Protein AF-A0A9X0CML5-F1 (afdb_monomer_lite)

Foldseek 3Di:
DDDDDDDDDDDPPPPQQAFEEAEPAPVAPQVVVLVCDVQCDDVVDHDRYDYDYNPDDPGDYYNDDPPPPPCFPVVLCVLCVVVQQPQVQFAFDKFKAAAPVVVVVVVVVPPDDPPDDGCLVVLVVVQVVDPQQWKWKDFSDDPLLPLIAIDSDPVVVNVSNNPDDGMIMITHDQLFFDADPLQKFWKKKWKWKQAQVRDIDTDPKIKIQIQQDHADSVCRVPCSRRDSRLVCRVPPNPRQCVPHRSSIDMQVRVQVRCCVVPVDGCVPQAVVLVVVVSCSSSVSCCVVPHCVPPPDTDMFMKMWMWTAGPVRRIHTDGIGRRDHDDPVCSVVVSVVCCVPHPCVSVPSDPPDPDPPPDDDDDDDDDDDPPPCPVVCVVVVCVPVVVPVCVPPVCVGGVPPDPDDPPVCVVVVVCVVVVVVVVVVVVVCCVVVLVVLQDVQLFDFQPDPAAQAPAEEEFEPCLFFLNLLLQLVNVLSVYQYEYEYQDQVSQVSSQVVSCVSRVRNNYYYDYADLLDLVSLLVRLVCCVPPPPAHAEYHLADAAFAAFDAGPLRWTRRLRSQALSLLSNCVSCVVRNLVRALHEYERAAALLLQVDPDDDLVCLGRPDNVNDDRSNNNSNSRLNSLLQQQQVQVVCPPSRYAYEYEYLGQAPTCNCVRPPVCVDPVCVVVVVSVCSSNHHYSNSSNRLVNNRGGPPVCSNPHSFYDDSSDTDDDHPSSPPNVNSVVSSVVSCVSSVPDDD

Sequence (738 aa):
MAGNTNCGLFAIYNCVVMYTLVNRDEGSSVYNYIKDLLLKGSLEEKGKWTQAQQDYQRFNLMFGERKGIGLYKNRLVRSLAESEAEMYHWMPVSFIILPKQVRSKSESRRKFNVKYADERDDLMAFSKSLDKKVWIAKSSSGAKGKNIFISDDIEAILVFVDEQTQGFVVQKYIEDPMLLDKNRKFDIRCWVLVDHKYNIYIFSEGVLRTSSEPYDANDLKNITSHLTNHCIQEEHSGNFGQYEEGNEMFFNEFSRYLEEAHQISLSTDILPQINFIVKKCLLGLKEELTTDGLGYHSFQLFGFDFMVDAEFRVWLLEVNGAPACAKVLLPSLAQDLVRKAIDPIFPTDGSKEPCESCQSERAVPCEDHHPRCGHWASKDECKKNVKWMSKHCRLSCGYCAQANVHDLYKQAKVETHGGLYLLIGIVIVVVAGTFIRIYFEGPSCPSHAKMTGKTVVITGGNTGIGKETARILAWRKARVIIGCRNITKGLQAAADIIENTGNRKVEVKKLDLSSFNSVRKFAEEINEEEERVDVLINNAGYLGPFLSTVDGLENTIQVNHLSHFLLSHLLLDKLKACSPSRIINVSSRQHSEVSHFDINKVLSQTKEDYGMFKVYNNSKLCQILSTLEMSKRIKGSGVTVNALHPGVVQTEITRNFRLLQMWIIRPLLWFVMYFFFKTANSGAQTSVYCAVAEELKDVSGEYFKDCASTKCSTLGKDETLADELWKQSEQLTGINKD

InterPro domains:
  IPR002347 Short-chain dehydrogenase/reductase SDR [PF00106] (454-657)
  IPR002347 Short-chain dehydrogenase/reductase SDR [PR00081] (455-472)
  IPR002347 Short-chain dehydrogenase/reductase SDR [PR00081] (531-542)
  IPR002347 Short-chain dehydrogenase/reductase SDR [PR00081] (575-591)
  IPR002347 Short-chain dehydrogenase/reductase SDR [PR00081] (637-654)
  IPR003582 ShKT domain [PF01549] (365-400)
  IPR003582 ShKT domain [PS51670] (366-400)
  IPR003582 ShKT domain [SM00254] (365-401)
  IPR004344 Tubulin-tyrosine ligase/Tubulin polyglutamylase [PF03133] (116-349)
  IPR004344 Tubulin-tyrosine ligase/Tubulin polyglutamylase [PS51221] (1-357)
  IPR036291 NAD(P)-binding domain superfamily [SSF51735] (449-701)
  IPR052492 Tubulin--tyrosine ligase [PTHR46570] (73-352)

Radius of gyration: 35.64 Å; chains: 1; bounding box: 113×70×88 Å

pLDDT: mean 81.26, std 19.0, range [24.86, 98.88]

Secondary structure (DSSP, 8-state):
------------------EEEEE--TT-HHHHHHHHHHHH--TT-TTSEEEPPTT-S--SEEE----S----HHHHHHHHHTTTTTGGGTS--EEEE--HHHHHHHHTTTTS-------HHHHHHHHHT-S---EEEEESS--TTTT-EEES-HHHHHHHHHTSSS-EEEEE--SSB-EEGGGEEEEEEEEEEE-TT--EEEEEEEEEEEEEEE--TT-TT-HHHH---HHHHHHH-TTTTSSSGGGEEEHHHHHHHHHHHHS--IIIIIHHHHHHHHHHHHHHTHHHH--TTSSS---EEEEEEEEEBTT--EEEEEEESS----TTTHHHHHHHHIIIIITTTS-SSS--PPPTT---PPPPPPP---TTHHHHHHTTHHHH-HHHHHHHGGGT---S--S-HHHHHHHHHHHHHHHHHHHHHHHHHHHHHHHHHHHHH-PPP------TT-EEEEETTTSHHHHHHHHHHHHTT-EEEEEES-HHHHHHHHHHHHHHH----EEEEE--TT-HHHHHHHHHHHHHH-S---EEEE-----SS--B-TTSSBHHHIIIIIHHHHHHHHTHHHHHHT-SEEEEEE--GGGGG-S---HHHHHS--STT--HHHHHHHHHHHHHHHHHHHHHHTTTSSEEEEEEE--SB--GGGTT-GGGG-TTTHHHHHHHHHHHSB-HHHHHHHHHHHHH-GGGTT--S-EEETTEE-PPPSGGG-HHHHHHHHHHHHHHHT----

Organism: NCBI:txid174260

Structure (mmCIF, N/CA/C/O backbone):
data_AF-A0A9X0CML5-F1
#
_entry.id   AF-A0A9X0CML5-F1
#
loop_
_atom_site.group_PDB
_atom_site.id
_atom_site.type_symbol
_atom_site.label_atom_id
_atom_site.label_alt_id
_atom_site.label_comp_id
_atom_site.label_asym_id
_atom_site.label_entity_id
_atom_site.label_seq_id
_atom_site.pdbx_PDB_ins_code
_atom_site.Cartn_x
_atom_site.Cartn_y
_atom_site.Cartn_z
_atom_site.occupancy
_atom_site.B_iso_or_equiv
_atom_site.auth_seq_id
_atom_site.auth_comp_id
_atom_site.auth_asym_id
_atom_site.auth_atom_id
_atom_site.pdbx_PDB_model_num
ATOM 1 N N . MET A 1 1 ? 81.732 1.348 -36.169 1.00 29.45 1 MET A N 1
ATOM 2 C CA . MET A 1 1 ? 81.713 1.983 -37.499 1.00 29.45 1 MET A CA 1
ATOM 3 C C . MET A 1 1 ? 80.651 1.301 -38.330 1.00 29.45 1 MET A C 1
ATOM 5 O O . MET A 1 1 ? 80.734 0.093 -38.454 1.00 29.45 1 MET A O 1
ATOM 9 N N . ALA A 1 2 ? 79.690 2.105 -38.796 1.00 26.98 2 ALA A N 1
ATOM 10 C CA . ALA A 1 2 ? 79.020 2.041 -40.100 1.00 26.98 2 ALA A CA 1
ATOM 11 C C . ALA A 1 2 ? 78.481 0.677 -40.585 1.00 26.98 2 ALA A C 1
ATOM 13 O O . ALA A 1 2 ? 79.214 -0.286 -40.705 1.00 26.98 2 ALA A O 1
ATOM 14 N N . GLY A 1 3 ? 77.225 0.524 -40.976 1.00 24.86 3 GLY A N 1
ATOM 15 C CA . GLY A 1 3 ? 76.204 1.499 -41.324 1.00 24.86 3 GLY A CA 1
ATOM 16 C C . GLY A 1 3 ? 75.288 0.850 -42.364 1.00 24.86 3 GLY A C 1
ATOM 17 O O . GLY A 1 3 ? 75.755 0.017 -43.130 1.00 24.86 3 GLY A O 1
ATOM 18 N N . ASN A 1 4 ? 74.005 1.224 -42.315 1.00 26.66 4 ASN A N 1
ATOM 19 C CA . ASN A 1 4 ? 73.096 1.459 -43.445 1.00 26.66 4 ASN A CA 1
ATOM 20 C C . ASN A 1 4 ? 73.223 0.529 -44.664 1.00 26.66 4 ASN A C 1
ATOM 22 O O . ASN A 1 4 ? 74.235 0.504 -45.349 1.00 26.66 4 ASN A O 1
ATOM 26 N N . THR A 1 5 ? 72.200 -0.207 -45.092 1.00 28.67 5 THR A N 1
ATOM 27 C CA . THR A 1 5 ? 70.881 0.212 -45.639 1.00 28.67 5 THR A CA 1
ATOM 28 C C . THR A 1 5 ? 70.625 -0.843 -46.737 1.00 28.67 5 THR A C 1
ATOM 30 O O . THR A 1 5 ? 71.584 -1.295 -47.346 1.00 28.67 5 THR A O 1
ATOM 33 N N . ASN A 1 6 ? 69.457 -1.366 -47.085 1.00 26.20 6 ASN A N 1
ATOM 34 C CA . ASN A 1 6 ? 68.128 -0.815 -47.276 1.00 26.20 6 ASN A CA 1
ATOM 35 C C . ASN A 1 6 ? 67.209 -2.038 -47.459 1.00 26.20 6 ASN A C 1
ATOM 37 O O . ASN A 1 6 ? 67.475 -2.860 -48.334 1.00 26.20 6 ASN A O 1
ATOM 41 N N . CYS A 1 7 ? 66.111 -2.135 -46.711 1.00 28.31 7 CYS A N 1
ATOM 42 C CA . CYS A 1 7 ? 64.905 -2.763 -47.246 1.00 28.31 7 CYS A CA 1
ATOM 43 C C . CYS A 1 7 ? 63.950 -1.634 -47.607 1.00 28.31 7 CYS A C 1
ATOM 45 O O . CYS A 1 7 ? 63.642 -0.776 -46.780 1.00 28.31 7 CYS A O 1
ATOM 47 N N . GLY A 1 8 ? 63.567 -1.612 -48.877 1.00 26.47 8 GLY A N 1
ATOM 48 C CA . GLY A 1 8 ? 62.607 -0.674 -49.412 1.00 26.47 8 GLY A CA 1
ATOM 49 C C . GLY A 1 8 ? 61.170 -1.026 -49.034 1.00 26.47 8 GLY A C 1
ATOM 50 O O . GLY A 1 8 ? 60.819 -2.186 -48.855 1.00 26.47 8 GLY A O 1
ATOM 51 N N . LEU A 1 9 ? 60.377 0.044 -49.044 1.00 28.28 9 LEU A N 1
ATOM 52 C CA . LEU A 1 9 ? 58.957 0.135 -49.373 1.00 28.28 9 LEU A CA 1
ATOM 53 C C . LEU A 1 9 ? 57.895 -0.358 -48.364 1.00 28.28 9 LEU A C 1
ATOM 55 O O . LEU A 1 9 ? 57.611 -1.538 -48.220 1.00 28.28 9 LEU A O 1
ATOM 59 N N . PHE A 1 10 ? 57.223 0.672 -47.827 1.00 35.34 10 PHE A N 1
ATOM 60 C CA . PHE A 1 10 ? 55.833 0.798 -47.369 1.00 35.34 10 PHE A CA 1
ATOM 61 C C . PHE A 1 10 ? 55.326 -0.083 -46.220 1.00 35.34 10 PHE A C 1
ATOM 63 O O . PHE A 1 10 ? 54.953 -1.234 -46.405 1.00 35.34 10 PHE A O 1
ATOM 70 N N . ALA A 1 11 ? 55.086 0.565 -45.075 1.00 26.12 11 ALA A N 1
ATOM 71 C CA . ALA A 1 11 ? 53.891 0.304 -44.277 1.00 26.12 11 ALA A CA 1
ATOM 72 C C . ALA A 1 11 ? 53.495 1.566 -43.490 1.00 26.12 11 ALA A C 1
ATOM 74 O O . ALA A 1 11 ? 54.126 1.924 -42.497 1.00 26.12 11 ALA A O 1
ATOM 75 N N . ILE A 1 12 ? 52.434 2.244 -43.935 1.00 31.67 12 ILE A N 1
ATOM 76 C CA . ILE A 1 12 ? 51.662 3.136 -43.065 1.00 31.67 12 ILE A CA 1
ATOM 77 C C . ILE A 1 12 ? 50.869 2.206 -42.142 1.00 31.67 12 ILE A C 1
ATOM 79 O O . ILE A 1 12 ? 49.843 1.665 -42.545 1.00 31.67 12 ILE A O 1
ATOM 83 N N . TYR A 1 13 ? 51.351 1.972 -40.922 1.00 28.80 13 TYR A N 1
ATOM 84 C CA . TYR A 1 13 ? 50.549 1.306 -39.897 1.00 28.80 13 TYR A CA 1
ATOM 85 C C . TYR A 1 13 ? 49.630 2.342 -39.244 1.00 28.80 13 TYR A C 1
ATOM 87 O O . TYR A 1 13 ? 49.956 2.920 -38.210 1.00 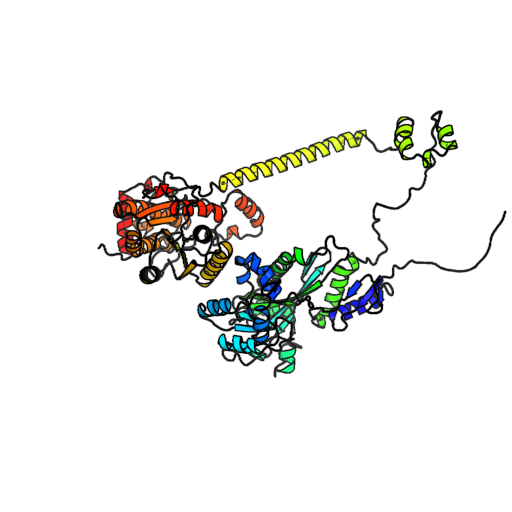28.80 13 TYR A O 1
ATOM 95 N N . ASN A 1 14 ? 48.453 2.559 -39.835 1.00 35.28 14 ASN A N 1
ATOM 96 C CA . ASN A 1 14 ? 47.301 2.974 -39.040 1.00 35.28 14 ASN A CA 1
ATOM 97 C C . ASN A 1 14 ? 46.947 1.778 -38.147 1.00 35.28 14 ASN A C 1
ATOM 99 O O . ASN A 1 14 ? 46.368 0.801 -38.617 1.00 35.28 14 ASN A O 1
ATOM 103 N N . CYS A 1 15 ? 47.358 1.814 -36.879 1.00 36.47 15 CYS A N 1
ATOM 104 C CA . CYS A 1 15 ? 46.973 0.817 -35.882 1.00 36.47 15 CYS A CA 1
ATOM 105 C C . CYS A 1 15 ? 45.465 0.935 -35.610 1.00 36.47 15 CYS A C 1
ATOM 107 O O . CYS A 1 15 ? 45.043 1.640 -34.696 1.00 36.47 15 CYS A O 1
ATOM 109 N N . VAL A 1 16 ? 44.643 0.267 -36.420 1.00 52.38 16 VAL A N 1
ATOM 110 C CA . VAL A 1 16 ? 43.224 0.063 -36.118 1.00 52.38 16 VAL A CA 1
ATOM 111 C C . VAL A 1 16 ? 43.160 -0.925 -34.954 1.00 52.38 16 VAL A C 1
ATOM 113 O O . VAL A 1 16 ? 43.595 -2.070 -35.084 1.00 52.38 16 VAL A O 1
ATOM 116 N N . VAL A 1 17 ? 42.674 -0.482 -33.792 1.00 58.94 17 VAL A N 1
ATOM 117 C CA . VAL A 1 17 ? 42.392 -1.386 -32.670 1.00 58.94 17 VAL A CA 1
ATOM 118 C C . VAL A 1 17 ? 41.259 -2.309 -33.113 1.00 58.94 17 VAL A C 1
ATOM 120 O O . VAL A 1 17 ? 40.135 -1.861 -33.312 1.00 58.94 17 VAL A O 1
ATOM 123 N N . MET A 1 18 ? 41.577 -3.587 -33.317 1.00 74.12 18 MET A N 1
ATOM 124 C CA . MET A 1 18 ? 40.603 -4.614 -33.677 1.00 74.12 18 MET A CA 1
ATOM 125 C C . MET A 1 18 ? 40.047 -5.260 -32.411 1.00 74.12 18 MET A C 1
ATOM 127 O O . MET A 1 18 ? 40.786 -5.877 -31.642 1.00 74.12 18 MET A O 1
ATOM 131 N N . TYR A 1 19 ? 38.741 -5.132 -32.209 1.00 86.50 19 TYR A N 1
ATOM 132 C CA . TYR A 1 19 ? 38.012 -5.795 -31.139 1.00 86.50 19 TYR A CA 1
ATOM 133 C C . TYR A 1 19 ? 37.528 -7.173 -31.593 1.00 86.50 19 TYR A C 1
ATOM 135 O O . TYR A 1 19 ? 37.179 -7.399 -32.754 1.00 86.50 19 TYR A O 1
ATOM 143 N N . THR A 1 20 ? 37.507 -8.121 -30.663 1.00 87.69 20 THR A N 1
ATOM 144 C CA . THR A 1 20 ? 37.060 -9.493 -30.917 1.00 87.69 20 THR A CA 1
ATOM 145 C C . THR A 1 20 ? 35.721 -9.746 -30.235 1.00 87.69 20 THR A C 1
ATOM 147 O O . THR A 1 20 ? 35.572 -9.510 -29.034 1.00 87.69 20 THR A O 1
ATOM 150 N N . LEU A 1 21 ? 34.757 -10.262 -30.990 1.00 90.94 21 LEU A N 1
ATOM 151 C CA . LEU A 1 21 ? 33.432 -10.650 -30.524 1.00 90.94 21 LEU A CA 1
ATOM 152 C C . LEU A 1 21 ? 33.261 -12.170 -30.597 1.00 90.94 21 LEU A C 1
ATOM 154 O O . LEU A 1 21 ? 33.599 -12.805 -31.595 1.00 90.94 21 LEU A O 1
ATOM 158 N N . VAL A 1 22 ? 32.655 -12.737 -29.556 1.00 90.00 22 VAL A N 1
ATOM 159 C CA . VAL A 1 22 ? 32.157 -14.113 -29.543 1.00 90.00 22 VAL A CA 1
ATOM 160 C C . VAL A 1 22 ? 30.634 -14.101 -29.407 1.00 90.00 22 VAL A C 1
ATOM 162 O O . VAL A 1 22 ? 30.091 -13.493 -28.487 1.00 90.00 22 VAL A O 1
ATOM 165 N N . ASN A 1 23 ? 29.932 -14.790 -30.308 1.00 89.69 23 ASN A N 1
ATOM 166 C CA . ASN A 1 23 ? 28.488 -14.999 -30.202 1.00 89.69 23 ASN A CA 1
ATOM 167 C C . ASN A 1 23 ? 28.201 -16.454 -29.837 1.00 89.69 23 ASN A C 1
ATOM 169 O O . ASN A 1 23 ? 28.512 -17.346 -30.620 1.00 89.69 23 ASN A O 1
ATOM 173 N N . ARG A 1 24 ? 27.609 -16.679 -28.666 1.00 88.19 24 ARG A N 1
ATOM 174 C CA . ARG A 1 24 ? 27.201 -18.002 -28.184 1.00 88.19 24 ARG A CA 1
ATOM 175 C C . ARG A 1 24 ? 25.677 -18.191 -28.141 1.00 88.19 24 ARG A C 1
ATOM 177 O O . ARG A 1 24 ? 25.222 -19.265 -27.771 1.00 88.19 24 ARG A O 1
ATOM 184 N N . ASP A 1 25 ? 24.876 -17.189 -28.517 1.00 84.44 25 ASP A N 1
ATOM 185 C CA . ASP A 1 25 ? 23.415 -17.314 -28.657 1.00 84.44 25 ASP A CA 1
ATOM 186 C C . ASP A 1 25 ? 22.977 -17.035 -30.097 1.00 84.44 25 ASP A C 1
ATOM 188 O O . ASP A 1 25 ? 22.487 -15.958 -30.445 1.00 84.44 25 ASP A O 1
ATOM 192 N N . GLU A 1 26 ? 23.115 -18.050 -30.948 1.00 83.69 26 GLU A N 1
ATOM 193 C CA . GLU A 1 26 ? 22.658 -17.984 -32.339 1.00 83.69 26 GLU A CA 1
ATOM 194 C C . GLU A 1 26 ? 21.130 -17.850 -32.461 1.00 83.69 26 GLU A C 1
ATOM 196 O O . GLU A 1 26 ? 20.635 -17.451 -33.513 1.00 83.69 26 GLU A O 1
ATOM 201 N N . GLY A 1 27 ? 20.368 -18.106 -31.391 1.00 84.31 27 GLY A N 1
ATOM 202 C CA . GLY A 1 27 ? 18.912 -17.967 -31.362 1.00 84.31 27 GLY A CA 1
ATOM 203 C C . GLY A 1 27 ? 18.405 -16.546 -31.082 1.00 84.31 27 GLY A C 1
ATOM 204 O O . GLY A 1 27 ? 17.189 -16.333 -31.029 1.00 84.31 27 GLY A O 1
ATOM 205 N N . SER A 1 28 ? 19.282 -15.561 -30.846 1.00 87.62 28 SER A N 1
ATOM 206 C CA . SER A 1 28 ? 18.879 -14.165 -30.611 1.00 87.62 28 SER A CA 1
ATOM 207 C C . SER A 1 28 ? 18.756 -13.367 -31.898 1.00 87.62 28 SER A C 1
ATOM 209 O O . SER A 1 28 ? 19.758 -13.009 -32.507 1.00 87.62 28 SER A O 1
ATOM 211 N N . SER A 1 29 ? 17.530 -12.998 -32.277 1.00 89.56 29 SER A N 1
ATOM 212 C CA . SER A 1 29 ? 17.303 -12.082 -33.402 1.00 89.56 29 SER A CA 1
ATOM 213 C C . SER A 1 29 ? 17.960 -10.716 -33.173 1.00 89.56 29 SER A C 1
ATOM 215 O O . SER A 1 29 ? 18.588 -10.181 -34.083 1.00 89.56 29 SER A O 1
ATOM 217 N N . VAL A 1 30 ? 17.889 -10.188 -31.946 1.00 91.19 30 VAL A N 1
ATOM 218 C CA . VAL A 1 30 ? 18.450 -8.877 -31.589 1.00 91.19 30 VAL A CA 1
ATOM 219 C C . VAL A 1 30 ? 19.978 -8.891 -31.624 1.00 91.19 30 VAL A C 1
ATOM 221 O O . VAL A 1 30 ? 20.588 -8.087 -32.327 1.00 91.19 30 VAL A O 1
ATOM 224 N N . TYR A 1 31 ? 20.617 -9.826 -30.914 1.00 91.56 31 TYR A N 1
ATOM 225 C CA . TYR A 1 31 ? 22.081 -9.860 -30.830 1.00 91.56 31 TYR A CA 1
ATOM 226 C C . TYR A 1 31 ? 22.735 -10.334 -32.131 1.00 91.56 31 TYR A C 1
ATOM 228 O O . TYR A 1 31 ? 23.835 -9.885 -32.443 1.00 91.56 31 TYR A O 1
ATOM 236 N N . ASN A 1 32 ? 22.059 -11.157 -32.942 1.00 91.31 32 ASN A N 1
ATOM 237 C CA . ASN A 1 32 ? 22.535 -11.460 -34.293 1.00 91.31 32 ASN A CA 1
ATOM 238 C C . ASN A 1 32 ? 22.518 -10.223 -35.194 1.00 91.31 32 ASN A C 1
ATOM 240 O O . ASN A 1 32 ? 23.480 -10.006 -35.926 1.00 91.31 32 ASN A O 1
ATOM 244 N N . TYR A 1 33 ? 21.475 -9.392 -35.115 1.00 92.56 33 TYR A N 1
ATOM 245 C CA . TYR A 1 33 ? 21.429 -8.147 -35.879 1.00 92.56 33 TYR A CA 1
ATOM 246 C C . TYR A 1 33 ? 22.532 -7.177 -35.437 1.00 92.56 33 TYR A C 1
ATOM 248 O O . TYR A 1 33 ? 23.216 -6.596 -36.275 1.00 92.56 33 TYR A O 1
ATOM 256 N N . ILE A 1 34 ? 22.763 -7.045 -34.125 1.00 91.12 34 ILE A N 1
ATOM 257 C CA . ILE A 1 34 ? 23.846 -6.212 -33.579 1.00 91.12 34 ILE A CA 1
ATOM 258 C C . ILE A 1 34 ? 25.215 -6.749 -34.003 1.00 91.12 34 ILE A C 1
ATOM 260 O O . ILE A 1 34 ? 26.062 -5.976 -34.434 1.00 91.12 34 ILE A O 1
ATOM 264 N N . LYS A 1 35 ? 25.437 -8.066 -33.933 1.00 90.62 35 LYS A N 1
ATOM 265 C CA . LYS A 1 35 ? 26.652 -8.708 -34.453 1.00 90.62 35 LYS A CA 1
ATOM 266 C C . LYS A 1 35 ? 26.879 -8.312 -35.909 1.00 90.62 35 LYS A C 1
ATOM 268 O O . LYS A 1 35 ? 27.960 -7.847 -36.250 1.00 90.62 35 LYS A O 1
ATOM 273 N N . ASP A 1 36 ? 25.865 -8.471 -36.755 1.00 89.44 36 ASP A N 1
ATOM 274 C CA . ASP A 1 36 ? 25.974 -8.135 -38.172 1.00 89.44 36 ASP A CA 1
ATOM 275 C C . ASP A 1 36 ? 26.247 -6.639 -38.378 1.00 89.44 36 ASP A C 1
ATOM 277 O O . ASP A 1 36 ? 27.023 -6.286 -39.262 1.00 89.44 36 ASP A O 1
ATOM 281 N N . LEU A 1 37 ? 25.661 -5.767 -37.551 1.00 87.12 37 LEU A N 1
ATOM 282 C CA . LEU A 1 37 ? 25.909 -4.325 -37.561 1.00 87.12 37 LEU A CA 1
ATOM 283 C C . LEU A 1 37 ? 27.369 -3.996 -37.199 1.00 87.12 37 LEU A C 1
ATOM 285 O O . LEU A 1 37 ? 28.018 -3.236 -37.915 1.00 87.12 37 LEU A O 1
ATOM 289 N N . LEU A 1 38 ? 27.913 -4.621 -36.150 1.00 86.50 38 LEU A N 1
ATOM 290 C CA . LEU A 1 38 ? 29.306 -4.452 -35.719 1.00 86.50 38 LEU A CA 1
ATOM 291 C C . LEU A 1 38 ? 30.306 -4.977 -36.763 1.00 86.50 38 LEU A C 1
ATOM 293 O O . LEU A 1 38 ? 31.350 -4.364 -36.979 1.00 86.50 38 LEU A O 1
ATOM 297 N N . LEU A 1 39 ? 29.989 -6.093 -37.432 1.00 84.81 39 LEU A N 1
ATOM 298 C CA . LEU A 1 39 ? 30.846 -6.698 -38.460 1.00 84.81 39 LEU A CA 1
ATOM 299 C C . LEU A 1 39 ? 30.784 -5.960 -39.808 1.00 84.81 39 LEU A C 1
ATOM 301 O O . LEU A 1 39 ? 31.783 -5.914 -40.525 1.00 84.81 39 LEU A O 1
ATOM 305 N N . LYS A 1 40 ? 29.625 -5.395 -40.178 1.00 74.44 40 LYS A N 1
ATOM 306 C CA . LYS A 1 40 ? 29.445 -4.655 -41.442 1.00 74.44 40 LYS A CA 1
ATOM 307 C C . LYS A 1 40 ? 30.026 -3.237 -41.394 1.00 74.44 40 LYS A C 1
ATOM 309 O O . LYS A 1 40 ? 30.374 -2.719 -42.457 1.00 74.44 40 LYS A O 1
ATOM 314 N N . GLY A 1 41 ? 30.175 -2.658 -40.198 1.00 58.81 41 GLY A N 1
ATOM 315 C CA . GLY A 1 41 ? 30.551 -1.258 -39.989 1.00 58.81 41 GLY A CA 1
ATOM 316 C C . GLY A 1 41 ? 29.402 -0.299 -40.318 1.00 58.81 41 GLY A C 1
ATOM 317 O O . GLY A 1 41 ? 28.529 -0.615 -41.131 1.00 58.81 41 GLY A O 1
ATOM 318 N N . SER A 1 42 ? 29.396 0.897 -39.718 1.00 46.16 42 SER A N 1
ATOM 319 C CA . SER A 1 42 ? 28.640 2.019 -40.293 1.00 46.16 42 SER A CA 1
ATOM 320 C C . SER A 1 42 ? 29.183 2.300 -41.706 1.00 46.16 42 SER A C 1
ATOM 322 O O . SER A 1 42 ? 30.282 1.858 -42.051 1.00 46.16 42 SER A O 1
ATOM 324 N N . LEU A 1 43 ? 28.447 3.038 -42.544 1.00 44.53 43 LEU A N 1
ATOM 325 C CA . LEU A 1 43 ? 28.881 3.413 -43.903 1.00 44.53 43 LEU A CA 1
ATOM 326 C C . LEU A 1 43 ? 30.270 4.103 -43.957 1.00 44.53 43 LEU A C 1
ATOM 328 O O . LEU A 1 43 ? 30.827 4.232 -45.045 1.00 44.53 43 LEU A O 1
ATOM 332 N N . GLU A 1 44 ? 30.853 4.462 -42.807 1.00 44.91 44 GLU A N 1
ATOM 333 C CA . GLU A 1 44 ? 32.159 5.108 -42.654 1.00 44.91 44 GLU A CA 1
ATOM 334 C C . GLU A 1 44 ? 33.239 4.221 -41.981 1.00 44.91 44 GLU A C 1
ATOM 336 O O . GLU A 1 44 ? 34.413 4.583 -42.000 1.00 44.91 44 GLU A O 1
ATOM 341 N N . GLU A 1 45 ? 32.908 3.033 -41.444 1.00 52.81 45 GLU A N 1
ATOM 342 C CA . GLU A 1 45 ? 33.808 2.262 -40.558 1.00 52.81 45 GLU A CA 1
ATOM 343 C C . GLU A 1 45 ? 33.860 0.741 -40.814 1.00 52.81 45 GLU A C 1
ATOM 345 O O . GLU A 1 45 ? 33.632 -0.082 -39.922 1.00 52.81 45 GLU A O 1
ATOM 350 N N . LYS A 1 46 ? 34.203 0.306 -42.028 1.00 46.44 46 LYS A N 1
ATOM 351 C CA . LYS A 1 46 ? 34.490 -1.123 -42.260 1.00 46.44 46 LYS A CA 1
ATOM 352 C C . LYS A 1 46 ? 35.790 -1.542 -41.546 1.00 46.44 46 LYS A C 1
ATOM 354 O O . LYS A 1 46 ? 36.857 -1.059 -41.909 1.00 46.44 46 LYS A O 1
ATOM 359 N N . GLY A 1 47 ? 35.713 -2.494 -40.602 1.00 54.53 47 GLY A N 1
ATOM 360 C CA . GLY A 1 47 ? 36.870 -3.312 -40.184 1.00 54.53 47 GLY A CA 1
ATOM 361 C C . GLY A 1 47 ? 37.382 -3.216 -38.736 1.00 54.53 47 GLY A C 1
ATOM 362 O O . GLY A 1 47 ? 38.564 -3.468 -38.534 1.00 54.53 47 GLY A O 1
ATOM 363 N N . LYS A 1 48 ? 36.558 -2.871 -37.730 1.00 73.94 48 LYS A N 1
ATOM 364 C CA . LYS A 1 48 ? 36.997 -2.815 -36.310 1.00 73.94 48 LYS A CA 1
ATOM 365 C C . LYS A 1 48 ? 36.648 -4.038 -35.463 1.00 73.94 48 LYS A C 1
ATOM 367 O O . LYS A 1 48 ? 37.331 -4.299 -34.478 1.00 73.94 48 LYS A O 1
ATOM 372 N N . TRP A 1 49 ? 35.606 -4.783 -35.822 1.00 84.00 49 TRP A N 1
ATOM 373 C CA . TRP A 1 49 ? 35.188 -5.982 -35.095 1.00 84.00 49 TRP A CA 1
ATOM 374 C C . TRP A 1 49 ? 35.473 -7.241 -35.903 1.00 84.00 49 TRP A C 1
ATOM 376 O O . TRP A 1 49 ? 35.209 -7.303 -37.102 1.00 84.00 49 TRP A O 1
ATOM 386 N N . THR A 1 50 ? 35.968 -8.270 -35.223 1.00 86.31 50 THR A N 1
ATOM 387 C CA . THR A 1 50 ? 36.133 -9.614 -35.783 1.00 86.31 50 THR A CA 1
ATOM 388 C C . THR A 1 50 ? 35.349 -10.626 -34.970 1.00 86.31 50 THR A C 1
ATOM 390 O O . THR A 1 50 ? 35.289 -10.541 -33.743 1.00 86.31 50 THR A O 1
ATOM 393 N N . GLN A 1 51 ? 34.739 -11.594 -35.652 1.00 87.12 51 GLN A N 1
ATOM 394 C CA . GLN A 1 51 ? 34.070 -12.707 -34.993 1.00 87.12 51 GLN A CA 1
ATOM 395 C C . GLN A 1 51 ? 35.069 -13.842 -34.756 1.00 87.12 51 GLN A C 1
ATOM 397 O O . GLN A 1 51 ? 35.689 -14.336 -35.697 1.00 87.12 51 GLN A O 1
ATOM 402 N N . ALA A 1 52 ? 35.193 -14.273 -33.504 1.00 86.94 52 ALA A N 1
ATOM 403 C CA . ALA A 1 52 ? 35.943 -15.464 -33.129 1.00 86.94 52 ALA A CA 1
ATOM 404 C C . ALA A 1 52 ? 35.026 -16.690 -32.975 1.00 86.94 52 ALA A C 1
ATOM 406 O O . ALA A 1 52 ? 33.796 -16.582 -32.944 1.00 86.94 52 ALA A O 1
ATOM 407 N N . GLN A 1 53 ? 35.645 -17.871 -32.875 1.00 83.94 53 GLN A N 1
ATOM 408 C CA . GLN A 1 53 ? 34.952 -19.122 -32.558 1.00 83.94 53 GLN A CA 1
ATOM 409 C C . GLN A 1 53 ? 34.299 -19.057 -31.168 1.00 83.94 53 GLN A C 1
ATOM 411 O O . GLN A 1 53 ? 34.751 -18.320 -30.290 1.00 83.94 53 GLN A O 1
ATOM 416 N N . GLN A 1 54 ? 33.228 -19.829 -30.964 1.00 83.62 54 GLN A N 1
ATOM 417 C CA . GLN A 1 54 ? 32.403 -19.758 -29.751 1.00 83.62 54 GLN A CA 1
ATOM 418 C C . GLN A 1 54 ? 33.190 -20.030 -28.455 1.00 83.62 54 GLN A C 1
ATOM 420 O O . GLN A 1 54 ? 32.921 -19.428 -27.415 1.00 83.62 54 GLN A O 1
ATOM 425 N N . ASP A 1 55 ? 34.181 -20.912 -28.505 1.00 82.81 55 ASP A N 1
ATOM 426 C CA . ASP A 1 55 ? 35.020 -21.349 -27.387 1.00 82.81 55 ASP A CA 1
ATOM 427 C C . ASP A 1 55 ? 36.255 -20.465 -27.150 1.00 82.81 55 ASP A C 1
ATOM 429 O O . ASP A 1 55 ? 36.951 -20.630 -26.141 1.00 82.81 55 ASP A O 1
ATOM 433 N N . TYR A 1 56 ? 36.502 -19.490 -28.030 1.00 81.56 56 TYR A N 1
ATOM 434 C CA . TYR A 1 56 ? 37.622 -18.569 -27.905 1.00 81.56 56 TYR A CA 1
ATOM 435 C C . TYR A 1 56 ? 37.528 -17.775 -26.595 1.00 81.56 56 TYR A C 1
ATOM 437 O O . TYR A 1 56 ? 36.477 -17.242 -26.248 1.00 81.56 56 TYR A O 1
ATOM 445 N N . GLN A 1 57 ? 38.633 -17.709 -25.846 1.00 82.19 57 GLN A N 1
ATOM 446 C CA . GLN A 1 57 ? 38.661 -17.146 -24.485 1.00 82.19 57 GLN A CA 1
ATOM 447 C C . GLN A 1 57 ? 39.156 -15.694 -24.427 1.00 82.19 57 GLN A C 1
ATOM 449 O O . GLN A 1 57 ? 38.988 -15.025 -23.414 1.00 82.19 57 GLN A O 1
ATOM 454 N N . ARG A 1 58 ? 39.794 -15.196 -25.493 1.00 84.69 58 ARG A N 1
ATOM 455 C CA . ARG A 1 58 ? 40.402 -13.855 -25.537 1.00 84.69 58 ARG A CA 1
ATOM 456 C C . ARG A 1 58 ? 39.535 -12.885 -26.339 1.00 84.69 58 ARG A C 1
ATOM 458 O O . ARG A 1 58 ? 39.954 -12.400 -27.383 1.00 84.69 58 ARG A O 1
ATOM 465 N N . PHE A 1 59 ? 38.315 -12.644 -25.874 1.00 85.44 59 PHE A N 1
ATOM 466 C CA . PHE A 1 59 ? 37.358 -11.743 -26.522 1.00 85.44 59 PHE A CA 1
ATOM 467 C C . PHE A 1 59 ? 37.187 -10.428 -25.755 1.00 85.44 59 PHE A C 1
ATOM 469 O O . PHE A 1 59 ? 37.474 -10.347 -24.563 1.00 85.44 59 PHE A O 1
ATOM 476 N N . ASN A 1 60 ? 36.691 -9.404 -26.450 1.00 90.38 60 ASN A N 1
ATOM 477 C CA . ASN A 1 60 ? 36.289 -8.124 -25.868 1.00 90.38 60 ASN A CA 1
ATOM 478 C C . ASN A 1 60 ? 34.795 -8.113 -25.532 1.00 90.38 60 ASN A C 1
ATOM 480 O O . ASN A 1 60 ? 34.413 -7.672 -24.453 1.00 90.38 60 ASN A O 1
ATOM 484 N N . LEU A 1 61 ? 33.960 -8.627 -26.441 1.00 90.62 61 LEU A N 1
ATOM 485 C CA . LEU A 1 61 ? 32.506 -8.669 -26.295 1.00 90.62 61 LEU A CA 1
ATOM 486 C C . LEU A 1 61 ? 31.991 -10.100 -26.448 1.00 90.62 61 LEU A C 1
ATOM 488 O O . LEU A 1 61 ? 32.396 -10.824 -27.358 1.00 90.62 61 LEU A O 1
ATOM 492 N N . MET A 1 62 ? 31.066 -10.491 -25.575 1.00 91.31 62 MET A N 1
ATOM 493 C CA . MET A 1 62 ? 30.396 -11.785 -25.631 1.00 91.31 62 MET A CA 1
ATOM 494 C C . MET A 1 62 ? 28.884 -11.597 -25.650 1.00 91.31 62 MET A C 1
ATOM 496 O O . MET A 1 62 ? 28.308 -11.066 -24.703 1.00 91.31 62 MET A O 1
ATOM 500 N N . PHE A 1 63 ? 28.233 -12.115 -26.689 1.00 90.56 63 PHE A N 1
ATOM 501 C CA . PHE A 1 63 ? 26.802 -12.403 -26.642 1.00 90.56 63 PHE A CA 1
ATOM 502 C C . PHE A 1 63 ? 26.633 -13.805 -26.070 1.00 90.56 63 PHE A C 1
ATOM 504 O O . PHE A 1 63 ? 26.922 -14.802 -26.729 1.00 90.56 63 PHE A O 1
ATOM 511 N N . GLY A 1 64 ? 26.294 -13.869 -24.783 1.00 83.06 64 GLY A N 1
ATOM 512 C CA . GLY A 1 64 ? 26.286 -15.114 -24.024 1.00 83.06 64 GLY A CA 1
ATOM 513 C C . GLY A 1 64 ? 25.101 -16.024 -24.330 1.00 83.06 64 GLY A C 1
ATOM 514 O O . GLY A 1 64 ? 24.033 -15.562 -24.713 1.00 83.06 64 GLY A O 1
ATOM 515 N N . GLU A 1 65 ? 25.292 -17.327 -24.107 1.00 80.38 65 GLU A N 1
ATOM 516 C CA . GLU A 1 65 ? 24.216 -18.322 -24.152 1.00 80.38 65 GLU A CA 1
ATOM 517 C C . GLU A 1 65 ? 23.090 -17.962 -23.180 1.00 80.38 65 GLU A C 1
ATOM 519 O O . GLU A 1 65 ? 23.327 -17.477 -22.069 1.00 80.38 65 GLU A O 1
ATOM 524 N N . ARG A 1 66 ? 21.860 -18.341 -23.534 1.00 73.00 66 ARG A N 1
ATOM 525 C CA . ARG A 1 66 ? 20.703 -18.288 -22.630 1.00 73.00 66 ARG A CA 1
ATOM 526 C C . ARG A 1 66 ? 20.771 -19.396 -21.577 1.00 73.00 66 ARG A C 1
ATOM 528 O O . ARG A 1 66 ? 19.920 -20.278 -21.525 1.00 73.00 66 ARG A O 1
ATOM 535 N N . LYS A 1 67 ? 21.772 -19.368 -20.698 1.00 54.28 67 LYS A N 1
ATOM 536 C CA . LYS A 1 67 ? 21.808 -20.232 -19.513 1.00 54.28 67 LYS A CA 1
ATOM 537 C C . LYS A 1 67 ? 21.038 -19.578 -18.377 1.00 54.28 67 LYS A C 1
ATOM 539 O O . LYS A 1 67 ? 21.620 -18.987 -17.482 1.00 54.28 67 LYS A O 1
ATOM 544 N N . GLY A 1 68 ? 19.711 -19.677 -18.439 1.00 44.66 68 GLY A N 1
ATOM 545 C CA . GLY A 1 68 ? 18.831 -19.605 -17.270 1.00 44.66 68 GLY A CA 1
ATOM 546 C C . GLY A 1 68 ? 18.965 -18.393 -16.339 1.00 44.66 68 GLY A C 1
ATOM 547 O O . GLY A 1 68 ? 18.527 -18.504 -15.200 1.00 44.66 68 GLY A O 1
ATOM 548 N N . ILE A 1 69 ? 19.509 -17.254 -16.777 1.00 37.31 69 ILE A N 1
ATOM 549 C CA . ILE A 1 69 ? 19.309 -15.955 -16.113 1.00 37.31 69 ILE A CA 1
ATOM 550 C C . ILE A 1 69 ? 18.069 -15.317 -16.748 1.00 37.31 69 ILE A C 1
ATOM 552 O O . ILE A 1 69 ? 18.080 -14.207 -17.270 1.00 37.31 69 ILE A O 1
ATOM 556 N N . GLY A 1 70 ? 16.960 -16.059 -16.750 1.00 40.19 70 GLY A N 1
ATOM 557 C CA . GLY A 1 70 ? 15.690 -15.367 -16.673 1.00 40.19 70 GLY A CA 1
ATOM 558 C C . GLY A 1 70 ? 15.694 -14.688 -15.311 1.00 40.19 70 GLY A C 1
ATOM 559 O O . GLY A 1 70 ? 15.972 -15.344 -14.304 1.00 40.19 70 GLY A O 1
ATOM 560 N N . LEU A 1 71 ? 15.383 -13.398 -15.240 1.00 43.38 71 LEU A N 1
ATOM 561 C CA . LEU A 1 71 ? 14.710 -12.902 -14.046 1.00 43.38 71 LEU A CA 1
ATOM 562 C C . LEU A 1 71 ? 13.395 -13.682 -13.995 1.00 43.38 71 LEU A C 1
ATOM 564 O O . LEU A 1 71 ? 12.399 -13.283 -14.586 1.00 43.38 71 LEU A O 1
ATOM 568 N N . TYR A 1 72 ? 13.445 -14.899 -13.442 1.00 52.91 72 TYR A N 1
ATOM 569 C CA . TYR A 1 72 ? 12.293 -15.783 -13.385 1.00 52.91 72 TYR A CA 1
ATOM 570 C C . TYR A 1 72 ? 11.183 -14.991 -12.716 1.00 52.91 72 TYR A C 1
ATOM 572 O O . TYR A 1 72 ? 11.454 -14.271 -11.753 1.00 52.91 72 TYR A O 1
ATOM 580 N N . LYS A 1 73 ? 9.947 -15.152 -13.187 1.00 56.03 73 LYS A N 1
ATOM 581 C CA . LYS A 1 73 ? 8.765 -14.558 -12.545 1.00 56.03 73 LYS A CA 1
ATOM 582 C C . LYS A 1 73 ? 8.835 -14.720 -11.019 1.00 56.03 73 LYS A C 1
ATOM 584 O O . LYS A 1 73 ? 8.641 -13.760 -10.294 1.00 56.03 73 LYS A O 1
ATOM 589 N N . ASN A 1 74 ? 9.300 -15.882 -10.552 1.00 53.59 74 ASN A N 1
ATOM 590 C CA . ASN A 1 74 ? 9.546 -16.217 -9.146 1.00 53.59 74 ASN A CA 1
ATOM 591 C C . ASN A 1 74 ? 10.603 -15.337 -8.445 1.00 53.59 74 ASN A C 1
ATOM 593 O O . ASN A 1 74 ? 10.460 -15.038 -7.266 1.00 53.59 74 ASN A O 1
ATOM 597 N N . ARG A 1 75 ? 11.698 -14.974 -9.129 1.00 58.00 75 ARG A N 1
ATOM 598 C CA . ARG A 1 75 ? 12.768 -14.135 -8.565 1.00 58.00 75 ARG A CA 1
ATOM 599 C C . ARG A 1 75 ? 12.326 -12.678 -8.493 1.00 58.00 75 ARG A C 1
ATOM 601 O O . ARG A 1 75 ? 12.544 -12.074 -7.459 1.00 58.00 75 ARG A O 1
ATOM 608 N N . LEU A 1 76 ? 11.667 -12.168 -9.535 1.00 58.84 76 LEU A N 1
ATOM 609 C CA . LEU A 1 76 ? 11.113 -10.812 -9.548 1.00 58.84 76 LEU A CA 1
ATOM 610 C C . LEU A 1 76 ? 10.025 -10.639 -8.478 1.00 58.84 76 LEU A C 1
ATOM 612 O O . LEU A 1 76 ? 10.074 -9.680 -7.719 1.00 58.84 76 LEU A O 1
ATOM 616 N N . VAL A 1 77 ? 9.095 -11.600 -8.372 1.00 55.97 77 VAL A N 1
ATOM 617 C CA . VAL A 1 77 ? 8.078 -11.631 -7.304 1.00 55.97 77 VAL A CA 1
ATOM 618 C C . VAL A 1 77 ? 8.742 -11.552 -5.928 1.00 55.97 77 VAL A C 1
ATOM 620 O O . VAL A 1 77 ? 8.293 -10.780 -5.098 1.00 55.97 77 VAL A O 1
ATOM 623 N N . ARG A 1 78 ? 9.840 -12.283 -5.689 1.00 57.03 78 ARG A N 1
ATOM 624 C CA . ARG A 1 78 ? 10.498 -12.326 -4.372 1.00 57.03 78 ARG A CA 1
ATOM 625 C C . ARG A 1 78 ? 11.427 -11.156 -4.064 1.00 57.03 78 ARG A C 1
ATOM 627 O O . ARG A 1 78 ? 11.388 -10.663 -2.948 1.00 57.03 78 ARG A O 1
ATOM 634 N N . SER A 1 79 ? 12.229 -10.693 -5.022 1.00 55.81 79 SER A N 1
ATOM 635 C CA . SER A 1 79 ? 13.101 -9.525 -4.822 1.00 55.81 79 SER A CA 1
ATOM 636 C C . SER A 1 79 ? 12.288 -8.246 -4.602 1.00 55.81 79 SER A C 1
ATOM 638 O O . SER A 1 79 ? 12.751 -7.318 -3.954 1.00 55.81 79 SER A O 1
ATOM 640 N N . LEU A 1 80 ? 11.069 -8.187 -5.153 1.00 53.00 80 LEU A N 1
ATOM 641 C CA . LEU A 1 80 ? 10.134 -7.081 -4.937 1.00 53.00 80 LEU A CA 1
ATOM 642 C C . LEU A 1 80 ? 9.236 -7.292 -3.710 1.00 53.00 80 LEU A C 1
ATOM 644 O O . LEU A 1 80 ? 8.815 -6.300 -3.109 1.00 53.00 80 LEU A O 1
ATOM 648 N N . ALA A 1 81 ? 8.992 -8.546 -3.306 1.00 49.56 81 ALA A N 1
ATOM 649 C CA . ALA A 1 81 ? 8.286 -8.885 -2.070 1.00 49.56 81 ALA A CA 1
ATOM 650 C C . ALA A 1 81 ? 9.029 -8.409 -0.815 1.00 49.56 81 ALA A C 1
ATOM 652 O O . ALA A 1 81 ? 8.387 -8.128 0.173 1.00 49.56 81 ALA A O 1
ATOM 653 N N . GLU A 1 82 ? 10.335 -8.135 -0.836 1.00 46.75 82 GLU A N 1
ATOM 654 C CA . GLU A 1 82 ? 10.983 -7.490 0.327 1.00 46.75 82 GLU A CA 1
ATOM 655 C C . GLU A 1 82 ? 10.502 -6.028 0.570 1.00 46.75 82 GLU A C 1
ATOM 657 O O . GLU A 1 82 ? 10.924 -5.371 1.521 1.00 46.75 82 GLU A O 1
ATOM 662 N N . SER A 1 83 ? 9.575 -5.511 -0.257 1.00 46.72 83 SER A N 1
ATOM 663 C CA . SER A 1 83 ? 8.965 -4.172 -0.165 1.00 46.72 83 SER A CA 1
ATOM 664 C C . SER A 1 83 ? 7.414 -4.163 -0.175 1.00 46.72 83 SER A C 1
ATOM 666 O O . SER A 1 83 ? 6.807 -3.223 -0.698 1.00 46.72 83 SER A O 1
ATOM 668 N N . GLU A 1 84 ? 6.772 -5.193 0.406 1.00 50.47 84 GLU A N 1
ATOM 669 C CA . GLU A 1 84 ? 5.363 -5.643 0.222 1.00 50.47 84 GLU A CA 1
ATOM 670 C C . GLU A 1 84 ? 4.231 -4.590 0.111 1.00 50.47 84 GLU A C 1
ATOM 672 O O . GLU A 1 84 ? 3.222 -4.856 -0.543 1.00 50.47 84 GLU A O 1
ATOM 677 N N . ALA A 1 85 ? 4.354 -3.370 0.639 1.00 48.25 85 ALA A N 1
ATOM 678 C CA . ALA A 1 85 ? 3.245 -2.407 0.646 1.00 48.25 85 ALA A CA 1
ATOM 679 C C . ALA A 1 85 ? 2.951 -1.718 -0.710 1.00 48.25 85 ALA A C 1
ATOM 681 O O . ALA A 1 85 ? 1.823 -1.271 -0.927 1.00 48.25 85 ALA A O 1
ATOM 682 N N . GLU A 1 86 ? 3.928 -1.591 -1.622 1.00 52.50 86 GLU A N 1
ATOM 683 C CA . GLU A 1 86 ? 3.750 -0.857 -2.897 1.00 52.50 86 GLU A CA 1
ATOM 684 C C . GLU A 1 86 ? 3.483 -1.760 -4.116 1.00 52.50 86 GLU A C 1
ATOM 686 O O . GLU A 1 86 ? 2.954 -1.273 -5.117 1.00 52.50 86 GLU A O 1
ATOM 691 N N . MET A 1 87 ? 3.823 -3.055 -4.057 1.00 52.81 87 MET A N 1
ATOM 692 C CA . MET A 1 87 ? 3.803 -3.965 -5.218 1.00 52.81 87 MET A CA 1
ATOM 693 C C . MET A 1 87 ? 2.382 -4.256 -5.732 1.00 52.81 87 MET A C 1
ATOM 695 O O . MET A 1 87 ? 2.146 -4.301 -6.940 1.00 52.81 87 MET A O 1
ATOM 699 N N . TYR A 1 88 ? 1.404 -4.366 -4.829 1.00 57.50 88 TYR A N 1
ATOM 700 C CA . TYR A 1 88 ? 0.010 -4.684 -5.168 1.00 57.50 88 TYR A CA 1
ATOM 701 C C . TYR A 1 88 ? -0.733 -3.589 -5.953 1.00 57.50 88 TYR A C 1
ATOM 703 O O . TYR A 1 88 ? -1.886 -3.781 -6.339 1.00 57.50 88 TYR A O 1
ATOM 711 N N . HIS A 1 89 ? -0.107 -2.430 -6.164 1.00 72.81 89 HIS A N 1
ATOM 712 C CA . HIS A 1 89 ? -0.689 -1.332 -6.933 1.00 72.81 89 HIS A CA 1
ATOM 713 C C . HIS A 1 89 ? -0.446 -1.433 -8.440 1.00 72.81 89 HIS A C 1
ATOM 715 O O . HIS A 1 89 ? -1.160 -0.778 -9.192 1.00 72.81 89 HIS A O 1
ATOM 721 N N . TRP A 1 90 ? 0.546 -2.212 -8.870 1.00 86.38 90 TRP A N 1
ATOM 722 C CA . TRP A 1 90 ? 0.982 -2.266 -10.269 1.00 86.38 90 TRP A CA 1
ATOM 723 C C . TRP A 1 90 ? 1.493 -3.648 -10.695 1.00 86.38 90 TRP A C 1
ATOM 725 O O . TRP A 1 90 ? 1.942 -3.808 -11.825 1.00 86.38 90 TRP A O 1
ATOM 735 N N . MET A 1 91 ? 1.422 -4.668 -9.836 1.00 87.00 91 MET A N 1
ATOM 736 C CA . MET A 1 91 ? 1.680 -6.064 -10.191 1.00 87.00 91 MET A CA 1
ATOM 737 C C . MET A 1 91 ? 0.555 -6.956 -9.644 1.00 87.00 91 MET A C 1
ATOM 739 O O . MET A 1 91 ? 0.195 -6.827 -8.470 1.00 87.00 91 MET A O 1
ATOM 743 N N . PRO A 1 92 ? -0.018 -7.869 -10.449 1.00 88.00 92 PRO A N 1
ATOM 744 C CA . PRO A 1 92 ? -1.051 -8.769 -9.956 1.00 88.00 92 PRO A CA 1
ATOM 745 C C . PRO A 1 92 ? -0.507 -9.723 -8.887 1.00 88.00 92 PRO A C 1
ATOM 747 O O . PRO A 1 92 ? 0.611 -10.238 -9.006 1.00 88.00 92 PRO A O 1
ATOM 750 N N . VAL A 1 93 ? -1.324 -10.004 -7.867 1.00 85.19 93 VAL A N 1
ATOM 751 C CA . VAL A 1 93 ? -0.990 -10.944 -6.782 1.00 85.19 93 VAL A CA 1
ATOM 752 C C . VAL A 1 93 ? -0.549 -12.279 -7.378 1.00 85.19 93 VAL A C 1
ATOM 754 O O . VAL A 1 93 ? -1.235 -12.818 -8.247 1.00 85.19 93 VAL A O 1
ATOM 757 N N . SER A 1 94 ? 0.601 -12.793 -6.949 1.00 85.38 94 SER A N 1
ATOM 758 C CA . SER A 1 94 ? 1.262 -13.946 -7.566 1.00 85.38 94 SER A CA 1
ATOM 759 C C . SER A 1 94 ? 1.824 -14.882 -6.500 1.00 85.38 94 SER A C 1
ATOM 761 O O . SER A 1 94 ? 2.415 -14.409 -5.537 1.00 85.38 94 SER A O 1
ATOM 763 N N . PHE A 1 95 ? 1.684 -16.190 -6.710 1.00 84.69 95 PHE A N 1
ATOM 764 C CA . PHE A 1 95 ? 2.157 -17.250 -5.819 1.00 84.69 95 PHE A CA 1
ATOM 765 C C . PHE A 1 95 ? 2.976 -18.276 -6.604 1.00 84.69 95 PHE A C 1
ATOM 767 O O . PHE A 1 95 ? 2.665 -18.589 -7.757 1.00 84.69 95 PHE A O 1
ATOM 774 N N . ILE A 1 96 ? 4.016 -18.823 -5.984 1.00 84.88 96 ILE A N 1
ATOM 775 C CA . ILE A 1 96 ? 4.883 -19.853 -6.554 1.00 84.88 96 ILE A CA 1
ATOM 776 C C . ILE A 1 96 ? 4.391 -21.225 -6.100 1.00 84.88 96 ILE A C 1
ATOM 778 O O . ILE A 1 96 ? 4.471 -21.565 -4.921 1.00 84.88 96 ILE A O 1
ATOM 782 N N . ILE A 1 97 ? 3.952 -22.044 -7.055 1.00 85.94 97 ILE A N 1
ATOM 783 C CA . ILE A 1 97 ? 3.431 -23.389 -6.798 1.00 85.94 97 ILE A CA 1
ATOM 784 C C . ILE A 1 97 ? 4.364 -24.434 -7.398 1.00 85.94 97 ILE A C 1
ATOM 786 O O . ILE A 1 97 ? 4.754 -24.358 -8.570 1.00 85.94 97 ILE A O 1
ATOM 790 N N . LEU A 1 98 ? 4.734 -25.424 -6.584 1.00 84.81 98 LEU A N 1
ATOM 791 C CA . LEU A 1 98 ? 5.589 -26.530 -7.009 1.00 84.81 98 LEU A CA 1
ATOM 792 C C . LEU A 1 98 ? 4.757 -27.784 -7.337 1.00 84.81 98 LEU A C 1
ATOM 794 O O . LEU A 1 98 ? 3.805 -28.097 -6.616 1.00 84.81 98 LEU A O 1
ATOM 798 N N . PRO A 1 99 ? 5.132 -28.545 -8.383 1.00 84.44 99 PRO A N 1
ATOM 799 C CA . PRO A 1 99 ? 4.448 -29.784 -8.731 1.00 84.44 99 PRO A CA 1
ATOM 800 C C . PRO A 1 99 ? 4.736 -30.896 -7.714 1.00 84.44 99 PRO A C 1
ATOM 802 O O . PRO A 1 99 ? 5.826 -30.975 -7.127 1.00 84.44 99 PRO A O 1
ATOM 805 N N . LYS A 1 100 ? 3.789 -31.827 -7.561 1.00 80.88 100 LYS A N 1
ATOM 806 C CA . LYS A 1 100 ? 3.853 -32.982 -6.644 1.00 80.88 100 LYS A CA 1
ATOM 807 C C . LYS A 1 100 ? 5.177 -33.757 -6.680 1.00 80.88 100 LYS A C 1
ATOM 809 O O . LYS A 1 100 ? 5.702 -34.139 -5.634 1.00 80.88 100 LYS A O 1
ATOM 814 N N . GLN A 1 101 ? 5.750 -33.961 -7.868 1.00 71.62 101 GLN A N 1
ATOM 815 C CA . GLN A 1 101 ? 6.998 -34.718 -8.062 1.00 71.62 101 GLN A CA 1
ATOM 816 C C . GLN A 1 101 ? 8.245 -34.005 -7.506 1.00 71.62 101 GLN A C 1
ATOM 818 O O . GLN A 1 101 ? 9.233 -34.651 -7.152 1.00 71.62 101 GLN A O 1
ATOM 823 N N . VAL A 1 102 ? 8.213 -32.670 -7.440 1.00 71.69 102 VAL A N 1
ATOM 824 C CA . VAL A 1 102 ? 9.305 -31.838 -6.910 1.00 71.69 102 VAL A CA 1
ATOM 825 C C . VAL A 1 102 ? 9.174 -31.690 -5.392 1.00 71.69 102 VAL A C 1
ATOM 827 O O . VAL A 1 102 ? 10.186 -31.712 -4.689 1.00 71.69 102 VAL A O 1
ATOM 830 N N . ARG A 1 103 ? 7.937 -31.635 -4.876 1.00 68.31 103 ARG A N 1
ATOM 831 C CA . ARG A 1 103 ? 7.629 -31.563 -3.437 1.00 68.31 103 ARG A CA 1
ATOM 832 C C . ARG A 1 103 ? 8.173 -32.761 -2.647 1.00 68.31 103 ARG A C 1
ATOM 834 O O . ARG A 1 103 ? 8.821 -32.574 -1.624 1.00 68.31 103 ARG A O 1
ATOM 841 N N . SER A 1 104 ? 8.010 -33.988 -3.147 1.00 54.03 104 SER A N 1
ATOM 842 C CA . SER A 1 104 ? 8.481 -35.200 -2.445 1.00 54.03 104 SER A CA 1
ATOM 843 C C . SER A 1 104 ? 10.013 -35.290 -2.317 1.00 54.03 104 SER A C 1
ATOM 845 O O . SER A 1 104 ? 10.542 -35.881 -1.374 1.00 54.03 104 SER A O 1
ATOM 847 N N . LYS A 1 105 ? 10.758 -34.660 -3.236 1.00 50.22 105 LYS A N 1
ATOM 848 C CA . LYS A 1 105 ? 12.228 -34.562 -3.184 1.00 50.22 105 LYS A CA 1
ATOM 849 C C . LYS A 1 105 ? 12.734 -33.418 -2.294 1.00 50.22 105 LYS A C 1
ATOM 851 O O . LYS A 1 105 ? 13.907 -33.433 -1.921 1.00 50.22 105 LYS A O 1
ATOM 856 N N . SER A 1 106 ? 11.901 -32.424 -1.966 1.00 48.47 106 SER A N 1
ATOM 857 C CA . SER A 1 106 ? 12.295 -31.302 -1.100 1.00 48.47 106 SER A CA 1
ATOM 858 C C . SER A 1 106 ? 12.197 -31.655 0.389 1.00 48.47 106 SER A C 1
ATOM 860 O O . SER A 1 106 ? 13.059 -31.239 1.166 1.00 48.47 106 SER A O 1
ATOM 862 N N . GLU A 1 107 ? 11.249 -32.514 0.785 1.00 46.75 107 GLU A N 1
ATOM 863 C CA . GLU A 1 107 ? 11.105 -32.987 2.174 1.00 46.75 107 GLU A CA 1
ATOM 864 C C . GLU A 1 107 ? 12.333 -33.768 2.675 1.00 46.75 107 GLU A C 1
ATOM 866 O O . GLU A 1 107 ? 12.727 -33.637 3.834 1.00 46.75 107 GLU A O 1
ATOM 871 N N . SER A 1 108 ? 13.016 -34.497 1.786 1.00 39.97 108 SER A N 1
ATOM 872 C CA . SER A 1 108 ? 14.249 -35.247 2.084 1.00 39.97 108 SER A CA 1
ATOM 873 C C . SER A 1 108 ? 15.523 -34.382 2.108 1.00 39.97 108 SER A C 1
ATOM 875 O O . SER A 1 108 ? 16.564 -34.829 2.591 1.00 39.97 108 SER A O 1
ATOM 877 N N . ARG A 1 109 ? 15.461 -33.121 1.650 1.00 41.41 109 ARG A N 1
ATOM 878 C CA . ARG A 1 109 ? 16.595 -32.174 1.572 1.00 41.41 109 ARG A CA 1
ATOM 879 C C . ARG A 1 109 ? 16.526 -31.024 2.582 1.00 41.41 109 ARG A C 1
ATOM 881 O O . ARG A 1 109 ? 17.242 -30.037 2.429 1.00 41.41 109 ARG A O 1
ATOM 888 N N . ARG A 1 110 ? 15.767 -31.167 3.676 1.00 41.56 110 ARG A N 1
ATOM 889 C CA . ARG A 1 110 ? 15.688 -30.178 4.779 1.00 41.56 110 ARG A CA 1
ATOM 890 C C . ARG A 1 110 ? 17.029 -29.827 5.469 1.00 41.56 110 ARG A C 1
ATOM 892 O O . ARG A 1 110 ? 17.031 -28.995 6.366 1.00 41.56 110 ARG A O 1
ATOM 899 N N . LYS A 1 111 ? 18.169 -30.407 5.060 1.00 34.25 111 LYS A N 1
ATOM 900 C CA . LYS A 1 111 ? 19.517 -30.085 5.573 1.00 34.25 111 LYS A CA 1
ATOM 901 C C . LYS A 1 111 ? 20.395 -29.208 4.665 1.00 34.25 111 LYS A C 1
ATOM 903 O O . LYS A 1 111 ? 21.449 -28.792 5.127 1.00 34.25 111 LYS A O 1
ATOM 908 N N . PHE A 1 112 ? 19.992 -28.871 3.435 1.00 30.03 112 PHE A N 1
ATOM 909 C CA . PHE A 1 112 ? 20.780 -27.972 2.573 1.00 30.03 112 PHE A CA 1
ATOM 910 C C . PHE A 1 112 ? 19.890 -27.074 1.698 1.00 30.03 112 PHE A C 1
ATOM 912 O O . PHE A 1 112 ? 19.284 -27.550 0.746 1.00 30.03 112 PHE A O 1
ATOM 919 N N . ASN A 1 113 ? 19.852 -25.775 2.022 1.00 35.03 113 ASN A N 1
ATOM 920 C CA . ASN A 1 113 ? 19.633 -24.620 1.130 1.00 35.03 113 ASN A CA 1
ATOM 921 C C . ASN A 1 113 ? 18.740 -24.829 -0.123 1.00 35.03 113 ASN A C 1
ATOM 923 O O . ASN A 1 113 ? 19.156 -24.557 -1.251 1.00 35.03 113 ASN A O 1
ATOM 927 N N . VAL A 1 114 ? 17.490 -25.280 0.043 1.00 37.88 114 VAL A N 1
ATOM 928 C CA . VAL A 1 114 ? 16.515 -25.273 -1.063 1.00 37.88 114 VAL A CA 1
ATOM 929 C C . VAL A 1 114 ? 15.838 -23.900 -1.116 1.00 37.88 114 VAL A C 1
ATOM 931 O O . VAL A 1 114 ? 15.025 -23.557 -0.267 1.00 37.88 114 VAL A O 1
ATOM 934 N N . LYS A 1 115 ? 16.202 -23.111 -2.132 1.00 47.09 115 LYS A N 1
ATOM 935 C CA . LYS A 1 115 ? 15.902 -21.676 -2.318 1.00 47.09 115 LYS A CA 1
ATOM 936 C C . LYS A 1 115 ? 14.435 -21.341 -2.687 1.00 47.09 115 LYS A C 1
ATOM 938 O O . LYS A 1 115 ? 14.150 -20.199 -3.035 1.00 47.09 115 LYS A O 1
ATOM 943 N N . TYR A 1 116 ? 13.505 -22.305 -2.642 1.00 54.47 116 TYR A N 1
ATOM 944 C CA . TYR A 1 116 ? 12.121 -22.149 -3.127 1.00 54.47 116 TYR A CA 1
ATOM 945 C C . TYR A 1 116 ? 11.100 -22.867 -2.226 1.00 54.47 116 TYR A C 1
ATOM 947 O O . TYR A 1 116 ? 10.991 -24.090 -2.290 1.00 54.47 116 TYR A O 1
ATOM 955 N N . ALA A 1 117 ? 10.370 -22.118 -1.387 1.00 64.75 117 ALA A N 1
ATOM 956 C CA . ALA A 1 117 ? 9.184 -22.616 -0.681 1.00 64.75 117 ALA A CA 1
ATOM 957 C C . ALA A 1 117 ? 7.964 -22.629 -1.623 1.00 64.75 117 ALA A C 1
ATOM 959 O O . ALA A 1 117 ? 7.875 -21.764 -2.494 1.00 64.75 117 ALA A O 1
ATOM 960 N N . ASP A 1 118 ? 7.096 -23.629 -1.462 1.00 79.81 118 ASP A N 1
ATOM 961 C CA . ASP A 1 118 ? 5.804 -23.774 -2.146 1.00 79.81 118 ASP A CA 1
ATOM 962 C C . ASP A 1 118 ? 4.746 -22.957 -1.386 1.00 79.81 118 ASP A C 1
ATOM 964 O O . ASP A 1 118 ? 4.615 -23.127 -0.176 1.00 79.81 118 ASP A O 1
ATOM 968 N N . GLU A 1 119 ? 4.025 -22.075 -2.077 1.00 82.06 119 GLU A N 1
ATOM 969 C CA . GLU A 1 119 ? 3.104 -21.076 -1.496 1.00 82.06 119 GLU A CA 1
ATOM 970 C C . GLU A 1 119 ? 1.628 -21.495 -1.651 1.00 82.06 119 GLU A C 1
ATOM 972 O O . GLU A 1 119 ? 0.709 -20.676 -1.646 1.00 82.06 119 GLU A O 1
ATOM 977 N N . ARG A 1 120 ? 1.377 -22.799 -1.817 1.00 87.38 120 ARG A N 1
ATOM 978 C CA . ARG A 1 120 ? 0.037 -23.360 -2.052 1.00 87.38 120 ARG A CA 1
ATOM 979 C C . ARG A 1 120 ? -0.972 -23.050 -0.949 1.00 87.38 120 ARG A C 1
ATOM 981 O O . ARG A 1 120 ? -2.121 -22.738 -1.259 1.00 87.38 120 ARG A O 1
ATOM 988 N N . ASP A 1 121 ? -0.561 -23.142 0.310 1.00 82.19 121 ASP A N 1
ATOM 989 C CA . ASP A 1 121 ? -1.455 -22.870 1.440 1.00 82.19 121 ASP A CA 1
ATOM 990 C C . ASP A 1 121 ? -1.847 -21.385 1.482 1.00 82.19 121 ASP A C 1
ATOM 992 O O . ASP A 1 121 ? -3.012 -21.058 1.720 1.00 82.19 121 ASP A O 1
ATOM 996 N N . ASP A 1 122 ? -0.903 -20.495 1.159 1.00 81.44 122 ASP A N 1
ATOM 997 C CA . ASP A 1 122 ? -1.131 -19.050 1.086 1.00 81.44 122 ASP A CA 1
ATOM 998 C C . ASP A 1 122 ? -2.064 -18.696 -0.079 1.00 81.44 122 ASP A C 1
ATOM 1000 O O . ASP A 1 122 ? -3.018 -17.936 0.100 1.00 81.44 122 ASP A O 1
ATOM 1004 N N . LEU A 1 123 ? -1.865 -19.317 -1.248 1.00 85.81 123 LEU A N 1
ATOM 1005 C CA . LEU A 1 123 ? -2.762 -19.189 -2.399 1.00 85.81 123 LEU A CA 1
ATOM 1006 C C . LEU A 1 123 ? -4.192 -19.626 -2.048 1.00 85.81 123 LEU A C 1
ATOM 1008 O O . LEU A 1 123 ? -5.148 -18.913 -2.357 1.00 85.81 123 LEU A O 1
ATOM 1012 N N . MET A 1 124 ? -4.356 -20.776 -1.384 1.00 85.69 124 MET A N 1
ATOM 1013 C CA . MET A 1 124 ? -5.673 -21.269 -0.969 1.00 85.69 124 MET A CA 1
ATOM 1014 C C . MET A 1 124 ? -6.343 -20.339 0.046 1.00 85.69 124 MET A C 1
ATOM 1016 O O . MET A 1 124 ? -7.537 -20.052 -0.074 1.00 85.69 124 MET A O 1
ATOM 1020 N N . ALA A 1 125 ? -5.596 -19.859 1.043 1.00 81.88 125 ALA A N 1
ATOM 1021 C CA . ALA A 1 125 ? -6.107 -18.924 2.039 1.00 81.88 125 ALA A CA 1
ATOM 1022 C C . ALA A 1 125 ? -6.537 -17.601 1.389 1.00 81.88 125 ALA A C 1
ATOM 1024 O O . ALA A 1 125 ? -7.640 -17.111 1.640 1.00 81.88 125 ALA A O 1
ATOM 1025 N N . PHE A 1 126 ? -5.707 -17.062 0.494 1.00 81.88 126 PHE A N 1
ATOM 1026 C CA . PHE A 1 126 ? -5.993 -15.819 -0.206 1.00 81.88 126 PHE A CA 1
ATOM 1027 C C . PHE A 1 126 ? -7.191 -15.962 -1.151 1.00 81.88 126 PHE A C 1
ATOM 1029 O O . PHE A 1 126 ? -8.103 -15.134 -1.105 1.00 81.88 126 PHE A O 1
ATOM 1036 N N . SER A 1 127 ? -7.259 -17.045 -1.935 1.00 83.00 127 SER A N 1
ATOM 1037 C CA . SER A 1 127 ? -8.359 -17.293 -2.876 1.00 83.00 127 SER A CA 1
ATOM 1038 C C . SER A 1 127 ? -9.727 -17.406 -2.193 1.00 83.00 127 SER A C 1
ATOM 1040 O O . SER A 1 127 ? -10.739 -17.083 -2.814 1.00 83.00 127 SER A O 1
ATOM 1042 N N . LYS A 1 128 ? -9.789 -17.836 -0.925 1.00 81.75 128 LYS A N 1
ATOM 1043 C CA . LYS A 1 128 ? -11.044 -17.888 -0.152 1.00 81.75 128 LYS A CA 1
ATOM 1044 C C . LYS A 1 128 ? -11.567 -16.509 0.251 1.00 81.75 128 LYS A C 1
ATOM 1046 O O . LYS A 1 128 ? -12.764 -16.376 0.476 1.00 81.75 128 LYS A O 1
ATOM 1051 N N . SER A 1 129 ? -10.699 -15.500 0.333 1.00 76.38 129 SER A N 1
ATOM 1052 C CA . SER A 1 129 ? -11.073 -14.144 0.760 1.00 76.38 129 SER A CA 1
ATOM 1053 C C . SER A 1 129 ? -11.562 -13.238 -0.378 1.00 76.38 129 SER A C 1
ATOM 1055 O O . SER A 1 129 ? -12.006 -12.119 -0.123 1.00 76.38 129 SER A O 1
ATOM 1057 N N . LEU A 1 130 ? -11.487 -13.703 -1.630 1.00 76.69 130 LEU A N 1
ATOM 1058 C CA . LEU A 1 130 ? -11.856 -12.932 -2.815 1.00 76.69 130 LEU A CA 1
ATOM 1059 C C . LEU A 1 130 ? -13.264 -13.250 -3.329 1.00 76.69 130 LEU A C 1
ATOM 1061 O O . LEU A 1 130 ? -13.686 -14.405 -3.373 1.00 76.69 130 LEU A O 1
ATOM 1065 N N . ASP A 1 131 ? -13.937 -12.200 -3.800 1.00 64.75 131 ASP A N 1
ATOM 1066 C CA . ASP A 1 131 ? -15.230 -12.268 -4.492 1.00 64.75 131 ASP A CA 1
ATOM 1067 C C . ASP A 1 131 ? -15.057 -12.742 -5.952 1.00 64.75 131 ASP A C 1
ATOM 1069 O O . ASP A 1 131 ? -15.710 -13.678 -6.404 1.00 64.75 131 ASP A O 1
ATOM 1073 N N . LYS A 1 132 ? -14.068 -12.173 -6.660 1.00 68.44 132 LYS A N 1
ATOM 1074 C CA . LYS A 1 132 ? -13.657 -12.561 -8.020 1.00 68.44 132 LYS A CA 1
ATOM 1075 C C . LYS A 1 132 ? -12.479 -13.540 -7.994 1.00 68.44 132 LYS A C 1
ATOM 1077 O O . LYS A 1 132 ? -11.421 -13.218 -7.442 1.00 68.44 132 LYS A O 1
ATOM 1082 N N . LYS A 1 133 ? -12.644 -14.721 -8.597 1.00 82.62 133 LYS A N 1
ATOM 1083 C CA . LYS A 1 133 ? -11.758 -15.882 -8.382 1.00 82.62 133 LYS A CA 1
ATOM 1084 C C . LYS A 1 133 ? -11.003 -16.361 -9.620 1.00 82.62 133 LYS A C 1
ATOM 1086 O O . LYS A 1 133 ? -10.461 -17.453 -9.583 1.00 82.62 133 LYS A O 1
ATOM 1091 N N . VAL A 1 134 ? -10.904 -15.574 -10.695 1.00 92.62 134 VAL A N 1
ATOM 1092 C CA . VAL A 1 134 ? -10.170 -16.036 -11.887 1.00 92.62 134 VAL A CA 1
ATOM 1093 C C . VAL A 1 134 ? -8.658 -15.924 -11.679 1.00 92.62 134 VAL A C 1
ATOM 1095 O O . VAL A 1 134 ? -8.130 -14.871 -11.296 1.00 92.62 134 VAL A O 1
ATOM 1098 N N . TRP A 1 135 ? -7.946 -17.002 -11.974 1.00 93.38 135 TRP A N 1
ATOM 1099 C CA . TRP A 1 135 ? -6.505 -17.150 -11.811 1.00 93.38 135 TRP A CA 1
ATOM 1100 C C . TRP A 1 135 ? -5.872 -17.658 -13.106 1.00 93.38 135 TRP A C 1
ATOM 1102 O O . TRP A 1 135 ? -6.509 -18.335 -13.909 1.00 93.38 135 TRP A O 1
ATOM 1112 N N . ILE A 1 136 ? -4.596 -17.333 -13.306 1.00 92.19 136 ILE A N 1
ATOM 1113 C CA . ILE A 1 136 ? -3.804 -17.797 -14.443 1.00 92.19 136 ILE A CA 1
ATOM 1114 C C . ILE A 1 136 ? -2.520 -18.467 -13.953 1.00 92.19 136 ILE A C 1
ATOM 1116 O O . ILE A 1 136 ? -1.697 -17.855 -13.272 1.00 92.19 136 ILE A O 1
ATOM 1120 N N . ALA A 1 137 ? -2.338 -19.731 -14.321 1.00 90.50 137 ALA A N 1
ATOM 1121 C CA . ALA A 1 137 ? -1.127 -20.498 -14.074 1.00 90.50 137 ALA A CA 1
ATOM 1122 C C . ALA A 1 137 ? -0.205 -20.406 -15.290 1.00 90.50 137 ALA A C 1
ATOM 1124 O O . ALA A 1 137 ? -0.603 -20.717 -16.413 1.00 90.50 137 ALA A O 1
ATOM 1125 N N . LYS A 1 138 ? 1.037 -19.971 -15.071 1.00 86.12 138 LYS A N 1
ATOM 1126 C CA . LYS A 1 138 ? 2.058 -19.822 -16.116 1.00 86.12 138 LYS A CA 1
ATOM 1127 C C . LYS A 1 138 ? 3.347 -20.492 -15.660 1.00 86.12 138 LYS A C 1
ATOM 1129 O O . LYS A 1 138 ? 3.748 -20.336 -14.507 1.00 86.12 138 LYS A O 1
ATOM 1134 N N . SER A 1 139 ? 4.036 -21.177 -16.569 1.00 77.38 139 SER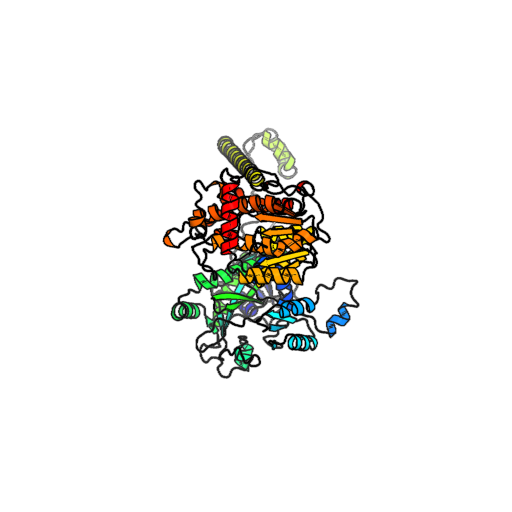 A N 1
ATOM 1135 C CA . SER A 1 139 ? 5.358 -21.730 -16.261 1.00 77.38 139 SER A CA 1
ATOM 1136 C C . SER A 1 139 ? 6.342 -20.630 -15.841 1.00 77.38 139 SER A C 1
ATOM 1138 O O . SER A 1 139 ? 6.355 -19.533 -16.412 1.00 77.38 139 SER A O 1
ATOM 1140 N N . SER A 1 140 ? 7.201 -20.941 -14.866 1.00 61.66 140 SER A N 1
ATOM 1141 C CA . SER A 1 140 ? 8.319 -20.080 -14.477 1.00 61.66 140 SER A CA 1
ATOM 1142 C C . SER A 1 140 ? 9.370 -19.943 -15.591 1.00 61.66 140 SER A C 1
ATOM 1144 O O . SER A 1 140 ? 10.099 -18.954 -15.612 1.00 61.66 140 SER A O 1
ATOM 1146 N N . SER A 1 141 ? 9.428 -20.891 -16.533 1.00 57.66 141 SER A N 1
ATOM 1147 C CA . SER A 1 141 ? 10.395 -20.947 -17.637 1.00 57.66 141 SER A CA 1
ATOM 1148 C C . SER A 1 141 ? 9.694 -20.602 -18.954 1.00 57.66 141 SER A C 1
ATOM 1150 O O . SER A 1 141 ? 8.810 -21.340 -19.384 1.00 57.66 141 SER A O 1
ATOM 1152 N N . GLY A 1 142 ? 10.061 -19.483 -19.591 1.00 54.94 142 GLY A N 1
ATOM 1153 C CA . GLY A 1 142 ? 9.376 -18.919 -20.765 1.00 54.94 142 GLY A CA 1
ATOM 1154 C C . GLY A 1 142 ? 9.036 -19.939 -21.862 1.00 54.94 142 GLY A C 1
ATOM 1155 O O . GLY A 1 142 ? 9.890 -20.318 -22.657 1.00 54.94 142 GLY A O 1
ATOM 1156 N N . ALA A 1 143 ? 7.768 -20.352 -21.922 1.00 53.50 143 ALA A N 1
ATOM 1157 C CA . ALA A 1 143 ? 7.286 -21.433 -22.787 1.00 53.50 143 ALA A CA 1
ATOM 1158 C C . ALA A 1 143 ? 6.579 -20.944 -24.069 1.00 53.50 143 ALA A C 1
ATOM 1160 O O . ALA A 1 143 ? 5.796 -21.683 -24.659 1.00 53.50 143 ALA A O 1
ATOM 1161 N N . LYS A 1 144 ? 6.825 -19.697 -24.508 1.00 62.22 144 LYS A N 1
ATOM 1162 C CA . LYS A 1 144 ? 6.178 -19.078 -25.690 1.00 62.22 144 LYS A CA 1
ATOM 1163 C C . LYS A 1 144 ? 4.641 -19.217 -25.703 1.00 62.22 144 LYS A C 1
ATOM 1165 O O . LYS A 1 144 ? 4.047 -19.397 -26.757 1.00 62.22 144 LYS A O 1
ATOM 1170 N N . GLY A 1 145 ? 4.004 -19.165 -24.533 1.00 58.44 145 GLY A N 1
ATOM 1171 C CA . GLY A 1 145 ? 2.549 -19.301 -24.409 1.00 58.44 145 GLY A CA 1
ATOM 1172 C C . GLY A 1 145 ? 2.026 -20.735 -24.233 1.00 58.44 145 GLY A C 1
ATOM 1173 O O . GLY A 1 145 ? 0.846 -20.912 -23.953 1.00 58.44 145 GLY A O 1
ATOM 1174 N N . LYS A 1 146 ? 2.882 -21.763 -24.315 1.00 65.69 146 LYS A N 1
ATOM 1175 C CA . LYS A 1 146 ? 2.500 -23.151 -24.004 1.00 65.69 146 LYS A CA 1
ATOM 1176 C C . LYS A 1 146 ? 2.359 -23.357 -22.492 1.00 65.69 146 LYS A C 1
ATOM 1178 O O . LYS A 1 146 ? 3.081 -22.740 -21.708 1.00 65.69 146 LYS A O 1
ATOM 1183 N N . ASN A 1 147 ? 1.463 -24.261 -22.095 1.00 78.38 147 ASN A N 1
ATOM 1184 C CA . ASN A 1 147 ? 1.170 -24.608 -20.697 1.00 78.38 147 ASN A CA 1
ATOM 1185 C C . ASN A 1 147 ? 0.710 -23.402 -19.862 1.00 78.38 147 ASN A C 1
ATOM 1187 O O . ASN A 1 147 ? 1.205 -23.176 -18.758 1.00 78.38 147 ASN A O 1
ATOM 1191 N N . ILE A 1 148 ? -0.215 -22.612 -20.405 1.00 86.81 148 ILE A N 1
ATOM 1192 C CA . ILE A 1 148 ? -0.957 -21.605 -19.648 1.00 86.81 148 ILE A CA 1
ATOM 1193 C C . ILE A 1 148 ? -2.348 -22.163 -19.374 1.00 86.81 148 ILE A C 1
ATOM 1195 O O . ILE A 1 148 ? -2.986 -22.692 -20.281 1.00 86.81 148 ILE A O 1
ATOM 1199 N N . PHE A 1 149 ? -2.811 -22.036 -18.135 1.00 91.19 149 PHE A N 1
ATOM 1200 C CA . PHE A 1 149 ? -4.145 -22.470 -17.739 1.00 91.19 149 PHE A CA 1
ATOM 1201 C C . PHE A 1 149 ? -4.851 -21.341 -16.994 1.00 91.19 149 PHE A C 1
ATOM 1203 O O . PHE A 1 149 ? -4.278 -20.761 -16.070 1.00 91.19 149 PHE A O 1
ATOM 1210 N N . ILE A 1 150 ? -6.062 -20.997 -17.433 1.00 93.50 150 ILE A N 1
ATOM 1211 C CA . ILE A 1 150 ? -6.908 -19.962 -16.834 1.00 93.50 150 ILE A CA 1
ATOM 1212 C C . ILE A 1 150 ? -8.148 -20.659 -16.290 1.00 93.50 150 ILE A C 1
ATOM 1214 O O . ILE A 1 150 ? -8.774 -21.441 -17.001 1.00 93.50 150 ILE A O 1
ATOM 1218 N N . SER A 1 151 ? -8.474 -20.406 -15.028 1.00 93.44 151 SER A N 1
ATOM 1219 C CA . SER A 1 151 ? -9.615 -21.028 -14.358 1.00 93.44 151 SER A CA 1
ATOM 1220 C C . SER A 1 151 ? -10.064 -20.164 -13.185 1.00 93.44 151 SER A C 1
ATOM 1222 O O . SER A 1 151 ? -9.251 -19.484 -12.555 1.00 93.44 151 SER A O 1
ATOM 1224 N N . ASP A 1 152 ? -11.358 -20.189 -12.896 1.00 91.62 152 ASP A N 1
ATOM 1225 C CA . ASP A 1 152 ? -11.959 -19.665 -11.669 1.00 91.62 152 ASP A CA 1
ATOM 1226 C C . ASP A 1 152 ? -11.988 -20.700 -10.529 1.00 91.62 152 ASP A C 1
ATOM 1228 O O . ASP A 1 152 ? -12.116 -20.337 -9.357 1.00 91.62 152 ASP A O 1
ATOM 1232 N N . ASP A 1 153 ? -11.795 -21.981 -10.856 1.00 91.56 153 ASP A N 1
ATOM 1233 C CA . ASP A 1 153 ? -11.537 -23.054 -9.902 1.00 91.56 153 ASP A CA 1
ATOM 1234 C C . ASP A 1 153 ? -10.036 -23.170 -9.598 1.00 91.56 153 ASP A C 1
ATOM 1236 O O . ASP A 1 153 ? -9.222 -23.540 -10.456 1.00 91.56 153 ASP A O 1
ATOM 1240 N N . ILE A 1 154 ? -9.679 -22.861 -8.349 1.00 91.94 154 ILE A N 1
ATOM 1241 C CA . ILE A 1 154 ? -8.305 -22.932 -7.859 1.00 91.94 154 ILE A CA 1
ATOM 1242 C C . ILE A 1 154 ? -7.807 -24.373 -7.727 1.00 91.94 154 ILE A C 1
ATOM 1244 O O . ILE A 1 154 ? -6.623 -24.624 -7.945 1.00 91.94 154 ILE A O 1
ATOM 1248 N N . GLU A 1 155 ? -8.688 -25.329 -7.429 1.00 91.62 155 GLU A N 1
ATOM 1249 C CA . GLU A 1 155 ? -8.310 -26.739 -7.316 1.00 91.62 155 GLU A CA 1
ATOM 1250 C C . GLU A 1 155 ? -7.926 -27.292 -8.689 1.00 91.62 155 GLU A C 1
ATOM 1252 O O . GLU A 1 155 ? -6.887 -27.941 -8.823 1.00 91.62 155 GLU A O 1
ATOM 1257 N N . ALA A 1 156 ? -8.677 -26.942 -9.740 1.00 92.69 156 ALA A N 1
ATOM 1258 C CA . ALA A 1 156 ? -8.313 -27.271 -11.116 1.00 92.69 156 ALA A CA 1
ATOM 1259 C C . ALA A 1 156 ? -6.922 -26.731 -11.499 1.00 92.69 156 ALA A C 1
ATOM 1261 O O . ALA A 1 156 ? -6.148 -27.428 -12.157 1.00 92.69 156 ALA A O 1
ATOM 1262 N N . ILE A 1 157 ? -6.560 -25.520 -11.053 1.00 93.19 157 ILE A N 1
ATOM 1263 C CA . ILE A 1 157 ? -5.211 -24.969 -11.266 1.00 93.19 157 ILE A CA 1
ATOM 1264 C C . ILE A 1 157 ? -4.151 -25.791 -10.543 1.00 93.19 157 ILE A C 1
ATOM 1266 O O . ILE A 1 157 ? -3.104 -26.088 -11.120 1.00 93.19 157 ILE A O 1
ATOM 1270 N N . LEU A 1 158 ? -4.398 -26.154 -9.288 1.00 92.25 158 LEU A N 1
ATOM 1271 C CA . LEU A 1 158 ? -3.451 -26.932 -8.498 1.00 92.25 158 LEU A CA 1
ATOM 1272 C C . LEU A 1 158 ? -3.230 -28.328 -9.090 1.00 92.25 158 LEU A C 1
ATOM 1274 O O . LEU A 1 158 ? -2.083 -28.771 -9.160 1.00 92.25 158 LEU A O 1
ATOM 1278 N N . VAL A 1 159 ? -4.294 -28.975 -9.574 1.00 93.44 159 VAL A N 1
ATOM 1279 C CA . VAL A 1 159 ? -4.219 -30.245 -10.312 1.00 93.44 159 VAL A CA 1
ATOM 1280 C C . VAL A 1 159 ? -3.400 -30.072 -11.588 1.00 93.44 159 VAL A C 1
ATOM 1282 O O . VAL A 1 159 ? -2.440 -30.815 -11.794 1.00 93.44 159 VAL A O 1
ATOM 1285 N N . PHE A 1 160 ? -3.703 -29.047 -12.393 1.00 92.06 160 PHE A N 1
ATOM 1286 C CA . PHE A 1 160 ? -2.948 -28.745 -13.609 1.00 92.06 160 PHE A CA 1
ATOM 1287 C C . PHE A 1 160 ? -1.453 -28.567 -13.327 1.00 92.06 160 PHE A C 1
ATOM 1289 O O . PHE A 1 160 ? -0.634 -29.114 -14.063 1.00 92.06 160 PHE A O 1
ATOM 1296 N N . VAL A 1 161 ? -1.085 -27.834 -12.266 1.00 89.44 161 VAL A N 1
ATOM 1297 C CA . VAL A 1 161 ? 0.317 -27.625 -11.868 1.00 89.44 161 VAL A CA 1
ATOM 1298 C C . VAL A 1 161 ? 0.959 -28.921 -11.368 1.00 89.44 161 VAL A C 1
ATOM 1300 O O . VAL A 1 161 ? 2.121 -29.172 -11.678 1.00 89.44 161 VAL A O 1
ATOM 1303 N N . ASP A 1 162 ? 0.237 -29.767 -10.630 1.00 89.94 162 ASP A N 1
ATOM 1304 C CA . ASP A 1 162 ? 0.765 -31.028 -10.094 1.00 89.94 162 ASP A CA 1
ATOM 1305 C C . ASP A 1 162 ? 1.148 -32.054 -11.170 1.00 89.94 162 ASP A C 1
ATOM 1307 O O . ASP A 1 162 ? 2.019 -32.896 -10.925 1.00 89.94 162 ASP A O 1
ATOM 1311 N N . GLU A 1 163 ? 0.552 -31.953 -12.357 1.00 88.56 163 GLU A N 1
ATOM 1312 C CA . GLU A 1 163 ? 0.878 -32.765 -13.535 1.00 88.56 163 GLU A CA 1
ATOM 1313 C C . GLU A 1 163 ? 2.137 -32.282 -14.280 1.00 88.56 163 GLU A C 1
ATOM 1315 O O . GLU A 1 163 ? 2.639 -32.968 -15.174 1.00 88.56 163 GLU A O 1
ATOM 1320 N N . GLN A 1 164 ? 2.692 -31.124 -13.908 1.00 86.31 164 GLN A N 1
ATOM 1321 C CA . GLN A 1 164 ? 3.838 -30.516 -14.586 1.00 86.31 164 GLN A CA 1
ATOM 1322 C C . GLN A 1 164 ? 5.185 -30.970 -14.008 1.00 86.31 164 GLN A C 1
ATOM 1324 O O . GLN A 1 164 ? 5.300 -31.508 -12.907 1.00 86.31 164 GLN A O 1
ATOM 1329 N N . THR A 1 165 ? 6.258 -30.702 -14.754 1.00 78.94 165 THR A N 1
ATOM 1330 C CA . THR A 1 165 ? 7.636 -31.091 -14.395 1.00 78.94 165 THR A CA 1
ATOM 1331 C C . THR A 1 165 ? 8.465 -29.963 -13.773 1.00 78.94 165 THR A C 1
ATOM 1333 O O . THR A 1 165 ? 9.572 -30.202 -13.291 1.00 78.94 165 THR A O 1
ATOM 1336 N N . GLN A 1 166 ? 7.944 -28.735 -13.766 1.00 76.12 166 GLN A N 1
ATOM 1337 C CA . GLN A 1 166 ? 8.620 -27.531 -13.275 1.00 76.12 166 GLN A CA 1
ATOM 1338 C C . GLN A 1 166 ? 7.678 -26.668 -12.432 1.00 76.12 166 GLN A C 1
ATOM 1340 O O . GLN A 1 166 ? 6.471 -26.875 -12.461 1.00 76.12 166 GLN A O 1
ATOM 1345 N N . GLY A 1 167 ? 8.232 -25.712 -11.680 1.00 78.50 167 GLY A N 1
ATOM 1346 C CA . GLY A 1 167 ? 7.444 -24.756 -10.898 1.00 78.50 167 GLY A CA 1
ATOM 1347 C C . GLY A 1 167 ? 6.622 -23.808 -11.775 1.00 78.50 167 GLY A C 1
ATOM 1348 O O . GLY A 1 167 ? 7.006 -23.494 -12.907 1.00 78.50 167 GLY A O 1
ATOM 1349 N N . PHE A 1 168 ? 5.489 -23.369 -11.234 1.00 85.94 168 PHE A N 1
ATOM 1350 C CA . PHE A 1 168 ? 4.555 -22.449 -11.876 1.00 85.94 168 PHE A CA 1
ATOM 1351 C C . PHE A 1 168 ? 4.348 -21.209 -11.014 1.00 85.94 168 PHE A C 1
ATOM 1353 O O . PHE A 1 168 ? 4.453 -21.257 -9.789 1.00 85.94 168 PHE A O 1
ATOM 1360 N N . VAL A 1 169 ? 4.017 -20.102 -11.673 1.00 86.75 169 VAL A N 1
ATOM 1361 C CA . VAL A 1 169 ? 3.440 -18.928 -11.020 1.00 86.75 169 VAL A CA 1
ATOM 1362 C C . VAL A 1 169 ? 1.943 -18.952 -11.250 1.00 86.75 169 VAL A C 1
ATOM 1364 O O . VAL A 1 169 ? 1.493 -18.928 -12.398 1.00 86.75 169 VAL A O 1
ATOM 1367 N N . VAL A 1 170 ? 1.189 -18.983 -10.158 1.00 89.88 170 VAL A N 1
ATOM 1368 C CA . VAL A 1 170 ? -0.257 -18.779 -10.159 1.00 89.88 170 VAL A CA 1
ATOM 1369 C C . VAL A 1 170 ? -0.511 -17.323 -9.807 1.00 89.88 170 VAL A C 1
ATOM 1371 O O . VAL A 1 170 ? -0.178 -16.865 -8.718 1.00 89.88 170 VAL A O 1
ATOM 1374 N N . GLN A 1 171 ? -1.048 -16.579 -10.762 1.00 90.31 171 GLN A N 1
ATOM 1375 C CA . GLN A 1 171 ? -1.209 -15.133 -10.686 1.00 90.31 171 GLN A CA 1
ATOM 1376 C C . GLN A 1 171 ? -2.684 -14.764 -10.815 1.00 90.31 171 GLN A C 1
ATOM 1378 O O . GLN A 1 171 ? -3.421 -15.401 -11.569 1.00 90.31 171 GLN A O 1
ATOM 1383 N N . LYS A 1 172 ? -3.129 -13.733 -10.092 1.00 90.75 172 LYS A N 1
ATOM 1384 C CA . LYS A 1 172 ? -4.495 -13.225 -10.212 1.00 90.75 172 LYS A CA 1
ATOM 1385 C C . LYS A 1 172 ? -4.720 -12.744 -11.643 1.00 90.75 172 LYS A C 1
ATOM 1387 O O . LYS A 1 172 ? -3.958 -11.923 -12.156 1.00 90.75 172 LYS A O 1
ATOM 1392 N N . TYR A 1 173 ? -5.762 -13.260 -12.286 1.00 93.06 173 TYR A N 1
ATOM 1393 C CA . TYR A 1 173 ? -6.119 -12.838 -13.633 1.00 93.06 173 TYR A CA 1
ATOM 1394 C C . TYR A 1 173 ? -6.763 -11.445 -13.599 1.00 93.06 173 TYR A C 1
ATOM 1396 O O . TYR A 1 173 ? -7.579 -11.157 -12.715 1.00 93.06 173 TYR A O 1
ATOM 1404 N N . ILE A 1 174 ? -6.376 -10.591 -14.549 1.00 92.62 174 ILE A N 1
ATOM 1405 C CA . ILE A 1 174 ? -6.968 -9.266 -14.759 1.00 92.62 174 ILE A CA 1
ATOM 1406 C C . ILE A 1 174 ? -8.260 -9.482 -15.547 1.00 92.62 174 ILE A C 1
ATOM 1408 O O . ILE A 1 174 ? -8.229 -9.696 -16.756 1.00 92.62 174 ILE A O 1
ATOM 1412 N N . GLU A 1 175 ? -9.376 -9.503 -14.823 1.00 91.12 175 GLU A N 1
ATOM 1413 C CA . GLU A 1 175 ? -10.704 -9.822 -15.367 1.00 91.12 175 GLU A CA 1
ATOM 1414 C C . GLU A 1 175 ? -11.345 -8.658 -16.127 1.00 91.12 175 GLU A C 1
ATOM 1416 O O . GLU A 1 175 ? -12.212 -8.901 -16.964 1.00 91.12 175 GLU A O 1
ATOM 1421 N N . ASP A 1 176 ? -10.907 -7.428 -15.850 1.00 93.19 176 ASP A N 1
ATOM 1422 C CA . ASP A 1 176 ? -11.433 -6.195 -16.445 1.00 93.19 176 ASP A CA 1
ATOM 1423 C C . ASP A 1 176 ? -10.325 -5.431 -17.201 1.00 93.19 176 ASP A C 1
ATOM 1425 O O . ASP A 1 176 ? -9.843 -4.391 -16.740 1.00 93.19 176 ASP A O 1
ATOM 1429 N N . PRO A 1 177 ? -9.785 -6.006 -18.294 1.00 96.19 177 PRO A N 1
ATOM 1430 C CA . PRO A 1 177 ? -8.759 -5.346 -19.089 1.00 96.19 177 PRO A CA 1
ATOM 1431 C C . PRO A 1 177 ? -9.348 -4.155 -19.855 1.00 96.19 177 PRO A C 1
ATOM 1433 O O . PRO A 1 177 ? -10.515 -4.161 -20.235 1.00 96.19 177 PRO A O 1
ATOM 1436 N N . MET A 1 178 ? -8.511 -3.172 -20.180 1.00 96.88 178 MET A N 1
ATOM 1437 C CA . MET A 1 178 ? -8.836 -2.227 -21.239 1.00 96.88 178 MET A CA 1
ATOM 1438 C C . MET A 1 178 ? -8.959 -3.001 -22.553 1.00 96.88 178 MET A C 1
ATOM 1440 O O . MET A 1 178 ? -8.083 -3.799 -22.901 1.00 96.88 178 MET A O 1
ATOM 1444 N N . LEU A 1 179 ? -10.039 -2.755 -23.284 1.00 97.06 179 LEU A N 1
ATOM 1445 C CA . LEU A 1 179 ? -10.309 -3.409 -24.556 1.00 97.06 179 LEU A CA 1
ATOM 1446 C C . LEU A 1 179 ? -10.215 -2.387 -25.686 1.00 97.06 179 LEU A C 1
ATOM 1448 O O . LEU A 1 179 ? -10.698 -1.261 -25.567 1.00 97.06 179 LEU A O 1
ATOM 1452 N N . LEU A 1 180 ? -9.569 -2.796 -26.774 1.00 96.31 180 LEU A N 1
ATOM 1453 C CA . LEU A 1 180 ? -9.599 -2.078 -28.042 1.00 96.31 180 LEU A CA 1
ATOM 1454 C C . LEU A 1 180 ? -10.959 -2.288 -28.720 1.00 96.31 180 LEU A C 1
ATOM 1456 O O . LEU A 1 180 ? -11.771 -3.126 -28.301 1.00 96.31 180 LEU A O 1
ATOM 1460 N N . ASP A 1 181 ? -11.173 -1.580 -29.827 1.00 91.88 181 ASP A N 1
ATOM 1461 C CA . ASP A 1 181 ? -12.321 -1.788 -30.702 1.00 91.88 181 ASP A CA 1
ATOM 1462 C C . ASP A 1 181 ? -12.578 -3.270 -30.993 1.00 91.88 181 ASP A C 1
ATOM 1464 O O . ASP A 1 181 ? -11.659 -4.084 -31.140 1.00 91.88 181 ASP A O 1
ATOM 1468 N N . LYS A 1 182 ? -13.868 -3.609 -31.110 1.00 93.25 182 LYS A N 1
ATOM 1469 C CA . LYS A 1 182 ? -14.363 -4.993 -31.238 1.00 93.25 182 LYS A CA 1
ATOM 1470 C C . LYS A 1 182 ? -14.084 -5.863 -30.009 1.00 93.25 182 LYS A C 1
ATOM 1472 O O . LYS A 1 182 ? -14.077 -7.086 -30.115 1.00 93.25 182 LYS A O 1
ATOM 1477 N N . ASN A 1 183 ? -13.943 -5.233 -28.842 1.00 95.06 183 ASN A N 1
ATOM 1478 C CA . ASN A 1 183 ? -13.797 -5.902 -27.553 1.00 95.06 183 ASN A CA 1
ATOM 1479 C C . ASN A 1 183 ? -12.493 -6.709 -27.446 1.00 95.06 183 ASN A C 1
ATOM 1481 O O . ASN A 1 183 ? -12.485 -7.775 -26.845 1.00 95.06 183 ASN A O 1
ATOM 1485 N N . ARG A 1 184 ? -11.396 -6.259 -28.064 1.00 96.25 184 ARG A N 1
ATOM 1486 C CA . ARG A 1 184 ? -10.160 -7.053 -28.174 1.00 96.25 184 ARG A CA 1
ATOM 1487 C C . ARG A 1 184 ? -9.169 -6.720 -27.069 1.00 96.25 184 ARG A C 1
ATOM 1489 O O . ARG A 1 184 ? -8.905 -5.555 -26.783 1.00 96.25 184 ARG A O 1
ATOM 1496 N N . LYS A 1 185 ? -8.576 -7.749 -26.469 1.00 97.19 185 LYS A N 1
ATOM 1497 C CA . LYS A 1 185 ? -7.549 -7.603 -25.430 1.00 97.19 185 LYS A CA 1
ATOM 1498 C C . LYS A 1 185 ? -6.182 -7.299 -26.042 1.00 97.19 185 LYS A C 1
ATOM 1500 O O . LYS A 1 185 ? -5.895 -7.729 -27.154 1.00 97.19 185 LYS A O 1
ATOM 1505 N N . PHE A 1 186 ? -5.307 -6.627 -25.304 1.00 97.62 186 PHE A N 1
ATOM 1506 C CA . PHE A 1 186 ? -3.916 -6.412 -25.700 1.00 97.62 186 PHE A CA 1
ATOM 1507 C C . PHE A 1 186 ? -2.979 -6.443 -24.490 1.00 97.62 186 PHE A C 1
ATOM 1509 O O . PHE A 1 186 ? -3.405 -6.395 -23.334 1.00 97.62 186 PHE A O 1
ATOM 1516 N N . ASP A 1 187 ? -1.688 -6.525 -24.774 1.00 97.06 187 ASP A N 1
ATOM 1517 C CA . ASP A 1 187 ? -0.629 -6.224 -23.822 1.00 97.06 187 ASP A CA 1
ATOM 1518 C C . ASP A 1 187 ? 0.354 -5.222 -24.460 1.00 97.06 187 ASP A C 1
ATOM 1520 O O . ASP A 1 187 ? 0.381 -5.076 -25.682 1.00 97.06 187 ASP A O 1
ATOM 1524 N N . ILE A 1 188 ? 1.173 -4.552 -23.649 1.00 97.38 188 ILE A N 1
ATOM 1525 C CA . ILE A 1 188 ? 2.207 -3.619 -24.109 1.00 97.38 188 ILE A CA 1
ATOM 1526 C C . ILE A 1 188 ? 3.591 -4.217 -23.848 1.00 97.38 188 ILE A C 1
ATOM 1528 O O . ILE A 1 188 ? 3.919 -4.562 -22.713 1.00 97.38 188 ILE A O 1
ATOM 1532 N N . ARG A 1 189 ? 4.438 -4.269 -24.878 1.00 96.44 189 ARG A N 1
ATOM 1533 C CA . ARG A 1 189 ? 5.873 -4.563 -24.781 1.00 96.44 189 ARG A CA 1
ATOM 1534 C C . ARG A 1 189 ? 6.683 -3.269 -24.851 1.00 96.44 189 ARG A C 1
ATOM 1536 O O . ARG A 1 189 ? 6.647 -2.569 -25.862 1.00 96.44 189 ARG A O 1
ATOM 1543 N N . CYS A 1 190 ? 7.505 -3.035 -23.830 1.00 96.94 190 CYS A N 1
ATOM 1544 C CA . CYS A 1 190 ? 8.536 -1.995 -23.822 1.00 96.94 190 CYS A CA 1
ATOM 1545 C C . CYS A 1 190 ? 9.935 -2.616 -23.735 1.00 96.94 190 CYS A C 1
ATOM 1547 O O . CYS A 1 190 ? 10.146 -3.578 -22.992 1.00 96.94 190 CYS A O 1
ATOM 1549 N N . TRP A 1 191 ? 10.909 -2.048 -24.447 1.00 97.19 191 TRP A N 1
ATOM 1550 C CA . TRP A 1 191 ? 12.310 -2.469 -24.368 1.00 97.19 191 TRP A CA 1
ATOM 1551 C C . TRP A 1 191 ? 13.107 -1.539 -23.458 1.00 97.19 191 TRP A C 1
ATOM 1553 O O . TRP A 1 191 ? 13.011 -0.317 -23.566 1.00 97.19 191 TRP A O 1
ATOM 1563 N N . VAL A 1 192 ? 13.897 -2.122 -22.560 1.00 97.06 192 VAL A N 1
ATOM 1564 C CA . VAL A 1 192 ? 14.673 -1.386 -21.560 1.00 97.06 192 VAL A CA 1
ATOM 1565 C C . VAL A 1 192 ? 16.111 -1.883 -21.564 1.00 97.06 192 VAL A C 1
ATOM 1567 O O . VAL A 1 192 ? 16.363 -3.060 -21.322 1.00 97.06 192 VAL A O 1
ATOM 1570 N N . LEU A 1 193 ? 17.058 -0.993 -21.831 1.00 96.38 193 LEU A N 1
ATOM 1571 C CA . LEU A 1 193 ? 18.489 -1.270 -21.786 1.00 96.38 193 LEU A CA 1
ATOM 1572 C C . LEU A 1 193 ? 19.062 -0.818 -20.442 1.00 96.38 193 LEU A C 1
ATOM 1574 O O . LEU A 1 193 ? 18.866 0.326 -20.038 1.00 96.38 193 LEU A O 1
ATOM 1578 N N . VAL A 1 194 ? 19.811 -1.699 -19.785 1.00 95.69 194 VAL A N 1
ATOM 1579 C CA . VAL A 1 194 ? 20.678 -1.345 -18.654 1.00 95.69 194 VAL A CA 1
ATOM 1580 C C . VAL A 1 194 ? 22.126 -1.453 -19.113 1.00 95.69 194 VAL A C 1
ATOM 1582 O O . VAL A 1 194 ? 22.531 -2.520 -19.574 1.00 95.69 194 VAL A O 1
ATOM 1585 N N . ASP A 1 195 ? 22.885 -0.357 -19.037 1.00 94.50 195 ASP A N 1
ATOM 1586 C CA . ASP A 1 195 ? 24.302 -0.330 -19.428 1.00 94.50 195 ASP A CA 1
ATOM 1587 C C . ASP A 1 195 ? 25.255 -0.735 -18.285 1.00 94.50 195 ASP A C 1
ATOM 1589 O O . ASP A 1 195 ? 24.840 -1.006 -17.157 1.00 94.50 195 ASP A O 1
ATOM 1593 N N . HIS A 1 196 ? 26.559 -0.738 -18.575 1.00 91.50 196 HIS A N 1
ATOM 1594 C CA . HIS A 1 196 ? 27.618 -1.104 -17.627 1.00 91.50 196 HIS A CA 1
ATOM 1595 C C . HIS A 1 196 ? 27.754 -0.195 -16.400 1.00 91.50 196 HIS A C 1
ATOM 1597 O O . HIS A 1 196 ? 28.390 -0.607 -15.434 1.00 91.50 196 HIS A O 1
ATOM 1603 N N . LYS A 1 197 ? 27.183 1.017 -16.426 1.00 92.62 197 LYS A N 1
ATOM 1604 C CA . LYS A 1 197 ? 27.135 1.955 -15.288 1.00 92.62 197 LYS A CA 1
ATOM 1605 C C . LYS A 1 197 ? 25.785 1.911 -14.573 1.00 92.62 197 LYS A C 1
ATOM 1607 O O . LYS A 1 197 ? 25.497 2.766 -13.735 1.00 92.62 197 LYS A O 1
ATOM 1612 N N . TYR A 1 198 ? 24.940 0.940 -14.917 1.00 94.00 198 TYR A N 1
ATOM 1613 C CA . TYR A 1 198 ? 23.581 0.816 -14.412 1.00 94.00 198 TYR A CA 1
ATOM 1614 C C . TYR A 1 198 ? 22.649 1.972 -14.819 1.00 94.00 198 TYR A C 1
ATOM 1616 O O . TYR A 1 198 ? 21.654 2.243 -14.141 1.00 94.00 198 TYR A O 1
ATOM 1624 N N . ASN A 1 199 ? 22.937 2.672 -15.921 1.00 95.44 199 ASN A N 1
ATOM 1625 C CA . ASN A 1 199 ? 21.972 3.617 -16.476 1.00 95.44 199 ASN A CA 1
ATOM 1626 C C . ASN A 1 199 ? 20.820 2.837 -17.113 1.00 95.44 199 ASN A C 1
ATOM 1628 O O . ASN A 1 199 ? 21.047 1.892 -17.868 1.00 95.44 199 ASN A O 1
ATOM 1632 N N . ILE A 1 200 ? 19.588 3.250 -16.815 1.00 96.19 200 ILE A N 1
ATOM 1633 C CA . ILE A 1 200 ? 18.360 2.622 -17.312 1.00 96.19 200 ILE A CA 1
ATOM 1634 C C . ILE A 1 200 ? 17.818 3.471 -18.463 1.00 96.19 200 ILE A C 1
ATOM 1636 O O . ILE A 1 200 ? 17.412 4.614 -18.249 1.00 96.19 200 ILE A O 1
ATOM 1640 N N . TYR A 1 201 ? 17.772 2.902 -19.665 1.00 96.62 201 TYR A N 1
ATOM 1641 C CA . TYR A 1 201 ? 17.226 3.539 -20.862 1.00 96.62 201 TYR A CA 1
ATOM 1642 C C . TYR A 1 201 ? 15.970 2.803 -21.310 1.00 96.62 201 TYR A C 1
ATOM 1644 O O . TYR A 1 201 ? 16.016 1.611 -21.601 1.00 96.62 201 TYR A O 1
ATOM 1652 N N . ILE A 1 202 ? 14.852 3.516 -21.387 1.00 95.81 202 ILE A N 1
ATOM 1653 C CA . ILE A 1 202 ? 13.598 2.995 -21.937 1.00 95.81 202 ILE A CA 1
ATOM 1654 C C . ILE A 1 202 ? 13.548 3.421 -23.401 1.00 95.81 202 ILE A C 1
ATOM 1656 O O . ILE A 1 202 ? 13.716 4.605 -23.697 1.00 95.81 202 ILE A O 1
ATOM 1660 N N . PHE A 1 203 ? 13.373 2.463 -24.310 1.00 96.38 203 PHE A N 1
ATOM 1661 C CA . PHE A 1 203 ? 13.236 2.763 -25.731 1.00 96.38 203 PHE A CA 1
ATOM 1662 C C . PHE A 1 203 ? 11.950 3.565 -25.964 1.00 96.38 203 PHE A C 1
ATOM 1664 O O . PHE A 1 203 ? 10.923 3.272 -25.353 1.00 96.38 203 PHE A O 1
ATOM 1671 N N . SER A 1 204 ? 12.016 4.603 -26.801 1.00 92.94 204 SER A N 1
ATOM 1672 C CA . SER A 1 204 ? 10.902 5.545 -26.981 1.00 92.94 204 SER A CA 1
ATOM 1673 C C . SER A 1 204 ? 9.678 4.914 -27.642 1.00 92.94 204 SER A C 1
ATOM 1675 O O . SER A 1 204 ? 8.566 5.387 -27.432 1.00 92.94 204 SER A O 1
ATOM 1677 N N . GLU A 1 205 ? 9.885 3.842 -28.407 1.00 94.00 205 GLU A N 1
ATOM 1678 C CA . GLU A 1 205 ? 8.825 3.075 -29.050 1.00 94.00 205 GLU A CA 1
ATOM 1679 C C . GLU A 1 205 ? 8.517 1.796 -28.264 1.00 94.00 205 GLU A C 1
ATOM 1681 O O . GLU A 1 205 ? 9.409 1.096 -27.772 1.00 94.00 205 GLU A O 1
ATOM 1686 N N . GLY A 1 206 ? 7.235 1.454 -28.211 1.00 94.75 206 GLY A N 1
ATOM 1687 C CA . GLY A 1 206 ? 6.740 0.166 -27.750 1.00 94.75 206 GLY A CA 1
ATOM 1688 C C . GLY A 1 206 ? 5.739 -0.408 -28.742 1.00 94.75 206 GLY A C 1
ATOM 1689 O O . GLY A 1 206 ? 5.337 0.249 -29.706 1.00 94.75 206 GLY A O 1
ATOM 1690 N N . VAL A 1 207 ? 5.352 -1.657 -28.505 1.00 96.94 207 VAL A N 1
ATOM 1691 C CA . VAL A 1 207 ? 4.387 -2.366 -29.349 1.00 96.94 207 VAL A CA 1
ATOM 1692 C C . VAL A 1 207 ? 3.280 -2.950 -28.489 1.00 96.94 207 VAL A C 1
ATOM 1694 O O . VAL A 1 207 ? 3.540 -3.574 -27.458 1.00 96.94 207 VAL A O 1
ATOM 1697 N N . LEU A 1 208 ? 2.043 -2.732 -28.912 1.00 97.69 208 LEU A N 1
ATOM 1698 C CA . LEU A 1 208 ? 0.885 -3.442 -28.410 1.00 97.69 208 LEU A CA 1
ATOM 1699 C C . LEU A 1 208 ? 0.788 -4.756 -29.169 1.00 97.69 208 LEU A C 1
ATOM 1701 O O . LEU A 1 208 ? 0.699 -4.759 -30.394 1.00 97.69 208 LEU A O 1
ATOM 1705 N N . ARG A 1 209 ? 0.794 -5.864 -28.433 1.00 96.44 209 ARG A N 1
ATOM 1706 C CA . ARG A 1 209 ? 0.495 -7.186 -28.984 1.00 96.44 209 ARG A CA 1
ATOM 1707 C C . ARG A 1 209 ? -0.980 -7.440 -28.747 1.00 96.44 209 ARG A C 1
ATOM 1709 O O . ARG A 1 209 ? -1.418 -7.520 -27.596 1.00 96.44 209 ARG A O 1
ATOM 1716 N N . THR A 1 210 ? -1.754 -7.495 -29.816 1.00 97.25 210 THR A N 1
ATOM 1717 C CA . THR A 1 210 ? -3.212 -7.509 -29.729 1.00 97.25 210 THR A CA 1
ATOM 1718 C C . THR A 1 210 ? -3.768 -8.916 -29.927 1.00 97.25 210 THR A C 1
ATOM 1720 O O . THR A 1 210 ? -3.240 -9.751 -30.667 1.00 97.25 210 THR A O 1
ATOM 1723 N N . SER A 1 211 ? -4.874 -9.201 -29.246 1.00 96.69 211 SER A N 1
ATOM 1724 C CA . SER A 1 211 ? -5.750 -10.287 -29.650 1.00 96.69 211 SER A CA 1
ATOM 1725 C C . SER A 1 211 ? -6.522 -9.856 -30.890 1.00 96.69 211 SER A C 1
ATOM 1727 O O . SER A 1 211 ? -6.934 -8.703 -31.026 1.00 96.69 211 SER A O 1
ATOM 1729 N N . SER A 1 212 ? -6.722 -10.802 -31.793 1.00 94.12 212 SER A N 1
ATOM 1730 C CA . SER A 1 212 ? -7.587 -10.637 -32.962 1.00 94.12 212 SER A CA 1
ATOM 1731 C C . SER A 1 212 ? -8.995 -11.189 -32.731 1.00 94.12 212 SER A C 1
ATOM 1733 O O . SER A 1 212 ? -9.865 -11.008 -33.577 1.00 94.12 212 SER A O 1
ATOM 1735 N N . GLU A 1 213 ? -9.239 -11.795 -31.568 1.00 95.50 213 GLU A N 1
ATOM 1736 C CA . GLU A 1 213 ? -10.533 -12.351 -31.187 1.00 95.50 213 GLU A CA 1
ATOM 1737 C C . GLU A 1 213 ? -11.201 -11.488 -30.099 1.00 95.50 213 GLU A C 1
ATOM 1739 O O . GLU A 1 213 ? -10.510 -10.941 -29.229 1.00 95.50 213 GLU A O 1
ATOM 1744 N N . PRO A 1 214 ? -12.539 -11.346 -30.110 1.00 95.69 214 PRO A N 1
ATOM 1745 C CA . PRO A 1 214 ? -13.258 -10.643 -29.054 1.00 95.69 214 PRO A CA 1
ATOM 1746 C C . PRO A 1 214 ? -13.041 -11.309 -27.692 1.00 95.69 214 PRO A C 1
ATOM 1748 O O . PRO A 1 214 ? -13.161 -12.525 -27.551 1.00 95.69 214 PRO A O 1
ATOM 1751 N N . TYR A 1 215 ? -12.752 -10.503 -26.676 1.00 96.25 215 TYR A N 1
ATOM 1752 C CA . TYR A 1 215 ? -12.650 -10.922 -25.285 1.00 96.25 215 TYR A CA 1
ATOM 1753 C C . TYR A 1 215 ? -14.010 -11.403 -24.771 1.00 96.25 215 TYR A C 1
ATOM 1755 O O . TYR A 1 215 ? -15.009 -10.697 -24.909 1.00 96.25 215 TYR A O 1
ATOM 1763 N N . ASP A 1 216 ? -14.037 -12.571 -24.132 1.00 92.62 216 ASP A N 1
ATOM 1764 C CA . ASP A 1 216 ? -15.221 -13.094 -23.451 1.00 92.62 216 ASP A CA 1
ATOM 1765 C C . ASP A 1 216 ? -14.839 -13.569 -22.051 1.00 92.62 216 ASP A C 1
ATOM 1767 O O . ASP A 1 216 ? -14.151 -14.571 -21.889 1.00 92.62 216 ASP A O 1
ATOM 1771 N N . ALA A 1 217 ? -15.285 -12.848 -21.023 1.00 89.50 217 ALA A N 1
ATOM 1772 C CA . ALA A 1 217 ? -14.995 -13.193 -19.634 1.00 89.50 217 ALA A CA 1
ATOM 1773 C C . ALA A 1 217 ? -15.656 -14.510 -19.178 1.00 89.50 217 ALA A C 1
ATOM 1775 O O . ALA A 1 217 ? -15.239 -15.067 -18.164 1.00 89.50 217 ALA A O 1
ATOM 1776 N N . ASN A 1 218 ? -16.672 -15.001 -19.896 1.00 89.19 218 ASN A N 1
ATOM 1777 C CA . ASN A 1 218 ? -17.407 -16.213 -19.534 1.00 89.19 218 ASN A CA 1
ATOM 1778 C C . ASN A 1 218 ? -16.817 -17.482 -20.167 1.00 89.19 218 ASN A C 1
ATOM 1780 O O . ASN A 1 218 ? -17.124 -18.581 -19.705 1.00 89.19 218 ASN A O 1
ATOM 1784 N N . ASP A 1 219 ? -15.971 -17.350 -21.194 1.00 92.00 219 ASP A N 1
ATOM 1785 C CA . ASP A 1 219 ? -15.334 -18.478 -21.881 1.00 92.00 219 ASP A CA 1
ATOM 1786 C C . ASP A 1 219 ? -13.814 -18.494 -21.681 1.00 92.00 219 ASP A C 1
ATOM 1788 O O . ASP A 1 219 ? -13.021 -18.274 -22.598 1.00 92.00 219 ASP A O 1
ATOM 1792 N N . LEU A 1 220 ? -13.401 -18.851 -20.462 1.00 90.00 220 LEU A N 1
ATOM 1793 C CA . LEU A 1 220 ? -11.988 -18.970 -20.082 1.00 90.00 220 LEU A CA 1
ATOM 1794 C C . LEU A 1 220 ? -11.213 -20.041 -20.874 1.00 90.00 220 LEU A C 1
ATOM 1796 O O . LEU A 1 220 ? -9.982 -20.084 -20.806 1.00 90.00 220 LEU A O 1
ATOM 1800 N N . LYS A 1 221 ? -11.907 -20.919 -21.615 1.00 86.94 221 LYS A N 1
ATOM 1801 C CA . LYS A 1 221 ? -11.284 -21.959 -22.448 1.00 86.94 221 LYS A CA 1
ATOM 1802 C C . LYS A 1 221 ? -10.830 -21.417 -23.798 1.00 86.94 221 LYS A C 1
ATOM 1804 O O . LYS A 1 221 ? -9.940 -22.010 -24.411 1.00 86.94 221 LYS A O 1
ATOM 1809 N N . ASN A 1 222 ? -11.402 -20.303 -24.250 1.00 87.75 222 ASN A N 1
ATOM 1810 C CA . ASN A 1 222 ? -10.972 -19.636 -25.464 1.00 87.75 222 ASN A CA 1
ATOM 1811 C C . ASN A 1 222 ? -9.644 -18.898 -25.226 1.00 87.75 222 ASN A C 1
ATOM 1813 O O . ASN A 1 222 ? -9.584 -17.733 -24.841 1.00 87.75 222 ASN A O 1
ATOM 1817 N N . ILE A 1 223 ? -8.535 -19.594 -25.458 1.00 85.38 223 ILE A N 1
ATOM 1818 C CA . ILE A 1 223 ? -7.204 -19.041 -25.199 1.00 85.38 223 ILE A CA 1
ATOM 1819 C C . ILE A 1 223 ? -6.844 -17.862 -26.115 1.00 85.38 223 ILE A C 1
ATOM 1821 O O . ILE A 1 223 ? -6.050 -17.016 -25.705 1.00 85.38 223 ILE A O 1
ATOM 1825 N N . THR A 1 224 ? -7.408 -17.763 -27.324 1.00 88.81 224 THR A N 1
ATOM 1826 C CA . THR A 1 224 ? -7.080 -16.689 -28.279 1.00 88.81 224 THR A CA 1
ATOM 1827 C C . THR A 1 224 ? -7.761 -15.370 -27.918 1.00 88.81 224 THR A C 1
ATOM 1829 O O . THR A 1 224 ? -7.200 -14.310 -28.190 1.00 88.81 224 THR A O 1
ATOM 1832 N N . SER A 1 225 ? -8.896 -15.388 -27.215 1.00 91.00 225 SER A N 1
ATOM 1833 C CA . SER A 1 225 ? -9.513 -14.167 -26.668 1.00 91.00 225 SER A CA 1
ATOM 1834 C C . SER A 1 225 ? -8.750 -13.611 -25.451 1.00 91.00 225 SER A C 1
ATOM 1836 O O . SER A 1 225 ? -8.796 -12.415 -25.150 1.00 91.00 225 SER A O 1
ATOM 1838 N N . HIS A 1 226 ? -8.005 -14.469 -24.744 1.00 92.00 226 HIS A N 1
ATOM 1839 C CA . HIS A 1 226 ? -7.369 -14.140 -23.465 1.00 92.00 226 HIS A CA 1
ATOM 1840 C C . HIS A 1 226 ? -5.850 -13.951 -23.514 1.00 92.00 226 HIS A C 1
ATOM 1842 O O . HIS A 1 226 ? -5.308 -13.214 -22.674 1.00 92.00 226 HIS A O 1
ATOM 1848 N N . LEU A 1 227 ? -5.165 -14.612 -24.451 1.00 91.56 227 LEU A N 1
ATOM 1849 C CA . LEU A 1 227 ? -3.710 -14.609 -24.585 1.00 91.56 227 LEU A CA 1
ATOM 1850 C C . LEU A 1 227 ? -3.278 -13.855 -25.841 1.00 91.56 227 LEU A C 1
ATOM 1852 O O . LEU A 1 227 ? -3.562 -14.248 -26.967 1.00 91.56 227 LEU A O 1
ATOM 1856 N N . THR A 1 228 ? -2.512 -12.795 -25.631 1.00 92.38 228 THR A N 1
ATOM 1857 C CA . THR A 1 228 ? -2.043 -11.843 -26.648 1.00 92.38 228 THR A CA 1
ATOM 1858 C C . THR A 1 228 ? -0.666 -12.202 -27.213 1.00 92.38 228 THR A C 1
ATOM 1860 O O . THR A 1 228 ? -0.066 -11.450 -27.974 1.00 92.38 228 THR A O 1
ATOM 1863 N N . ASN A 1 229 ? -0.124 -13.369 -26.851 1.00 87.56 229 ASN A N 1
ATOM 1864 C CA . ASN A 1 229 ? 1.141 -13.851 -27.391 1.00 87.56 229 ASN A CA 1
ATOM 1865 C C . ASN A 1 229 ? 1.050 -13.997 -28.917 1.00 87.56 229 ASN A C 1
ATOM 1867 O O . ASN A 1 229 ? 0.235 -14.778 -29.401 1.00 87.56 229 ASN A O 1
ATOM 1871 N N . HIS A 1 230 ? 1.956 -13.344 -29.652 1.00 86.31 230 HIS A N 1
ATOM 1872 C CA . HIS A 1 230 ? 2.001 -13.396 -31.120 1.00 86.31 230 HIS A CA 1
ATOM 1873 C C . HIS A 1 230 ? 1.913 -14.825 -31.672 1.00 86.31 230 HIS A C 1
ATOM 1875 O O . HIS A 1 230 ? 1.080 -15.088 -32.523 1.00 86.31 230 HIS A O 1
ATOM 1881 N N . CYS A 1 231 ? 2.701 -15.776 -31.151 1.00 84.44 231 CYS A N 1
ATOM 1882 C CA . CYS A 1 231 ? 2.661 -17.165 -31.630 1.00 84.44 231 CYS A CA 1
ATOM 1883 C C . CYS A 1 231 ? 1.292 -17.838 -31.433 1.00 84.44 231 CYS A C 1
ATOM 1885 O O . CYS A 1 231 ? 0.899 -18.640 -32.265 1.00 84.44 231 CYS A O 1
ATOM 1887 N N . ILE A 1 232 ? 0.570 -17.524 -30.350 1.00 87.31 232 ILE A N 1
ATOM 1888 C CA . ILE A 1 232 ? -0.770 -18.083 -30.107 1.00 87.31 232 ILE A CA 1
ATOM 1889 C C . ILE A 1 232 ? -1.768 -17.481 -31.094 1.00 87.31 232 ILE A C 1
ATOM 1891 O O . ILE A 1 232 ? -2.587 -18.204 -31.649 1.00 87.31 232 ILE A O 1
ATOM 1895 N N . GLN A 1 233 ? -1.695 -16.167 -31.311 1.00 92.75 233 GLN A N 1
ATOM 1896 C CA . GLN A 1 233 ? -2.568 -15.478 -32.256 1.00 92.75 233 GLN A CA 1
ATOM 1897 C C . GLN A 1 233 ? -2.320 -15.965 -33.688 1.00 92.75 233 GLN A C 1
ATOM 1899 O O . GLN A 1 233 ? -3.263 -16.333 -34.370 1.00 92.75 233 GLN A O 1
ATOM 1904 N N . GLU A 1 234 ? -1.061 -16.058 -34.107 1.00 90.31 234 GLU A N 1
ATOM 1905 C CA . GLU A 1 234 ? -0.670 -16.535 -35.437 1.00 90.31 234 GLU A CA 1
ATOM 1906 C C . GLU A 1 234 ? -1.064 -18.002 -35.687 1.00 90.31 234 GLU A C 1
ATOM 1908 O O . GLU A 1 234 ? -1.480 -18.345 -36.790 1.00 90.31 234 GLU A O 1
ATOM 1913 N N . GLU A 1 235 ? -0.952 -18.877 -34.679 1.00 89.25 235 GLU A N 1
ATOM 1914 C CA . GLU A 1 235 ? -1.230 -20.315 -34.829 1.00 89.25 235 GLU A CA 1
ATOM 1915 C C . GLU A 1 235 ? -2.722 -20.666 -34.698 1.00 89.25 235 GLU A C 1
ATOM 1917 O O . GLU A 1 235 ? -3.182 -21.626 -35.320 1.00 89.25 235 GLU A O 1
ATOM 1922 N N . HIS A 1 236 ? -3.482 -19.932 -33.878 1.00 89.44 236 HIS A N 1
ATOM 1923 C CA . HIS A 1 236 ? -4.827 -20.350 -33.461 1.00 89.44 236 HIS A CA 1
ATOM 1924 C C . HIS A 1 236 ? -5.946 -19.338 -33.734 1.00 89.44 236 HIS A C 1
ATOM 1926 O O . HIS A 1 236 ? -7.113 -19.719 -33.635 1.00 89.44 236 HIS A O 1
ATOM 1932 N N . SER A 1 237 ? -5.645 -18.073 -34.044 1.00 91.19 237 SER A N 1
ATOM 1933 C CA . SER A 1 237 ? -6.683 -17.080 -34.348 1.00 91.19 237 SER A CA 1
ATOM 1934 C C . SER A 1 237 ? -7.143 -17.183 -35.800 1.00 91.19 237 SER A C 1
ATOM 1936 O O . SER A 1 237 ? -6.322 -17.258 -36.713 1.00 91.19 237 SER A O 1
ATOM 1938 N N . GLY A 1 238 ? -8.457 -17.119 -36.029 1.00 90.75 238 GLY A N 1
ATOM 1939 C CA . GLY A 1 238 ? -9.010 -17.043 -37.386 1.00 90.75 238 GLY A CA 1
ATOM 1940 C C . GLY A 1 238 ? -8.873 -15.650 -38.004 1.00 90.75 238 GLY A C 1
ATOM 1941 O O . GLY A 1 238 ? -8.978 -15.501 -39.220 1.00 90.75 238 GLY A O 1
ATOM 1942 N N . ASN A 1 239 ? -8.616 -14.644 -37.166 1.00 94.31 239 ASN A N 1
ATOM 1943 C CA . ASN A 1 239 ? -8.633 -13.225 -37.510 1.00 94.31 239 ASN A CA 1
ATOM 1944 C C . ASN A 1 239 ? -7.239 -12.568 -37.418 1.00 94.31 239 ASN A C 1
ATOM 1946 O O . ASN A 1 239 ? -7.124 -11.340 -37.356 1.00 94.31 239 ASN A O 1
ATOM 1950 N N . PHE A 1 240 ? -6.165 -13.364 -37.375 1.00 94.94 240 PHE A N 1
ATOM 1951 C CA . PHE A 1 240 ? -4.798 -12.850 -37.267 1.00 94.94 240 PHE A CA 1
ATOM 1952 C C . PHE A 1 240 ? -4.453 -11.897 -38.423 1.00 94.94 240 PHE A C 1
ATOM 1954 O O . PHE A 1 240 ? -4.635 -12.226 -39.595 1.00 94.94 240 PHE A O 1
ATOM 1961 N N . GLY A 1 241 ? -3.949 -10.708 -38.093 1.00 92.31 241 GLY A N 1
ATOM 1962 C CA . GLY A 1 241 ? -3.590 -9.666 -39.053 1.00 92.31 241 GLY A CA 1
ATOM 1963 C C . GLY A 1 241 ? -4.772 -8.895 -39.651 1.00 92.31 241 GLY A C 1
ATOM 1964 O O . GLY A 1 241 ? -4.562 -8.099 -40.562 1.00 92.31 241 GLY A O 1
ATOM 1965 N N . GLN A 1 242 ? -6.010 -9.117 -39.185 1.00 94.62 242 GLN A N 1
ATOM 1966 C CA . GLN A 1 242 ? -7.203 -8.477 -39.756 1.00 94.62 242 GLN A CA 1
ATOM 1967 C C . GLN A 1 242 ? -7.266 -6.962 -39.499 1.00 94.62 242 GLN A C 1
ATOM 1969 O O . GLN A 1 242 ? -7.740 -6.218 -40.357 1.00 94.62 242 GLN A O 1
ATOM 1974 N N . TYR A 1 243 ? -6.856 -6.520 -38.308 1.00 93.88 243 TYR A N 1
ATOM 1975 C CA . TYR A 1 243 ? -7.005 -5.129 -37.856 1.00 93.88 243 TYR A CA 1
ATOM 1976 C C . TYR A 1 243 ? -5.711 -4.330 -38.028 1.00 93.88 243 TYR A C 1
ATOM 1978 O O . TYR A 1 243 ? -5.728 -3.234 -38.582 1.00 93.88 243 TYR A O 1
ATOM 1986 N N . GLU A 1 244 ? -4.593 -4.922 -37.616 1.00 94.25 244 GLU A N 1
ATOM 1987 C CA . GLU A 1 244 ? -3.250 -4.367 -37.732 1.00 94.25 244 GLU A CA 1
ATOM 1988 C C . GLU A 1 244 ? -2.278 -5.468 -38.192 1.00 94.25 244 GLU A C 1
ATOM 1990 O O . GLU A 1 244 ? -2.472 -6.650 -37.883 1.00 94.25 244 GLU A O 1
ATOM 1995 N N . GLU A 1 245 ? -1.249 -5.103 -38.964 1.00 92.94 245 GLU A N 1
ATOM 1996 C CA . GLU A 1 245 ? -0.303 -6.068 -39.538 1.00 92.94 245 GLU A CA 1
ATOM 1997 C C . GLU A 1 245 ? 0.395 -6.863 -38.422 1.00 92.94 245 GLU A C 1
ATOM 1999 O O . GLU A 1 245 ? 0.998 -6.294 -37.514 1.00 92.94 245 GLU A O 1
ATOM 2004 N N . GLY A 1 246 ? 0.283 -8.194 -38.467 1.00 92.19 246 GLY A N 1
ATOM 2005 C CA . GLY A 1 246 ? 0.899 -9.083 -37.476 1.00 92.19 246 GLY A CA 1
ATOM 2006 C C . GLY A 1 246 ? 0.349 -8.953 -36.050 1.00 92.19 246 GLY A C 1
ATOM 2007 O O . GLY A 1 246 ? 1.007 -9.411 -35.118 1.00 92.19 246 GLY A O 1
ATOM 2008 N N . ASN A 1 247 ? -0.829 -8.340 -35.860 1.00 95.81 247 ASN A N 1
ATOM 2009 C CA . ASN A 1 247 ? -1.371 -8.009 -34.535 1.00 95.81 247 ASN A CA 1
ATOM 2010 C C . ASN A 1 247 ? -0.424 -7.114 -33.702 1.00 95.81 247 ASN A C 1
ATOM 2012 O O . ASN A 1 247 ? -0.348 -7.229 -32.473 1.00 95.81 247 ASN A O 1
ATOM 2016 N N . GLU A 1 248 ? 0.329 -6.240 -34.377 1.00 96.00 248 GLU A N 1
ATOM 2017 C CA . GLU A 1 248 ? 1.245 -5.282 -33.760 1.00 96.00 248 GLU A CA 1
ATOM 2018 C C . GLU A 1 248 ? 0.748 -3.848 -33.992 1.00 96.00 248 GLU A C 1
ATOM 2020 O O . GLU A 1 248 ? 0.811 -3.326 -35.102 1.00 96.00 248 GLU A O 1
ATOM 2025 N N . MET A 1 249 ? 0.288 -3.184 -32.928 1.00 96.75 249 MET A N 1
ATOM 2026 C CA . MET A 1 249 ? -0.079 -1.762 -32.955 1.00 96.75 249 MET A CA 1
ATOM 2027 C C . MET A 1 249 ? 1.006 -0.932 -32.259 1.00 96.75 249 MET A C 1
ATOM 2029 O O . MET A 1 249 ? 1.408 -1.225 -31.134 1.00 96.75 249 MET A O 1
ATOM 2033 N N . PHE A 1 250 ? 1.502 0.123 -32.903 1.00 97.06 250 PHE A N 1
ATOM 2034 C CA . PHE A 1 250 ? 2.605 0.937 -32.370 1.00 97.06 250 PHE A CA 1
ATOM 2035 C C . PHE A 1 250 ? 2.111 2.160 -31.585 1.00 97.06 250 PHE A C 1
ATOM 2037 O O . PHE A 1 250 ? 0.969 2.597 -31.725 1.00 97.06 250 PHE A O 1
ATOM 2044 N N . PHE A 1 251 ? 2.985 2.757 -30.771 1.00 96.94 251 PHE A N 1
ATOM 2045 C CA . PHE A 1 251 ? 2.636 3.856 -29.859 1.00 96.94 251 PHE A CA 1
ATOM 2046 C C . PHE A 1 251 ? 2.005 5.076 -30.529 1.00 96.94 251 PHE A C 1
ATOM 2048 O O . PHE A 1 251 ? 1.093 5.664 -29.956 1.00 96.94 251 PHE A O 1
ATOM 2055 N N . ASN A 1 252 ? 2.425 5.441 -31.740 1.00 95.31 252 ASN A N 1
ATOM 2056 C CA . ASN A 1 252 ? 1.804 6.551 -32.468 1.00 95.31 252 ASN A CA 1
ATOM 2057 C C . ASN A 1 252 ? 0.322 6.279 -32.804 1.00 95.31 252 ASN A C 1
ATOM 2059 O O . ASN A 1 252 ? -0.520 7.171 -32.742 1.00 95.31 252 ASN A O 1
ATOM 2063 N N . GLU A 1 253 ? -0.016 5.042 -33.164 1.00 96.25 253 GLU A N 1
ATOM 2064 C CA . GLU A 1 253 ? -1.403 4.650 -33.422 1.00 96.25 253 GLU A CA 1
ATOM 2065 C C . GLU A 1 253 ? -2.195 4.525 -32.122 1.00 96.25 253 GLU A C 1
ATOM 2067 O O . GLU A 1 253 ? -3.277 5.095 -32.007 1.00 96.25 253 GLU A O 1
ATOM 2072 N N . PHE A 1 254 ? -1.609 3.885 -31.111 1.00 97.12 254 PHE A N 1
ATOM 2073 C CA . PHE A 1 254 ? -2.250 3.740 -29.811 1.00 97.12 254 PHE A CA 1
ATOM 2074 C C . PHE A 1 254 ? -2.510 5.090 -29.128 1.00 97.12 254 PHE A C 1
ATOM 2076 O O . PHE A 1 254 ? -3.571 5.282 -28.547 1.00 97.12 254 PHE A O 1
ATOM 2083 N N . SER A 1 255 ? -1.590 6.056 -29.236 1.00 97.00 255 SER A N 1
ATOM 2084 C CA . SER A 1 255 ? -1.789 7.404 -28.687 1.00 97.00 255 SER A CA 1
ATOM 2085 C C . SER A 1 255 ? -3.000 8.092 -29.310 1.00 97.00 255 SER A C 1
ATOM 2087 O O . SER A 1 255 ? -3.801 8.667 -28.580 1.00 97.00 255 SER A O 1
ATOM 2089 N N . ARG A 1 256 ? -3.171 7.983 -30.635 1.00 97.00 256 ARG A N 1
ATOM 2090 C CA . ARG A 1 256 ? -4.349 8.528 -31.326 1.00 97.00 256 ARG A CA 1
ATOM 2091 C C . ARG A 1 256 ? -5.628 7.827 -30.878 1.00 97.00 256 ARG A C 1
ATOM 2093 O O . ARG A 1 256 ? -6.589 8.503 -30.532 1.00 97.00 256 ARG A O 1
ATOM 2100 N N . TYR A 1 257 ? -5.612 6.494 -30.797 1.00 96.44 257 TYR A N 1
ATOM 2101 C CA . TYR A 1 257 ? -6.752 5.718 -30.300 1.00 96.44 257 TYR A CA 1
ATOM 2102 C C . TYR A 1 257 ? -7.171 6.146 -28.884 1.00 96.44 257 TY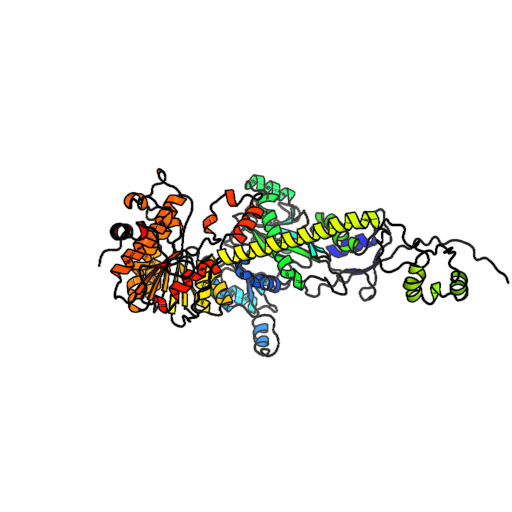R A C 1
ATOM 2104 O O . TYR A 1 257 ? -8.350 6.372 -28.627 1.00 96.44 257 TYR A O 1
ATOM 2112 N N . LEU A 1 258 ? -6.214 6.304 -27.966 1.00 96.31 258 LEU A N 1
ATOM 2113 C CA . LEU A 1 258 ? -6.483 6.732 -26.592 1.00 96.31 258 LEU A CA 1
ATOM 2114 C C . LEU A 1 258 ? -7.116 8.127 -26.515 1.00 96.31 258 LEU A C 1
ATOM 2116 O O . LEU A 1 258 ? -8.065 8.337 -25.755 1.00 96.31 258 LEU A O 1
ATOM 2120 N N . GLU A 1 259 ? -6.609 9.068 -27.309 1.00 95.62 259 GLU A N 1
ATOM 2121 C CA . GLU A 1 259 ? -7.108 10.442 -27.336 1.00 95.62 259 GLU A CA 1
ATOM 2122 C C . GLU A 1 259 ? -8.522 10.509 -27.928 1.00 95.62 259 GLU A C 1
ATOM 2124 O O . GLU A 1 259 ? -9.392 11.178 -27.368 1.00 95.62 259 GLU A O 1
ATOM 2129 N N . GLU A 1 260 ? -8.774 9.771 -29.012 1.00 95.31 260 GLU A N 1
ATOM 2130 C CA . GLU A 1 260 ? -10.057 9.760 -29.722 1.00 95.31 260 GLU A CA 1
ATOM 2131 C C . GLU A 1 260 ? -11.148 8.984 -28.968 1.00 95.31 260 GLU A C 1
ATOM 2133 O O . GLU A 1 260 ? -12.261 9.488 -28.802 1.00 95.31 260 GLU A O 1
ATOM 2138 N N . ALA A 1 261 ? -10.845 7.772 -28.494 1.00 93.56 261 ALA A N 1
ATOM 2139 C CA . ALA A 1 261 ? -11.836 6.878 -27.895 1.00 93.56 261 ALA A CA 1
ATOM 2140 C C . ALA A 1 261 ? -12.047 7.123 -26.393 1.00 93.56 261 ALA A C 1
ATOM 2142 O O . ALA A 1 261 ? -13.146 6.904 -25.877 1.00 93.56 261 ALA A O 1
ATOM 2143 N N . HIS A 1 262 ? -11.012 7.576 -25.678 1.00 91.75 262 HIS A N 1
ATOM 2144 C CA . HIS A 1 262 ? -11.016 7.619 -24.213 1.00 91.75 262 HIS A CA 1
ATOM 2145 C C . HIS A 1 262 ? -10.664 8.987 -23.614 1.00 91.75 262 HIS A C 1
ATOM 2147 O O . HIS A 1 262 ? -10.804 9.153 -22.404 1.00 91.75 262 HIS A O 1
ATOM 2153 N N . GLN A 1 263 ? -10.262 9.973 -24.427 1.00 93.44 263 GLN A N 1
ATOM 2154 C CA . GLN A 1 263 ? -9.831 11.304 -23.970 1.00 93.44 263 GLN A CA 1
ATOM 2155 C C . GLN A 1 263 ? -8.677 11.249 -22.950 1.00 93.44 263 GLN A C 1
ATOM 2157 O O . GLN A 1 263 ? -8.593 12.085 -22.047 1.00 93.44 263 GLN A O 1
ATOM 2162 N N . ILE A 1 264 ? -7.782 10.268 -23.096 1.00 94.12 264 ILE A N 1
ATOM 2163 C CA . ILE A 1 264 ? -6.561 10.123 -22.288 1.00 94.12 264 ILE A CA 1
ATOM 2164 C C . ILE A 1 264 ? -5.328 10.138 -23.192 1.00 94.12 264 ILE A C 1
ATOM 2166 O O . ILE A 1 264 ? -5.426 9.797 -24.367 1.00 94.12 264 ILE A O 1
ATOM 2170 N N . SER A 1 265 ? -4.156 10.495 -22.663 1.00 94.81 265 SER A N 1
ATOM 2171 C CA . SER A 1 265 ? -2.915 10.519 -23.444 1.00 94.81 265 SER A CA 1
ATOM 2172 C C . SER A 1 265 ? -1.949 9.424 -23.010 1.00 94.81 265 SER A C 1
ATOM 2174 O O . SER A 1 265 ? -1.638 9.246 -21.828 1.00 94.81 265 SER A O 1
ATOM 2176 N N . LEU A 1 266 ? -1.368 8.740 -24.000 1.00 94.69 266 LEU A N 1
ATOM 2177 C CA . LEU A 1 266 ? -0.301 7.762 -23.789 1.00 94.69 266 LEU A CA 1
ATOM 2178 C C . LEU A 1 266 ? 0.855 8.365 -22.973 1.00 94.69 266 LEU A C 1
ATOM 2180 O O . LEU A 1 266 ? 1.386 7.719 -22.070 1.00 94.69 266 LEU A O 1
ATOM 2184 N N . SER A 1 267 ? 1.215 9.620 -23.257 1.00 92.88 267 SER A N 1
ATOM 2185 C CA . SER A 1 267 ? 2.373 10.302 -22.670 1.00 92.88 267 SER A CA 1
ATOM 2186 C C . SER A 1 267 ? 2.183 10.751 -21.217 1.00 92.88 267 SER A C 1
ATOM 2188 O O . SER A 1 267 ? 3.156 10.760 -20.459 1.00 92.88 267 SER A O 1
ATOM 2190 N N . THR A 1 268 ? 0.957 11.100 -20.812 1.00 92.50 268 THR A N 1
ATOM 2191 C CA . THR A 1 268 ? 0.665 11.634 -19.470 1.00 92.50 268 THR A CA 1
ATOM 2192 C C . THR A 1 268 ? 0.016 10.624 -18.540 1.00 92.50 268 THR A C 1
ATOM 2194 O O . THR A 1 268 ? 0.241 10.703 -17.333 1.00 92.50 268 THR A O 1
ATOM 2197 N N . ASP A 1 269 ? -0.741 9.667 -19.077 1.00 92.31 269 ASP A N 1
ATOM 2198 C CA . ASP A 1 269 ? -1.569 8.775 -18.264 1.00 92.31 269 ASP A CA 1
ATOM 2199 C C . ASP A 1 269 ? -0.986 7.358 -18.181 1.00 92.31 269 ASP A C 1
ATOM 2201 O O . ASP A 1 269 ? -0.951 6.776 -17.098 1.00 92.31 269 ASP A O 1
ATOM 2205 N N . ILE A 1 270 ? -0.437 6.817 -19.277 1.00 95.25 270 ILE A N 1
ATOM 2206 C CA . ILE A 1 270 ? 0.041 5.420 -19.340 1.00 95.25 270 ILE A CA 1
ATOM 2207 C C . ILE A 1 270 ? 1.566 5.307 -19.170 1.00 95.25 270 ILE A C 1
ATOM 2209 O O . ILE A 1 270 ? 2.046 4.624 -18.258 1.00 95.25 270 ILE A O 1
ATOM 2213 N N . LEU A 1 271 ? 2.359 5.990 -20.006 1.00 95.69 271 LEU A N 1
ATOM 2214 C CA . LEU A 1 271 ? 3.827 5.893 -19.988 1.00 95.69 271 LEU A CA 1
ATOM 2215 C C . LEU A 1 271 ? 4.465 6.282 -18.642 1.00 95.69 271 LEU A C 1
ATOM 2217 O O . LEU A 1 271 ? 5.432 5.624 -18.246 1.00 95.69 271 LEU A O 1
ATOM 2221 N N . PRO A 1 272 ? 3.962 7.271 -17.874 1.00 96.00 272 PRO A N 1
ATOM 2222 C CA . PRO A 1 272 ? 4.526 7.574 -16.560 1.00 96.00 272 PRO A CA 1
ATOM 2223 C C . PRO A 1 272 ? 4.400 6.417 -15.561 1.00 96.00 272 PRO A C 1
ATOM 2225 O O . PRO A 1 272 ? 5.319 6.210 -14.763 1.00 96.00 272 PRO A O 1
ATOM 2228 N N . GLN A 1 273 ? 3.315 5.634 -15.626 1.00 95.62 273 GLN A N 1
ATOM 2229 C CA . GLN A 1 273 ? 3.146 4.431 -14.805 1.00 95.62 273 GLN A CA 1
ATOM 2230 C C . GLN A 1 273 ? 4.147 3.345 -15.226 1.00 95.62 273 GLN A C 1
ATOM 2232 O O . GLN A 1 273 ? 4.849 2.800 -14.376 1.00 95.62 273 GLN A O 1
ATOM 2237 N N . ILE A 1 274 ? 4.296 3.099 -16.535 1.00 95.31 274 ILE A N 1
ATOM 2238 C CA . ILE A 1 274 ? 5.303 2.172 -17.084 1.00 95.31 274 ILE A CA 1
ATOM 2239 C C . ILE A 1 274 ? 6.712 2.557 -16.612 1.00 95.31 274 ILE A C 1
ATOM 2241 O O . ILE A 1 274 ? 7.430 1.729 -16.051 1.00 95.31 274 ILE A O 1
ATOM 2245 N N . ASN A 1 275 ? 7.093 3.827 -16.766 1.00 94.38 275 ASN A N 1
ATOM 2246 C CA . ASN A 1 275 ? 8.410 4.333 -16.374 1.00 94.38 275 ASN A CA 1
ATOM 2247 C C . ASN A 1 275 ? 8.667 4.160 -14.873 1.00 94.38 275 ASN A C 1
ATOM 2249 O O . ASN A 1 275 ? 9.771 3.789 -14.464 1.00 94.38 275 ASN A O 1
ATOM 2253 N N . PHE A 1 276 ? 7.647 4.411 -14.046 1.00 92.19 276 PHE A N 1
ATOM 2254 C CA . PHE A 1 276 ? 7.714 4.180 -12.607 1.00 92.19 276 PHE A CA 1
ATOM 2255 C C . PHE A 1 276 ? 7.975 2.704 -12.285 1.00 92.19 276 PHE A C 1
ATOM 2257 O O . PHE A 1 276 ? 8.897 2.407 -11.522 1.00 92.19 276 PHE A O 1
ATOM 2264 N N . ILE A 1 277 ? 7.223 1.789 -12.902 1.00 91.25 277 ILE A N 1
ATOM 2265 C CA . ILE A 1 277 ? 7.337 0.345 -12.671 1.00 91.25 277 ILE A CA 1
ATOM 2266 C C . ILE A 1 277 ? 8.707 -0.183 -13.110 1.00 91.25 277 ILE A C 1
ATOM 2268 O O . ILE A 1 277 ? 9.375 -0.869 -12.335 1.00 91.25 277 ILE A O 1
ATOM 2272 N N . VAL A 1 278 ? 9.163 0.174 -14.318 1.00 92.56 278 VAL A N 1
ATOM 2273 C CA . VAL A 1 278 ? 10.488 -0.210 -14.841 1.00 92.56 278 VAL A CA 1
ATOM 2274 C C . VAL A 1 278 ? 11.589 0.223 -13.878 1.00 92.56 278 VAL A C 1
ATOM 2276 O O . VAL A 1 278 ? 12.438 -0.581 -13.485 1.00 92.56 278 VAL A O 1
ATOM 2279 N N . LYS A 1 279 ? 11.553 1.493 -13.455 1.00 90.31 279 LYS A N 1
ATOM 2280 C CA . LYS A 1 279 ? 12.538 2.055 -12.532 1.00 90.31 279 LYS A CA 1
ATOM 2281 C C . LYS A 1 279 ? 12.521 1.327 -11.190 1.00 90.31 279 LYS A C 1
ATOM 2283 O O . LYS A 1 279 ? 13.586 1.014 -10.669 1.00 90.31 279 LYS A O 1
ATOM 2288 N N . LYS A 1 280 ? 11.341 1.050 -10.633 1.00 86.38 280 LYS A N 1
ATOM 2289 C CA . LYS A 1 280 ? 11.198 0.321 -9.365 1.00 86.38 280 LYS A CA 1
ATOM 2290 C C . LYS A 1 280 ? 11.779 -1.089 -9.456 1.00 86.38 280 LYS A C 1
ATOM 2292 O O . LYS A 1 280 ? 12.577 -1.454 -8.598 1.00 86.38 280 LYS A O 1
ATOM 2297 N N . CYS A 1 281 ? 11.461 -1.828 -10.520 1.00 86.12 281 CYS A N 1
ATOM 2298 C CA . CYS A 1 281 ? 11.964 -3.186 -10.726 1.00 86.12 281 CYS A CA 1
ATOM 2299 C C . CYS A 1 281 ? 13.492 -3.231 -10.816 1.00 86.12 281 CYS A C 1
ATOM 2301 O O . CYS A 1 281 ? 14.136 -4.002 -10.111 1.00 86.12 281 CYS A O 1
ATOM 2303 N N . LEU A 1 282 ? 14.080 -2.390 -11.670 1.00 88.81 282 LEU A N 1
ATOM 2304 C CA . LEU A 1 282 ? 15.522 -2.418 -11.912 1.00 88.81 282 LEU A CA 1
ATOM 2305 C C . LEU A 1 282 ? 16.317 -1.831 -10.743 1.00 88.81 282 LEU A C 1
ATOM 2307 O O . LEU A 1 282 ? 17.358 -2.370 -10.395 1.00 88.81 282 LEU A O 1
ATOM 2311 N N . LEU A 1 283 ? 15.829 -0.785 -10.070 1.00 86.62 283 LEU A N 1
ATOM 2312 C CA . LEU A 1 283 ? 16.513 -0.276 -8.877 1.00 86.62 283 LEU A CA 1
ATOM 2313 C C . LEU A 1 283 ? 16.470 -1.266 -7.707 1.00 86.62 283 LEU A C 1
ATOM 2315 O O . LEU A 1 283 ? 17.459 -1.358 -6.986 1.00 86.62 283 LEU A O 1
ATOM 2319 N N . GLY A 1 284 ? 15.379 -2.024 -7.547 1.00 79.06 284 GLY A N 1
ATOM 2320 C CA . GLY A 1 284 ? 15.297 -3.096 -6.547 1.00 79.06 284 GLY A CA 1
ATOM 2321 C C . GLY A 1 284 ? 16.296 -4.232 -6.791 1.00 79.06 284 GLY A C 1
ATOM 2322 O O . GLY A 1 284 ? 16.721 -4.889 -5.853 1.00 79.06 284 GLY A O 1
ATOM 2323 N N . LEU A 1 285 ? 16.732 -4.420 -8.040 1.00 80.25 285 LEU A N 1
ATOM 2324 C CA . LEU A 1 285 ? 17.694 -5.448 -8.445 1.00 80.25 285 LEU A CA 1
ATOM 2325 C C . LEU A 1 285 ? 19.123 -4.912 -8.618 1.00 80.25 285 LEU A C 1
ATOM 2327 O O . LEU A 1 285 ? 19.989 -5.621 -9.136 1.00 80.25 285 LEU A O 1
ATOM 2331 N N . LYS A 1 286 ? 19.395 -3.662 -8.219 1.00 85.31 286 LYS A N 1
ATOM 2332 C CA . LYS A 1 286 ? 20.683 -3.013 -8.493 1.00 85.31 286 LYS A CA 1
ATOM 2333 C C . LYS A 1 286 ? 21.865 -3.752 -7.887 1.00 85.31 286 LYS A C 1
ATOM 2335 O O . LYS A 1 286 ? 22.861 -3.948 -8.576 1.00 85.31 286 LYS A O 1
ATOM 2340 N N . GLU A 1 287 ? 21.748 -4.178 -6.637 1.00 80.69 287 GLU A N 1
ATOM 2341 C CA . GLU A 1 287 ? 22.831 -4.880 -5.941 1.00 80.69 287 GLU A CA 1
ATOM 2342 C C . GLU A 1 287 ? 23.120 -6.259 -6.549 1.00 80.69 287 GLU A C 1
ATOM 2344 O O . GLU A 1 287 ? 24.266 -6.696 -6.560 1.00 80.69 287 GLU A O 1
ATOM 2349 N N . GLU A 1 288 ? 22.104 -6.920 -7.112 1.00 78.00 288 GLU A N 1
ATOM 2350 C CA . GLU A 1 288 ? 22.255 -8.230 -7.756 1.00 78.00 288 GLU A CA 1
ATOM 2351 C C . GLU A 1 288 ? 22.809 -8.147 -9.183 1.00 78.00 288 GLU A C 1
ATOM 2353 O O . GLU A 1 288 ? 23.457 -9.086 -9.648 1.00 78.00 288 GLU A O 1
ATOM 2358 N N . LEU A 1 289 ? 22.500 -7.065 -9.903 1.00 82.31 289 LEU A N 1
ATOM 2359 C CA . LEU A 1 289 ? 22.788 -6.935 -11.333 1.00 82.31 289 LEU A CA 1
ATOM 2360 C C . LEU A 1 289 ? 23.981 -6.021 -11.643 1.00 82.31 289 LEU A C 1
ATOM 2362 O O . LEU A 1 289 ? 24.494 -6.080 -12.760 1.00 82.31 289 LEU A O 1
ATOM 2366 N N . THR A 1 290 ? 24.411 -5.158 -10.716 1.00 86.12 290 THR A N 1
ATOM 2367 C CA . THR A 1 290 ? 25.543 -4.260 -10.974 1.00 86.12 290 THR A CA 1
ATOM 2368 C C . THR A 1 290 ? 26.849 -5.034 -11.146 1.00 86.12 290 THR A C 1
ATOM 2370 O O . THR A 1 290 ? 27.125 -6.003 -10.441 1.00 86.12 290 THR A O 1
ATOM 2373 N N . THR A 1 291 ? 27.677 -4.580 -12.086 1.00 87.19 291 THR A N 1
ATOM 2374 C CA . THR A 1 291 ? 29.039 -5.090 -12.291 1.00 87.19 291 THR A CA 1
ATOM 2375 C C . THR A 1 291 ? 30.113 -4.142 -11.765 1.00 87.19 291 THR A C 1
ATOM 2377 O O . THR A 1 291 ? 31.296 -4.331 -12.048 1.00 87.19 291 THR A O 1
ATOM 2380 N N . ASP A 1 292 ? 29.724 -3.113 -11.009 1.00 85.75 292 ASP A N 1
ATOM 2381 C CA . ASP A 1 292 ? 30.667 -2.181 -10.393 1.00 85.75 292 ASP A CA 1
ATOM 2382 C C . ASP A 1 292 ? 31.630 -2.934 -9.463 1.00 85.75 292 ASP A C 1
ATOM 2384 O O . ASP A 1 292 ? 31.223 -3.634 -8.538 1.00 85.75 292 ASP A O 1
ATOM 2388 N N . GLY A 1 293 ? 32.933 -2.804 -9.721 1.00 82.88 293 GLY A N 1
ATOM 2389 C CA . GLY A 1 293 ? 33.977 -3.495 -8.959 1.00 82.88 293 GLY A CA 1
ATOM 2390 C C . GLY A 1 293 ? 34.264 -4.938 -9.395 1.00 82.88 293 GLY A C 1
ATOM 2391 O O . GLY A 1 293 ? 35.133 -5.576 -8.800 1.00 82.88 293 GLY A O 1
ATOM 2392 N N . LEU A 1 294 ? 33.598 -5.456 -10.435 1.00 82.94 294 LEU A N 1
ATOM 2393 C CA . LEU A 1 294 ? 33.921 -6.758 -11.028 1.00 82.94 294 LEU A CA 1
ATOM 2394 C C . LEU A 1 294 ? 34.995 -6.637 -12.119 1.00 82.94 294 LEU A C 1
ATOM 2396 O O . LEU A 1 294 ? 35.201 -5.584 -12.716 1.00 82.94 294 LEU A O 1
ATOM 2400 N N . GLY A 1 295 ? 35.668 -7.752 -12.423 1.00 84.00 295 GLY A N 1
ATOM 2401 C CA . GLY A 1 295 ? 36.666 -7.837 -13.501 1.00 84.00 295 GLY A CA 1
ATOM 2402 C C . GLY A 1 295 ? 36.084 -7.843 -14.923 1.00 84.00 295 GLY A C 1
ATOM 2403 O O . GLY A 1 295 ? 36.809 -8.138 -15.870 1.00 84.00 295 GLY A O 1
ATOM 2404 N N . TYR A 1 296 ? 34.783 -7.583 -15.076 1.00 85.88 296 TYR A N 1
ATOM 2405 C CA . TYR A 1 296 ? 34.067 -7.526 -16.348 1.00 85.88 296 TYR A CA 1
ATOM 2406 C C . TYR A 1 296 ? 32.907 -6.526 -16.262 1.00 85.88 296 TYR A C 1
ATOM 2408 O O . TYR A 1 296 ? 32.436 -6.204 -15.174 1.00 85.88 296 TYR A O 1
ATOM 2416 N N . HIS A 1 297 ? 32.418 -6.081 -17.418 1.00 90.56 297 HIS A N 1
ATOM 2417 C CA . HIS A 1 297 ? 31.233 -5.232 -17.536 1.00 90.56 297 HIS A CA 1
ATOM 2418 C C . HIS A 1 297 ? 30.056 -6.024 -18.102 1.00 90.56 297 HIS A C 1
ATOM 2420 O O . HIS A 1 297 ? 30.250 -6.961 -18.877 1.00 90.56 297 HIS A O 1
ATOM 2426 N N . SER A 1 298 ? 28.831 -5.653 -17.733 1.00 90.94 298 SER A N 1
ATOM 2427 C CA . SER A 1 298 ? 27.613 -6.206 -18.335 1.00 90.94 298 SER A CA 1
ATOM 2428 C C . SER A 1 298 ? 26.676 -5.107 -18.798 1.00 90.94 298 SER A C 1
ATOM 2430 O O . SER A 1 298 ? 26.583 -4.053 -18.185 1.00 90.94 298 SER A O 1
ATOM 2432 N N . PHE A 1 299 ? 25.950 -5.385 -19.869 1.00 93.69 299 PHE A N 1
ATOM 2433 C CA . PHE A 1 299 ? 24.741 -4.665 -20.228 1.00 93.69 299 PHE A CA 1
ATOM 2434 C C . PHE A 1 299 ? 23.676 -5.699 -20.576 1.00 93.69 299 PHE A C 1
ATOM 2436 O O . PHE A 1 299 ? 24.000 -6.821 -20.976 1.00 93.69 299 PHE A O 1
ATOM 2443 N N . GLN A 1 300 ? 22.406 -5.340 -20.430 1.00 92.50 300 GLN A N 1
ATOM 2444 C CA . GLN A 1 300 ? 21.315 -6.251 -20.747 1.00 92.50 300 GLN A CA 1
ATOM 2445 C C . GLN A 1 300 ? 20.106 -5.500 -21.289 1.00 92.50 300 GLN A C 1
ATOM 2447 O O . GLN A 1 300 ? 19.699 -4.467 -20.758 1.00 92.50 300 GLN A O 1
ATOM 2452 N N . LEU A 1 301 ? 19.530 -6.055 -22.354 1.00 93.94 301 LEU A N 1
ATOM 2453 C CA . LEU A 1 301 ? 18.238 -5.647 -22.882 1.00 93.94 301 LEU A CA 1
ATOM 2454 C C . LEU A 1 301 ? 17.128 -6.485 -22.236 1.00 93.94 301 LEU A C 1
ATOM 2456 O O . LEU A 1 301 ? 17.129 -7.713 -22.338 1.00 93.94 301 LEU A O 1
ATOM 2460 N N . PHE A 1 302 ? 16.162 -5.813 -21.622 1.00 93.31 302 PHE A N 1
ATOM 2461 C CA . PHE A 1 302 ? 14.963 -6.395 -21.032 1.00 93.31 302 PHE A CA 1
ATOM 2462 C C . PHE A 1 302 ? 13.726 -6.040 -21.861 1.00 93.31 302 PHE A C 1
ATOM 2464 O O . PHE A 1 302 ? 13.633 -4.948 -22.417 1.00 93.31 302 PHE A O 1
ATOM 2471 N N . GLY A 1 303 ? 12.764 -6.957 -21.937 1.00 93.06 303 GLY A N 1
ATOM 2472 C CA . GLY A 1 303 ? 11.424 -6.690 -22.457 1.00 93.06 303 GLY A CA 1
ATOM 2473 C C . GLY A 1 303 ? 10.429 -6.700 -21.312 1.00 93.06 303 GLY A C 1
ATOM 2474 O O . GLY A 1 303 ? 10.221 -7.747 -20.709 1.00 93.06 303 GLY A O 1
ATOM 2475 N N . PHE A 1 304 ? 9.845 -5.555 -20.994 1.00 94.00 304 PHE A N 1
ATOM 2476 C CA . PHE A 1 304 ? 8.798 -5.452 -19.988 1.00 94.00 304 PHE A CA 1
ATOM 2477 C C . PHE A 1 304 ? 7.437 -5.605 -20.656 1.00 94.00 304 PHE A C 1
ATOM 2479 O O . PHE A 1 304 ? 7.171 -4.950 -21.665 1.00 94.00 304 PHE A O 1
ATOM 2486 N N . ASP A 1 305 ? 6.599 -6.457 -20.076 1.00 93.75 305 ASP A N 1
ATOM 2487 C CA . ASP A 1 305 ? 5.274 -6.780 -20.588 1.00 93.75 305 ASP A CA 1
ATOM 2488 C C . ASP A 1 305 ? 4.225 -6.245 -19.607 1.00 93.75 305 ASP A C 1
ATOM 2490 O O . ASP A 1 305 ? 4.232 -6.612 -18.428 1.00 93.75 305 ASP A O 1
ATOM 2494 N N . PHE A 1 306 ? 3.317 -5.400 -20.089 1.00 96.25 306 PHE A N 1
ATOM 2495 C CA . PHE A 1 306 ? 2.292 -4.738 -19.285 1.00 96.25 306 PHE A CA 1
ATOM 2496 C C . PHE A 1 306 ? 0.883 -5.019 -19.798 1.00 96.25 306 PHE A C 1
ATOM 2498 O O . PHE A 1 306 ? 0.681 -5.287 -20.976 1.00 96.25 306 PHE A O 1
ATOM 2505 N N . MET A 1 307 ? -0.103 -4.887 -18.919 1.00 96.12 307 MET A N 1
ATOM 2506 C CA . MET A 1 307 ? -1.519 -4.809 -19.266 1.00 96.12 307 MET A CA 1
ATOM 2507 C C . MET A 1 307 ? -2.093 -3.503 -18.735 1.00 96.12 307 MET A C 1
ATOM 2509 O O . MET A 1 307 ? -1.646 -3.015 -17.699 1.00 96.12 307 MET A O 1
ATOM 2513 N N . VAL A 1 308 ? -3.083 -2.954 -19.426 1.00 96.88 308 VAL A N 1
ATOM 2514 C CA . VAL A 1 308 ? -3.858 -1.804 -18.954 1.00 96.88 308 VAL A CA 1
ATOM 2515 C C . VAL A 1 308 ? -5.248 -2.312 -18.583 1.00 96.88 308 VAL A C 1
ATOM 2517 O O . VAL A 1 308 ? -5.812 -3.107 -19.334 1.00 96.88 308 VAL A O 1
ATOM 2520 N N . ASP A 1 309 ? -5.773 -1.932 -17.419 1.00 95.31 309 ASP A N 1
ATOM 2521 C CA . ASP A 1 309 ? -7.148 -2.269 -17.019 1.00 95.31 309 ASP A CA 1
ATOM 2522 C C . ASP A 1 309 ? -8.166 -1.215 -17.474 1.00 95.31 309 ASP A C 1
ATOM 2524 O O . ASP A 1 309 ? -7.794 -0.162 -17.994 1.00 95.31 309 ASP A O 1
ATOM 2528 N N . ALA A 1 310 ? -9.456 -1.503 -17.304 1.00 93.94 310 ALA A N 1
ATOM 2529 C CA . ALA A 1 310 ? -10.542 -0.610 -17.709 1.00 93.94 310 ALA A CA 1
ATOM 2530 C C . ALA A 1 310 ? -10.496 0.776 -17.029 1.00 93.94 310 ALA A C 1
ATOM 2532 O O . ALA A 1 310 ? -11.062 1.735 -17.551 1.00 93.94 310 ALA A O 1
ATOM 2533 N N . GLU A 1 311 ? -9.790 0.914 -15.900 1.00 94.00 311 GLU A N 1
ATOM 2534 C CA . GLU A 1 311 ? -9.536 2.193 -15.225 1.00 94.00 311 GLU A CA 1
ATOM 2535 C C . GLU A 1 311 ? -8.192 2.837 -15.607 1.00 94.00 311 GLU A C 1
ATOM 2537 O O . GLU A 1 311 ? -7.727 3.760 -14.931 1.00 94.00 311 GLU A O 1
ATOM 2542 N N . PHE A 1 312 ? -7.559 2.363 -16.681 1.00 94.81 312 PHE A N 1
ATOM 2543 C CA . PHE A 1 312 ? -6.285 2.853 -17.208 1.00 94.81 312 PHE A CA 1
ATOM 2544 C C . PHE A 1 312 ? -5.099 2.699 -16.246 1.00 94.81 312 PHE A C 1
ATOM 2546 O O . PHE A 1 312 ? -4.098 3.421 -16.337 1.00 94.81 312 PHE A O 1
ATOM 2553 N N . ARG A 1 313 ? -5.172 1.739 -15.320 1.00 94.75 313 ARG A N 1
ATOM 2554 C CA . ARG A 1 313 ? -4.037 1.371 -14.468 1.00 94.75 313 ARG A CA 1
ATOM 2555 C C . ARG A 1 313 ? -3.152 0.371 -15.188 1.00 94.75 313 ARG A C 1
ATOM 2557 O O . ARG A 1 313 ? -3.629 -0.568 -15.826 1.00 94.75 313 ARG A O 1
ATOM 2564 N N . VAL A 1 314 ? -1.844 0.565 -15.054 1.00 96.38 314 VAL A N 1
ATOM 2565 C CA . VAL A 1 314 ? -0.837 -0.290 -15.682 1.00 96.38 314 VAL A CA 1
ATOM 2566 C C . VAL A 1 314 ? -0.397 -1.395 -14.725 1.00 96.38 314 VAL A C 1
ATOM 2568 O O . VAL A 1 314 ? 0.060 -1.135 -13.612 1.00 96.38 314 VAL A O 1
ATOM 2571 N N . TRP A 1 315 ? -0.467 -2.633 -15.204 1.00 94.56 315 TRP A N 1
ATOM 2572 C CA . TRP A 1 315 ? -0.083 -3.843 -14.489 1.00 94.56 315 TRP A CA 1
ATOM 2573 C C . TRP A 1 315 ? 1.114 -4.517 -15.156 1.00 94.56 315 TRP A C 1
ATOM 2575 O O . TRP A 1 315 ? 1.056 -4.872 -16.331 1.00 94.56 315 TRP A O 1
ATOM 2585 N N . LEU A 1 316 ? 2.188 -4.754 -14.408 1.00 93.06 316 LEU A N 1
ATOM 2586 C CA . LEU A 1 316 ? 3.322 -5.563 -14.841 1.00 93.06 316 LEU A CA 1
ATOM 2587 C C . LEU A 1 316 ? 2.934 -7.040 -14.899 1.00 93.06 316 LEU A C 1
ATOM 2589 O O . LEU A 1 316 ? 2.555 -7.632 -13.887 1.00 93.06 316 LEU A O 1
ATOM 2593 N N . LEU A 1 317 ? 3.084 -7.651 -16.070 1.00 88.56 317 LEU A N 1
ATOM 2594 C CA . LEU A 1 317 ? 2.833 -9.076 -16.273 1.00 88.56 317 LEU A CA 1
ATOM 2595 C C . LEU A 1 317 ? 4.107 -9.901 -16.095 1.00 88.56 317 LEU A C 1
ATOM 2597 O O . LEU A 1 317 ? 4.094 -10.919 -15.400 1.00 88.56 317 LEU A O 1
ATOM 2601 N N . GLU A 1 318 ? 5.192 -9.488 -16.754 1.00 85.12 318 GLU A N 1
ATOM 2602 C CA . GLU A 1 318 ? 6.487 -10.171 -16.722 1.00 85.12 318 GLU A CA 1
ATOM 2603 C C . GLU A 1 318 ? 7.639 -9.285 -17.219 1.00 85.12 318 GLU A C 1
ATOM 2605 O O . GLU A 1 318 ? 7.432 -8.271 -17.886 1.00 85.12 318 GLU A O 1
ATOM 2610 N N . VAL A 1 319 ? 8.871 -9.702 -16.903 1.00 86.94 319 VAL A N 1
ATOM 2611 C CA . VAL A 1 319 ? 10.109 -9.103 -17.417 1.00 86.94 319 VAL A CA 1
ATOM 2612 C C . VAL A 1 319 ? 10.924 -10.181 -18.123 1.00 86.94 319 VAL A C 1
ATOM 2614 O O . VAL A 1 319 ? 11.377 -11.151 -17.518 1.00 86.94 319 VAL A O 1
ATOM 2617 N N . ASN A 1 320 ? 11.119 -10.003 -19.422 1.00 84.75 320 ASN A N 1
ATOM 2618 C CA . ASN A 1 320 ? 11.826 -10.916 -20.302 1.00 84.75 320 ASN A CA 1
ATOM 2619 C C . ASN A 1 320 ? 13.306 -10.526 -20.401 1.00 84.75 320 ASN A C 1
ATOM 2621 O O . ASN A 1 320 ? 13.636 -9.466 -20.922 1.00 84.75 320 ASN A O 1
ATOM 2625 N N . GLY A 1 321 ? 14.210 -11.394 -19.937 1.00 81.69 321 GLY A N 1
ATOM 2626 C CA . GLY A 1 321 ? 15.665 -11.149 -19.965 1.00 81.69 321 GLY A CA 1
ATOM 2627 C C . GLY A 1 321 ? 16.345 -11.365 -21.325 1.00 81.69 321 GLY A C 1
ATOM 2628 O O . GLY A 1 321 ? 17.526 -11.062 -21.468 1.00 81.69 321 GLY A O 1
ATOM 2629 N N . ALA A 1 322 ? 15.617 -11.909 -22.305 1.00 82.81 322 ALA A N 1
ATOM 2630 C CA . ALA A 1 322 ? 16.071 -12.111 -23.683 1.00 82.81 322 ALA A CA 1
ATOM 2631 C C . ALA A 1 322 ? 14.917 -11.807 -24.662 1.00 82.81 322 ALA A C 1
ATOM 2633 O O . ALA A 1 322 ? 14.352 -12.729 -25.261 1.00 82.81 322 ALA A O 1
ATOM 2634 N N . PRO A 1 323 ? 14.488 -10.536 -24.759 1.00 88.00 323 PRO A N 1
ATOM 2635 C CA . PRO A 1 323 ? 13.333 -10.164 -25.562 1.00 88.00 323 PRO A CA 1
ATOM 2636 C C . PRO A 1 323 ? 13.641 -10.237 -27.061 1.00 88.00 323 PRO A C 1
ATOM 2638 O O . PRO A 1 323 ? 14.735 -9.895 -27.509 1.00 88.00 323 PRO A O 1
ATOM 2641 N N . ALA A 1 324 ? 12.638 -10.622 -27.848 1.00 86.50 324 ALA A N 1
ATOM 2642 C CA . ALA A 1 324 ? 12.613 -10.306 -29.271 1.00 86.50 324 ALA A CA 1
ATOM 2643 C C . ALA A 1 324 ? 12.163 -8.847 -29.474 1.00 86.50 324 ALA A C 1
ATOM 2645 O O . ALA A 1 324 ? 11.541 -8.250 -28.588 1.00 86.50 324 ALA A O 1
ATOM 2646 N N . CYS A 1 325 ? 12.466 -8.284 -30.642 1.00 90.25 325 CYS A N 1
ATOM 2647 C CA . CYS A 1 325 ? 12.017 -6.958 -31.057 1.00 90.25 325 CYS A CA 1
ATOM 2648 C C . CYS A 1 325 ? 11.122 -7.070 -32.296 1.00 90.25 325 CYS A C 1
ATOM 2650 O O . CYS A 1 325 ? 11.363 -7.944 -33.134 1.00 90.25 325 CYS A O 1
ATOM 2652 N N . ALA A 1 326 ? 10.118 -6.195 -32.399 1.00 89.62 326 ALA A N 1
ATOM 2653 C CA . ALA A 1 326 ? 9.304 -6.055 -33.602 1.00 89.62 326 ALA A CA 1
ATOM 2654 C C . ALA A 1 326 ? 10.210 -5.732 -34.798 1.00 89.62 326 ALA A C 1
ATOM 2656 O O . ALA A 1 326 ? 11.155 -4.943 -34.685 1.00 89.62 326 ALA A O 1
ATOM 2657 N N . LYS A 1 327 ? 9.940 -6.344 -35.956 1.00 90.00 327 LYS A N 1
ATOM 2658 C CA . LYS A 1 327 ? 10.837 -6.282 -37.124 1.00 90.00 327 LYS A CA 1
ATOM 2659 C C . LYS A 1 327 ? 11.112 -4.842 -37.573 1.00 90.00 327 LYS A C 1
ATOM 2661 O O . LYS A 1 327 ? 12.239 -4.532 -37.951 1.00 90.00 327 LYS A O 1
ATOM 2666 N N . VAL A 1 328 ? 10.100 -3.977 -37.487 1.00 91.75 328 VAL A N 1
ATOM 2667 C CA . VAL A 1 328 ? 10.163 -2.556 -37.867 1.00 91.75 328 VAL A CA 1
ATOM 2668 C C . VAL A 1 328 ? 11.067 -1.745 -36.929 1.00 91.75 328 VAL A C 1
ATOM 2670 O O . VAL A 1 328 ? 11.755 -0.834 -37.379 1.00 91.75 328 VAL A O 1
ATOM 2673 N N . LEU A 1 329 ? 11.123 -2.104 -35.643 1.00 94.25 329 LEU A N 1
ATOM 2674 C CA . LEU A 1 329 ? 11.860 -1.364 -34.609 1.00 94.25 329 LEU A CA 1
ATOM 2675 C C . LEU A 1 329 ? 13.292 -1.876 -34.387 1.00 94.25 329 LEU A C 1
ATOM 2677 O O . LEU A 1 329 ? 14.115 -1.188 -33.776 1.00 94.25 329 LEU A O 1
ATOM 2681 N N . LEU A 1 330 ? 13.609 -3.077 -34.883 1.00 93.69 330 LEU A N 1
ATOM 2682 C CA . LEU A 1 330 ? 14.901 -3.729 -34.670 1.00 93.69 330 LEU A CA 1
ATOM 2683 C C . LEU A 1 330 ? 16.108 -2.887 -35.137 1.00 93.69 330 LEU A C 1
ATOM 2685 O O . LEU A 1 330 ? 17.072 -2.811 -34.373 1.00 93.69 330 LEU A O 1
ATOM 2689 N N . PRO A 1 331 ? 16.101 -2.230 -36.318 1.00 93.75 331 PRO A N 1
ATOM 2690 C CA . PRO A 1 331 ? 17.244 -1.431 -36.756 1.00 93.75 331 PRO A CA 1
ATOM 2691 C C . PRO A 1 331 ? 17.571 -0.269 -35.811 1.00 93.75 331 PRO A C 1
ATOM 2693 O O . PRO A 1 331 ? 18.730 -0.110 -35.432 1.00 93.75 331 PRO A O 1
ATOM 2696 N N . SER A 1 332 ? 16.563 0.507 -35.398 1.00 93.81 332 SER A N 1
ATOM 2697 C CA . SER A 1 332 ? 16.729 1.638 -34.474 1.00 93.81 332 SER A CA 1
ATOM 2698 C C . SER A 1 332 ? 17.156 1.179 -33.083 1.00 93.81 332 SER A C 1
ATOM 2700 O O . SER A 1 332 ? 18.119 1.706 -32.532 1.00 93.81 332 SER A O 1
ATOM 2702 N N . LEU A 1 333 ? 16.509 0.135 -32.549 1.00 94.56 333 LEU A N 1
ATOM 2703 C CA . LEU A 1 333 ? 16.844 -0.406 -31.232 1.00 94.56 333 LEU A CA 1
ATOM 2704 C C . LEU A 1 333 ? 18.290 -0.925 -31.189 1.00 94.56 333 LEU A C 1
ATOM 2706 O O . LEU A 1 333 ? 19.011 -0.690 -30.221 1.00 94.56 333 LEU A O 1
ATOM 2710 N N . ALA A 1 334 ? 18.726 -1.628 -32.240 1.00 92.62 334 ALA A N 1
ATOM 2711 C CA . ALA A 1 334 ? 20.082 -2.156 -32.331 1.00 92.62 334 ALA A CA 1
ATOM 2712 C C . ALA A 1 334 ? 21.136 -1.041 -32.403 1.00 92.62 334 ALA A C 1
ATOM 2714 O O . ALA A 1 334 ? 22.168 -1.146 -31.741 1.00 92.62 334 ALA A O 1
ATOM 2715 N N . GLN A 1 335 ? 20.877 0.025 -33.168 1.00 90.44 335 GLN A N 1
ATOM 2716 C CA . GLN A 1 335 ? 21.773 1.183 -33.253 1.00 90.44 335 GLN A CA 1
ATOM 2717 C C . GLN A 1 335 ? 21.916 1.891 -31.903 1.00 90.44 335 GLN A C 1
ATOM 2719 O O . GLN A 1 335 ? 23.038 2.158 -31.469 1.00 90.44 335 GLN A O 1
ATOM 2724 N N . ASP A 1 336 ? 20.804 2.136 -31.207 1.00 91.12 336 ASP A N 1
ATOM 2725 C CA . ASP A 1 336 ? 20.835 2.750 -29.880 1.00 91.12 336 ASP A CA 1
ATOM 2726 C C . ASP A 1 336 ? 21.571 1.874 -28.865 1.00 91.12 336 ASP A C 1
ATOM 2728 O O . ASP A 1 336 ? 22.349 2.386 -28.060 1.00 91.12 336 ASP A O 1
ATOM 2732 N N . LEU A 1 337 ? 21.398 0.550 -28.923 1.00 93.31 337 LEU A N 1
ATOM 2733 C CA . LEU A 1 337 ? 22.109 -0.369 -28.040 1.00 93.31 337 LEU A CA 1
ATOM 2734 C C . LEU A 1 337 ? 23.622 -0.338 -28.282 1.00 93.31 337 LEU A C 1
ATOM 2736 O O . LEU A 1 337 ? 24.375 -0.242 -27.313 1.00 93.31 337 LEU A O 1
ATOM 2740 N N . VAL A 1 338 ? 24.078 -0.353 -29.540 1.00 90.81 338 VAL A N 1
ATOM 2741 C CA . VAL A 1 338 ? 25.509 -0.188 -29.863 1.00 90.81 338 VAL A CA 1
ATOM 2742 C C . VAL A 1 338 ? 26.029 1.125 -29.275 1.00 90.81 338 VAL A C 1
ATOM 2744 O O . VAL A 1 338 ? 26.957 1.113 -28.465 1.00 90.81 338 VAL A O 1
ATOM 2747 N N . ARG A 1 339 ? 25.340 2.233 -29.564 1.00 90.31 339 ARG A N 1
ATOM 2748 C CA . ARG A 1 339 ? 25.733 3.580 -29.136 1.00 90.31 339 ARG A CA 1
ATOM 2749 C C . ARG A 1 339 ? 25.769 3.761 -27.619 1.00 90.31 339 ARG A C 1
ATOM 2751 O O . ARG A 1 339 ? 26.585 4.522 -27.102 1.00 90.31 339 ARG A O 1
ATOM 2758 N N . LYS A 1 340 ? 24.838 3.140 -26.893 1.00 91.44 340 LYS A N 1
ATOM 2759 C CA . LYS A 1 340 ? 24.673 3.332 -25.443 1.00 91.44 340 LYS A CA 1
ATOM 2760 C C . LYS A 1 340 ? 25.423 2.303 -24.606 1.00 91.44 340 LYS A C 1
ATOM 2762 O O . LYS A 1 340 ? 25.841 2.640 -23.503 1.00 91.44 340 LYS A O 1
ATOM 2767 N N . ALA A 1 341 ? 25.594 1.075 -25.092 1.00 91.88 341 ALA A N 1
ATOM 2768 C CA . ALA A 1 341 ? 26.170 -0.010 -24.301 1.00 91.88 341 ALA A CA 1
ATOM 2769 C C . ALA A 1 341 ? 27.543 -0.491 -24.783 1.00 91.88 341 ALA A C 1
ATOM 2771 O O . ALA A 1 341 ? 28.331 -0.939 -23.951 1.00 91.88 341 ALA A O 1
ATOM 2772 N N . ILE A 1 342 ? 27.841 -0.405 -26.084 1.00 90.75 342 ILE A N 1
ATOM 2773 C CA . ILE A 1 342 ? 29.065 -0.974 -26.671 1.00 90.75 342 ILE A CA 1
ATOM 2774 C C . ILE A 1 342 ? 30.111 0.120 -26.893 1.00 90.75 342 ILE A C 1
ATOM 2776 O O . ILE A 1 342 ? 31.204 0.031 -26.332 1.00 90.75 342 ILE A O 1
ATOM 2780 N N . ASP A 1 343 ? 29.765 1.178 -27.626 1.00 87.62 343 ASP A N 1
ATOM 2781 C CA . ASP A 1 343 ? 30.698 2.257 -27.983 1.00 87.62 343 ASP A CA 1
ATOM 2782 C C . ASP A 1 343 ? 31.337 2.955 -26.766 1.00 87.62 343 ASP A C 1
ATOM 2784 O O . ASP A 1 343 ? 32.532 3.243 -26.815 1.00 87.62 343 ASP A O 1
ATOM 2788 N N . PRO A 1 344 ? 30.640 3.179 -25.629 1.00 88.50 344 PRO A N 1
ATOM 2789 C CA . PRO A 1 344 ? 31.268 3.801 -24.460 1.00 88.50 344 PRO A CA 1
ATOM 2790 C C . PRO A 1 344 ? 32.384 2.963 -23.819 1.00 88.50 344 PRO A C 1
ATOM 2792 O O . PRO A 1 344 ? 33.203 3.507 -23.083 1.00 88.50 344 PRO A O 1
ATOM 2795 N N . ILE A 1 345 ? 32.396 1.647 -24.057 1.00 87.38 345 ILE A N 1
ATOM 2796 C CA . ILE A 1 345 ? 33.422 0.718 -23.556 1.00 87.38 345 ILE A CA 1
ATOM 2797 C C . ILE A 1 345 ? 34.496 0.488 -24.629 1.00 87.38 345 ILE A C 1
ATOM 2799 O O . ILE A 1 345 ? 35.679 0.339 -24.317 1.00 87.38 345 ILE A O 1
ATOM 2803 N N . PHE A 1 346 ? 34.086 0.480 -25.898 1.00 86.31 346 PHE A N 1
ATOM 2804 C CA . PHE A 1 346 ? 34.927 0.214 -27.062 1.00 86.31 346 PHE A CA 1
ATOM 2805 C C . PHE A 1 346 ? 34.819 1.377 -28.062 1.00 86.31 346 PHE A C 1
ATOM 2807 O O . PHE A 1 346 ? 34.183 1.223 -29.106 1.00 86.31 346 PHE A O 1
ATOM 2814 N N . PRO A 1 347 ? 35.394 2.552 -27.738 1.00 71.62 347 PRO A N 1
ATOM 2815 C CA . PRO A 1 347 ? 35.211 3.758 -28.533 1.00 71.62 347 PRO A CA 1
ATOM 2816 C C . PRO A 1 347 ? 35.759 3.584 -29.947 1.00 71.62 347 PRO A C 1
ATOM 2818 O O . PRO A 1 347 ? 36.816 2.989 -30.170 1.00 71.62 347 PRO A O 1
ATOM 2821 N N . THR A 1 348 ? 35.024 4.133 -30.907 1.00 59.03 348 THR A N 1
ATOM 2822 C CA . THR A 1 348 ? 35.343 4.077 -32.333 1.00 59.03 348 THR A CA 1
ATOM 2823 C C . THR A 1 348 ? 36.500 5.005 -32.695 1.00 59.03 348 THR A C 1
ATOM 2825 O O . THR A 1 348 ? 37.280 4.699 -33.597 1.00 59.03 348 THR A O 1
ATOM 2828 N N . ASP A 1 349 ? 36.692 6.090 -31.960 1.00 53.53 349 ASP A N 1
ATOM 2829 C CA . ASP A 1 349 ? 37.644 7.125 -32.334 1.00 53.53 349 ASP A CA 1
ATOM 2830 C C . ASP A 1 349 ? 38.878 6.994 -31.442 1.00 53.53 349 ASP A C 1
ATOM 2832 O O . ASP A 1 349 ? 38.777 6.738 -30.242 1.00 53.53 349 ASP A O 1
ATOM 2836 N N . GLY A 1 350 ? 40.072 7.182 -32.006 1.00 46.19 350 GLY A N 1
ATOM 2837 C CA . GLY A 1 350 ? 41.350 7.131 -31.285 1.00 46.19 350 GLY A CA 1
ATOM 2838 C C . GLY A 1 350 ? 41.523 8.172 -30.165 1.00 46.19 350 GLY A C 1
ATOM 2839 O O . GLY A 1 350 ? 42.648 8.399 -29.723 1.00 46.19 350 GLY A O 1
ATOM 2840 N N . SER A 1 351 ? 40.451 8.802 -29.683 1.00 36.00 351 SER A N 1
ATOM 2841 C CA . SER A 1 351 ? 40.426 9.615 -28.474 1.00 36.00 351 SER A CA 1
ATOM 2842 C C . SER A 1 351 ? 40.491 8.718 -27.235 1.00 36.00 351 SER A C 1
ATOM 2844 O O . SER A 1 351 ? 39.516 8.525 -26.510 1.00 36.00 351 SER A O 1
ATOM 2846 N N . LYS A 1 352 ? 41.683 8.185 -26.962 1.00 34.97 352 LYS A N 1
ATOM 2847 C CA . LYS A 1 352 ? 42.069 7.946 -25.573 1.00 34.97 352 LYS A CA 1
ATOM 2848 C C . LYS A 1 352 ? 42.149 9.314 -24.898 1.00 34.97 352 LYS A C 1
ATOM 2850 O O . LYS A 1 352 ? 43.086 10.060 -25.170 1.00 34.97 352 LYS A O 1
ATOM 2855 N N . GLU A 1 353 ? 41.233 9.621 -23.985 1.00 33.94 353 GLU A N 1
ATOM 2856 C CA . GLU A 1 353 ? 41.676 10.375 -22.813 1.00 33.94 353 GLU A CA 1
ATOM 2857 C C . GLU A 1 353 ? 42.748 9.510 -22.131 1.00 33.94 353 GLU A C 1
ATOM 2859 O O . GLU A 1 353 ? 42.501 8.326 -21.860 1.00 33.94 353 GLU A O 1
ATOM 2864 N N . PRO A 1 354 ? 43.982 10.006 -21.944 1.00 31.02 354 PRO A N 1
ATOM 2865 C CA . PRO A 1 354 ? 45.017 9.198 -21.336 1.00 31.02 354 PRO A CA 1
ATOM 2866 C C . PRO A 1 354 ? 44.658 8.947 -19.875 1.00 31.02 354 PRO A C 1
ATOM 2868 O O . PRO A 1 354 ? 44.435 9.874 -19.104 1.00 31.02 354 PRO A O 1
ATOM 2871 N N . CYS A 1 355 ? 44.687 7.678 -19.480 1.00 30.86 355 CYS A N 1
ATOM 2872 C CA . CYS A 1 355 ? 44.935 7.303 -18.097 1.00 30.86 355 CYS A CA 1
ATOM 2873 C C . CYS A 1 355 ? 46.205 8.034 -17.621 1.00 30.86 355 CYS A C 1
ATOM 2875 O O . CYS A 1 355 ? 47.290 7.795 -18.155 1.00 30.86 355 CYS A O 1
ATOM 2877 N N . GLU A 1 356 ? 46.070 8.905 -16.620 1.00 33.34 356 GLU A N 1
ATOM 2878 C CA . GLU A 1 356 ? 47.117 9.781 -16.061 1.00 33.34 356 GLU A CA 1
ATOM 2879 C C . GLU A 1 356 ? 48.336 9.058 -15.453 1.00 33.34 356 GLU A C 1
ATOM 2881 O O . GLU A 1 356 ? 49.199 9.693 -14.854 1.00 33.34 356 GLU A O 1
ATOM 2886 N N . SER A 1 357 ? 48.469 7.738 -15.591 1.00 34.38 357 SER A N 1
ATOM 2887 C CA . SER A 1 357 ? 49.530 7.000 -14.898 1.00 34.38 357 SER A CA 1
ATOM 2888 C C . SER A 1 357 ? 50.741 6.608 -15.740 1.00 34.38 357 SER A C 1
ATOM 2890 O O . SER A 1 357 ? 51.712 6.134 -15.158 1.00 34.38 357 SER A O 1
ATOM 2892 N N . CYS A 1 358 ? 50.772 6.820 -17.059 1.00 36.53 358 CYS A N 1
ATOM 2893 C CA . CYS A 1 358 ? 51.948 6.450 -17.859 1.00 36.53 358 CYS A CA 1
ATOM 2894 C C . CYS A 1 358 ? 52.051 7.236 -19.177 1.00 36.53 358 CYS A C 1
ATOM 2896 O O . CYS A 1 358 ? 51.450 6.814 -20.160 1.00 36.53 358 CYS A O 1
ATOM 2898 N N . GLN A 1 359 ? 52.880 8.292 -19.236 1.00 32.66 359 GLN A N 1
ATOM 2899 C CA . GLN A 1 359 ? 53.827 8.522 -20.347 1.00 32.66 359 GLN A CA 1
ATOM 2900 C C . GLN A 1 359 ? 54.810 9.687 -20.082 1.00 32.66 359 GLN A C 1
ATOM 2902 O O . GLN A 1 359 ? 54.444 10.853 -20.019 1.00 32.66 359 GLN A O 1
ATOM 2907 N N . SER A 1 360 ? 56.076 9.285 -19.934 1.00 36.19 360 SER A N 1
ATOM 2908 C CA . SER A 1 360 ? 57.363 9.970 -20.150 1.00 36.19 360 SER A CA 1
ATOM 2909 C C . SER A 1 360 ? 57.400 11.476 -20.473 1.00 36.19 360 SER A C 1
ATOM 2911 O O . SER A 1 360 ? 57.043 11.907 -21.571 1.00 36.19 360 SER A O 1
ATOM 2913 N N . GLU A 1 361 ? 58.033 12.222 -19.566 1.00 34.47 361 GLU A N 1
ATOM 2914 C CA . GLU A 1 361 ? 58.557 13.579 -19.747 1.00 34.47 361 GLU A CA 1
ATOM 2915 C C . GLU A 1 361 ? 59.597 13.656 -20.884 1.00 34.47 361 GLU A C 1
ATOM 2917 O O . GLU A 1 361 ? 60.531 12.852 -20.962 1.00 34.47 361 GLU A O 1
ATOM 2922 N N . ARG A 1 362 ? 59.485 14.680 -21.741 1.00 34.44 362 ARG A N 1
ATOM 2923 C CA . ARG A 1 362 ? 60.616 15.156 -22.551 1.00 34.44 362 ARG A CA 1
ATOM 2924 C C . ARG A 1 362 ? 61.539 15.977 -21.653 1.00 34.44 362 ARG A C 1
ATOM 2926 O O . ARG A 1 362 ? 61.100 16.940 -21.033 1.00 34.44 362 ARG A O 1
ATOM 2933 N N . ALA A 1 363 ? 62.818 15.612 -21.620 1.00 36.84 363 ALA A N 1
ATOM 2934 C CA . ALA A 1 363 ? 63.845 16.330 -20.878 1.00 36.84 363 ALA A CA 1
ATOM 2935 C C . ALA A 1 363 ? 64.153 17.692 -21.525 1.00 36.84 363 ALA A C 1
ATOM 2937 O O . ALA A 1 363 ? 64.594 17.754 -22.672 1.00 36.84 363 ALA A O 1
ATOM 2938 N N . VAL A 1 364 ? 63.967 18.769 -20.763 1.00 40.22 364 VAL A N 1
ATOM 2939 C CA . VAL A 1 364 ? 64.591 20.075 -21.021 1.00 40.22 364 VAL A CA 1
ATOM 2940 C C . VAL A 1 364 ? 65.929 20.091 -20.265 1.00 40.22 364 VAL A C 1
ATOM 2942 O O . VAL A 1 364 ? 65.956 19.667 -19.106 1.00 40.22 364 VAL A O 1
ATOM 2945 N N . PRO A 1 365 ? 67.053 20.508 -20.874 1.00 46.28 365 PRO A N 1
ATOM 2946 C CA . PRO A 1 365 ? 68.334 20.518 -20.181 1.00 46.28 365 PRO A CA 1
ATOM 2947 C C . PRO A 1 365 ? 68.367 21.628 -19.122 1.00 46.28 365 PRO A C 1
ATOM 2949 O O . PRO A 1 365 ? 67.950 22.756 -19.364 1.00 46.28 365 PRO A O 1
ATOM 2952 N N . CYS A 1 366 ? 68.849 21.276 -17.930 1.00 50.97 366 CYS A N 1
ATOM 2953 C CA . CYS A 1 366 ? 69.036 22.182 -16.803 1.00 50.97 366 CYS A CA 1
ATOM 2954 C C . CYS A 1 366 ? 70.362 22.938 -16.967 1.00 50.97 366 CYS A C 1
ATOM 2956 O O . CYS A 1 366 ? 71.419 22.311 -16.987 1.00 50.97 366 CYS A O 1
ATOM 2958 N N . GLU A 1 367 ? 70.312 24.267 -17.052 1.00 54.06 367 GLU A N 1
ATOM 2959 C CA . GLU A 1 367 ? 71.478 25.125 -16.831 1.00 54.06 367 GLU A CA 1
ATOM 2960 C C . GLU A 1 367 ? 71.368 25.740 -15.430 1.00 54.06 367 GLU A C 1
ATOM 2962 O O . GLU A 1 367 ? 70.389 26.410 -15.106 1.00 54.06 367 GLU A O 1
ATOM 2967 N N . ASP A 1 368 ? 72.347 25.451 -14.571 1.00 53.25 368 ASP A N 1
ATOM 2968 C CA . ASP A 1 368 ? 72.405 25.906 -13.178 1.00 53.25 368 ASP A CA 1
ATOM 2969 C C . ASP A 1 368 ? 73.833 26.376 -12.846 1.00 53.25 368 ASP A C 1
ATOM 2971 O O . ASP A 1 368 ? 74.818 25.721 -13.190 1.00 53.25 368 ASP A O 1
ATOM 2975 N N . HIS A 1 369 ? 73.935 27.517 -12.159 1.00 54.72 369 HIS A N 1
ATOM 2976 C CA . HIS A 1 369 ? 75.179 28.156 -11.724 1.00 54.72 369 HIS A CA 1
ATOM 2977 C C . HIS A 1 369 ? 75.613 27.762 -10.299 1.00 54.72 369 HIS A C 1
ATOM 2979 O O . HIS A 1 369 ? 76.535 28.360 -9.739 1.00 54.72 369 HIS A O 1
ATOM 2985 N N . HIS A 1 370 ? 74.988 26.754 -9.685 1.00 61.94 370 HIS A N 1
ATOM 2986 C CA . HIS A 1 370 ? 75.394 26.270 -8.372 1.00 61.94 370 HIS A CA 1
ATOM 2987 C C . HIS A 1 370 ? 76.799 25.620 -8.412 1.00 61.94 370 HIS A C 1
ATOM 2989 O O . HIS A 1 370 ? 77.048 24.744 -9.247 1.00 61.94 370 HIS A O 1
ATOM 2995 N N . PRO A 1 371 ? 77.713 25.921 -7.462 1.00 59.41 371 PRO A N 1
ATOM 2996 C CA . PRO A 1 371 ? 79.119 25.486 -7.525 1.00 59.41 371 PRO A CA 1
ATOM 2997 C C . PRO A 1 371 ? 79.331 23.965 -7.566 1.00 59.41 371 PRO A C 1
ATOM 2999 O O . PRO A 1 371 ? 80.383 23.485 -7.980 1.00 59.41 371 PRO A O 1
ATOM 3002 N N . ARG A 1 372 ? 78.342 23.189 -7.100 1.00 65.75 372 ARG A N 1
ATOM 3003 C CA . ARG A 1 372 ? 78.369 21.714 -7.087 1.00 65.75 372 ARG A CA 1
ATOM 3004 C C . ARG A 1 372 ? 77.527 21.056 -8.186 1.00 65.75 372 ARG A C 1
ATOM 3006 O O . ARG A 1 372 ? 77.576 19.832 -8.294 1.00 65.75 372 ARG A O 1
ATOM 3013 N N . CYS A 1 373 ? 76.812 21.825 -9.014 1.00 67.38 373 CYS A N 1
ATOM 3014 C CA . CYS A 1 373 ? 75.956 21.284 -10.076 1.00 67.38 373 CYS A CA 1
ATOM 3015 C C . CYS A 1 373 ? 76.753 20.410 -11.061 1.00 67.38 373 CYS A C 1
ATOM 3017 O O . CYS A 1 373 ? 76.391 19.258 -11.299 1.00 67.38 373 CYS A O 1
ATOM 3019 N N . GLY A 1 374 ? 77.924 20.876 -11.509 1.00 65.75 374 GLY A N 1
ATOM 3020 C CA . GLY A 1 374 ? 78.809 20.085 -12.375 1.00 65.75 374 GLY A CA 1
ATOM 3021 C C . GLY A 1 374 ? 79.297 18.772 -11.740 1.00 65.75 374 GLY A C 1
ATOM 3022 O O . GLY A 1 374 ? 79.454 17.762 -12.430 1.00 65.75 374 GLY A O 1
ATOM 3023 N N . HIS A 1 375 ? 79.475 18.727 -10.413 1.00 73.50 375 HIS A N 1
ATOM 3024 C CA . HIS A 1 375 ? 79.868 17.497 -9.716 1.00 73.50 375 HIS A CA 1
ATOM 3025 C C . HIS A 1 375 ? 78.726 16.470 -9.669 1.00 73.50 375 HIS A C 1
ATOM 3027 O O . HIS A 1 375 ? 78.959 15.278 -9.851 1.00 73.50 375 HIS A O 1
ATOM 3033 N N . TRP A 1 376 ? 77.486 16.915 -9.457 1.00 77.56 376 TRP A N 1
ATOM 3034 C CA . TRP A 1 376 ? 76.316 16.030 -9.463 1.00 77.56 376 TRP A CA 1
ATOM 3035 C C . TRP A 1 376 ? 75.969 15.540 -10.870 1.00 77.56 376 TRP A C 1
ATOM 3037 O O . TRP A 1 376 ? 75.683 14.356 -11.055 1.00 77.56 376 TRP A O 1
ATOM 3047 N N . ALA A 1 377 ? 76.073 16.423 -11.866 1.00 65.62 377 ALA A N 1
ATOM 3048 C CA . ALA A 1 377 ? 75.875 16.080 -13.268 1.00 65.62 377 ALA A CA 1
ATOM 3049 C C . ALA A 1 377 ? 76.917 15.062 -13.764 1.00 65.62 377 ALA A C 1
ATOM 3051 O O . ALA A 1 377 ? 76.552 14.070 -14.388 1.00 65.62 377 ALA A O 1
ATOM 3052 N N . SER A 1 378 ? 78.200 15.234 -13.419 1.00 67.88 378 SER A N 1
ATOM 3053 C CA . SER A 1 378 ? 79.268 14.299 -13.827 1.00 67.88 378 SER A CA 1
ATOM 3054 C C . SER A 1 378 ? 79.165 12.901 -13.201 1.00 67.88 378 SER A C 1
ATOM 3056 O O . SER A 1 378 ? 79.743 11.953 -13.729 1.00 67.88 378 SER A O 1
ATOM 3058 N N . LYS A 1 379 ? 78.406 12.744 -12.109 1.00 74.69 379 LYS A N 1
ATOM 3059 C CA . LYS A 1 379 ? 78.108 11.443 -11.479 1.00 74.69 379 LYS A CA 1
ATOM 3060 C C . LYS A 1 379 ? 76.743 10.856 -11.864 1.00 74.69 379 LYS A C 1
ATOM 3062 O O . LYS A 1 379 ? 76.417 9.740 -11.449 1.00 74.69 379 LYS A O 1
ATOM 3067 N N . ASP A 1 380 ? 75.979 11.568 -12.692 1.00 71.06 380 ASP A N 1
ATOM 3068 C CA . ASP A 1 380 ? 74.621 11.220 -13.133 1.00 71.06 380 ASP A CA 1
ATOM 3069 C C . ASP A 1 380 ? 73.610 11.082 -11.971 1.00 71.06 380 ASP A C 1
ATOM 3071 O O . ASP A 1 380 ? 72.629 10.337 -12.032 1.00 71.06 380 ASP A O 1
ATOM 3075 N N . GLU A 1 381 ? 73.843 11.822 -10.882 1.00 72.19 381 GLU A N 1
ATOM 3076 C CA . GLU A 1 381 ? 73.015 11.785 -9.666 1.00 72.19 381 GLU A CA 1
ATOM 3077 C C . GLU A 1 381 ? 71.574 12.245 -9.932 1.00 72.19 381 GLU A C 1
ATOM 3079 O O . GLU A 1 381 ? 70.634 11.747 -9.312 1.00 72.19 381 GLU A O 1
ATOM 3084 N N . CYS A 1 382 ? 71.381 13.138 -10.911 1.00 67.00 382 CYS A N 1
ATOM 3085 C CA . CYS A 1 382 ? 70.068 13.626 -11.339 1.00 67.00 382 CYS A CA 1
ATOM 3086 C C . CYS A 1 382 ? 69.157 12.507 -11.863 1.00 67.00 382 CYS A C 1
ATOM 3088 O O . CYS A 1 382 ? 67.941 12.604 -11.721 1.00 67.00 382 CYS A O 1
ATOM 3090 N N . LYS A 1 383 ? 69.732 11.438 -12.432 1.00 58.94 383 LYS A N 1
ATOM 3091 C CA . LYS A 1 383 ? 68.985 10.260 -12.898 1.00 58.94 383 LYS A CA 1
ATOM 3092 C C . LYS A 1 383 ? 68.990 9.127 -11.879 1.00 58.94 383 LYS A C 1
ATOM 3094 O O . LYS A 1 383 ? 67.992 8.427 -11.745 1.00 58.94 383 LYS A O 1
ATOM 3099 N N . LYS A 1 384 ? 70.095 8.940 -11.151 1.00 62.75 384 LYS A N 1
ATOM 3100 C CA . LYS A 1 384 ? 70.256 7.816 -10.213 1.00 62.75 384 LYS A CA 1
ATOM 3101 C C . LYS A 1 384 ? 69.550 8.024 -8.877 1.00 62.75 384 LYS A C 1
ATOM 3103 O O . LYS A 1 384 ? 69.014 7.071 -8.325 1.00 62.75 384 LYS A O 1
ATOM 3108 N N . ASN A 1 385 ? 69.513 9.254 -8.367 1.00 66.81 385 ASN A N 1
ATOM 3109 C CA . ASN A 1 385 ? 69.018 9.572 -7.026 1.00 66.81 385 ASN A CA 1
ATOM 3110 C C . ASN A 1 385 ? 67.932 10.663 -7.053 1.00 66.81 385 ASN A C 1
ATOM 3112 O O . ASN A 1 385 ? 67.948 11.615 -6.269 1.00 66.81 385 ASN A O 1
ATOM 3116 N N . VAL A 1 386 ? 66.934 10.482 -7.928 1.00 58.31 386 VAL A N 1
ATOM 3117 C CA . VAL A 1 386 ? 65.833 11.433 -8.200 1.00 58.31 386 VAL A CA 1
ATOM 3118 C C . VAL A 1 386 ? 65.140 11.929 -6.920 1.00 58.31 386 VAL A C 1
ATOM 3120 O O . VAL A 1 386 ? 64.881 13.121 -6.764 1.00 58.31 386 VAL A O 1
ATOM 3123 N N . LYS A 1 387 ? 64.898 11.035 -5.949 1.00 58.66 387 LYS A N 1
ATOM 3124 C CA . LYS A 1 387 ? 64.244 11.369 -4.667 1.00 58.66 387 LYS A CA 1
ATOM 3125 C C . LYS A 1 387 ? 65.101 12.221 -3.725 1.00 58.66 387 LYS A C 1
ATOM 3127 O O . LYS A 1 387 ? 64.552 12.989 -2.939 1.00 58.66 387 LYS A O 1
ATOM 3132 N N . TRP A 1 388 ? 66.424 12.063 -3.751 1.00 71.25 388 TRP A N 1
ATOM 3133 C CA . TRP A 1 388 ? 67.328 12.868 -2.926 1.00 71.25 388 TRP A CA 1
ATOM 3134 C C . TRP A 1 388 ? 67.545 14.242 -3.568 1.00 71.25 388 TRP A C 1
ATOM 3136 O O . TRP A 1 388 ? 67.459 15.267 -2.884 1.00 71.25 388 TRP A O 1
ATOM 3146 N N . MET A 1 389 ? 67.711 14.265 -4.895 1.00 69.19 389 MET A N 1
ATOM 3147 C CA . MET A 1 389 ? 67.879 15.487 -5.682 1.00 69.19 389 MET A CA 1
ATOM 3148 C C . MET A 1 389 ? 66.652 16.401 -5.612 1.00 69.19 389 MET A C 1
ATOM 3150 O O . MET A 1 389 ? 66.814 17.607 -5.440 1.00 69.19 389 MET A O 1
ATOM 3154 N N . SER A 1 390 ? 65.430 15.857 -5.611 1.00 57.00 390 SER A N 1
ATOM 3155 C CA . SER A 1 390 ? 64.196 16.655 -5.508 1.00 57.00 390 SER A CA 1
ATOM 3156 C C . SER A 1 390 ? 64.034 17.416 -4.182 1.00 57.00 390 SER A C 1
ATOM 3158 O O . SER A 1 390 ? 63.265 18.376 -4.115 1.00 57.00 390 SER A O 1
ATOM 3160 N N . LYS A 1 391 ? 64.770 17.026 -3.131 1.00 59.56 391 LYS A N 1
ATOM 3161 C CA . LYS A 1 391 ? 64.829 17.745 -1.847 1.00 59.56 391 LYS A CA 1
ATOM 3162 C C . LYS A 1 391 ? 66.013 18.704 -1.739 1.00 59.56 391 LYS A C 1
ATOM 3164 O O . LYS A 1 391 ? 65.847 19.781 -1.180 1.00 59.56 391 LYS A O 1
ATOM 3169 N N . HIS A 1 392 ? 67.184 18.329 -2.253 1.00 61.72 392 HIS A N 1
ATOM 3170 C CA . HIS A 1 392 ? 68.423 19.086 -2.023 1.00 61.72 392 HIS A CA 1
ATOM 3171 C C . HIS A 1 392 ? 68.731 20.085 -3.143 1.00 61.72 392 HIS A C 1
ATOM 3173 O O . HIS A 1 392 ? 69.167 21.193 -2.857 1.00 61.72 392 HIS A O 1
ATOM 3179 N N . CYS A 1 393 ? 68.431 19.752 -4.402 1.00 60.09 393 CYS A N 1
ATOM 3180 C CA . CYS A 1 393 ? 68.579 20.680 -5.530 1.00 60.09 393 CYS A CA 1
ATOM 3181 C C . CYS A 1 393 ? 67.506 21.785 -5.493 1.00 60.09 393 CYS A C 1
ATOM 3183 O O . CYS A 1 393 ? 67.785 22.948 -5.781 1.00 60.09 393 CYS A O 1
ATOM 3185 N N . ARG A 1 394 ? 66.296 21.449 -5.020 1.00 54.56 394 ARG A N 1
ATOM 3186 C CA . ARG A 1 394 ? 65.154 22.372 -4.880 1.00 54.56 394 ARG A CA 1
ATOM 3187 C C . ARG A 1 394 ? 65.423 23.556 -3.938 1.00 54.56 394 ARG A C 1
ATOM 3189 O O . ARG A 1 394 ? 64.786 24.592 -4.088 1.00 54.56 394 ARG A O 1
ATOM 3196 N N . LEU A 1 395 ? 66.368 23.416 -3.003 1.00 50.09 395 LEU A N 1
ATOM 3197 C CA . LEU A 1 395 ? 66.794 24.480 -2.083 1.00 50.09 395 LEU A CA 1
ATOM 3198 C C . LEU A 1 395 ? 67.890 25.393 -2.666 1.00 50.09 395 LEU A C 1
ATOM 3200 O O . LEU A 1 395 ? 68.163 26.436 -2.081 1.00 50.09 395 LEU A O 1
ATOM 3204 N N . SER A 1 396 ? 68.504 25.024 -3.798 1.00 47.97 396 SER A N 1
ATOM 3205 C CA . SER A 1 396 ? 69.646 25.741 -4.384 1.00 47.97 396 SER A CA 1
ATOM 3206 C C . SER A 1 396 ? 69.285 26.673 -5.549 1.00 47.97 396 SER A C 1
ATOM 3208 O O . SER A 1 396 ? 69.878 27.742 -5.632 1.00 47.97 396 SER A O 1
ATOM 3210 N N . CYS A 1 397 ? 68.357 26.312 -6.449 1.00 52.19 397 CYS A N 1
ATOM 3211 C CA . CYS A 1 397 ? 68.166 27.058 -7.712 1.00 52.19 397 CYS A CA 1
ATOM 3212 C C . CYS A 1 397 ? 66.822 27.791 -7.874 1.00 52.19 397 CYS A C 1
ATOM 3214 O O . CYS A 1 397 ? 66.699 28.635 -8.756 1.00 52.19 397 CYS A O 1
ATOM 3216 N N . GLY A 1 398 ? 65.800 27.494 -7.062 1.00 49.31 398 GLY A N 1
ATOM 3217 C CA . GLY A 1 398 ? 64.539 28.254 -7.016 1.00 49.31 398 GLY A CA 1
ATOM 3218 C C . GLY A 1 398 ? 63.688 28.337 -8.301 1.00 49.31 398 GLY A C 1
ATOM 3219 O O . GLY A 1 398 ? 62.623 28.939 -8.247 1.00 49.31 398 GLY A O 1
ATOM 3220 N N . TYR A 1 399 ? 64.092 27.739 -9.430 1.00 42.56 399 TYR A N 1
ATOM 3221 C CA . TYR A 1 399 ? 63.441 27.962 -10.736 1.00 42.56 399 TYR A CA 1
ATOM 3222 C C . TYR A 1 399 ? 62.591 26.802 -11.280 1.00 42.56 399 TYR A C 1
ATOM 3224 O O . TYR A 1 399 ? 61.910 26.962 -12.291 1.00 42.56 399 TYR A O 1
ATOM 3232 N N . CYS A 1 400 ? 62.530 25.652 -10.604 1.00 45.34 400 CYS A N 1
ATOM 3233 C CA . CYS A 1 400 ? 61.571 24.594 -10.957 1.00 45.34 400 CYS A CA 1
ATOM 3234 C C . CYS A 1 400 ? 60.199 24.851 -10.309 1.00 45.34 400 CYS A C 1
ATOM 3236 O O . CYS A 1 400 ? 59.826 24.167 -9.356 1.00 45.34 400 CYS A O 1
ATOM 3238 N N . ALA A 1 401 ? 59.520 25.891 -10.809 1.00 37.91 401 ALA A N 1
ATOM 3239 C CA . ALA A 1 401 ? 58.069 26.130 -10.859 1.00 37.91 401 ALA A CA 1
ATOM 3240 C C . ALA A 1 401 ? 57.810 27.647 -10.930 1.00 37.91 401 ALA A C 1
ATOM 3242 O O . ALA A 1 401 ? 57.533 28.289 -9.917 1.00 37.91 401 ALA A O 1
ATOM 3243 N N . GLN A 1 402 ? 57.854 28.234 -12.129 1.00 38.94 402 GLN A N 1
ATOM 3244 C CA . GLN A 1 402 ? 57.097 29.465 -12.362 1.00 38.94 402 GLN A CA 1
ATOM 3245 C C . GLN A 1 402 ? 55.614 29.100 -12.488 1.00 38.94 402 GLN A C 1
ATOM 3247 O O . GLN A 1 402 ? 55.097 28.857 -13.571 1.00 38.94 402 GLN A O 1
ATOM 3252 N N . ALA A 1 403 ? 54.938 29.056 -11.346 1.00 34.94 403 ALA A N 1
ATOM 3253 C CA . ALA A 1 403 ? 53.521 29.362 -11.248 1.00 34.94 403 ALA A CA 1
ATOM 3254 C C . ALA A 1 403 ? 53.328 30.151 -9.948 1.00 34.94 403 ALA A C 1
ATOM 3256 O O . ALA A 1 403 ? 53.688 29.680 -8.869 1.00 34.94 403 ALA A O 1
ATOM 3257 N N . ASN A 1 404 ? 52.839 31.384 -10.085 1.00 41.31 404 ASN A N 1
ATOM 3258 C CA . ASN A 1 404 ? 52.654 32.386 -9.037 1.00 41.31 404 ASN A CA 1
ATOM 3259 C C . ASN A 1 404 ? 52.073 31.814 -7.734 1.00 41.31 404 ASN A C 1
ATOM 3261 O O . ASN A 1 404 ? 50.860 31.706 -7.561 1.00 41.31 404 ASN A O 1
ATOM 3265 N N . VAL A 1 405 ? 52.944 31.545 -6.759 1.00 46.44 405 VAL A N 1
ATOM 3266 C CA . VAL A 1 405 ? 52.528 31.146 -5.406 1.00 46.44 405 VAL A CA 1
ATOM 3267 C C . VAL A 1 405 ? 51.890 32.325 -4.663 1.00 46.44 405 VAL A C 1
ATOM 3269 O O . VAL A 1 405 ? 51.090 32.109 -3.762 1.00 46.44 405 VAL A O 1
ATOM 3272 N N . HIS A 1 406 ? 52.150 33.577 -5.057 1.00 40.97 406 HIS A N 1
ATOM 3273 C CA . HIS A 1 406 ? 51.575 34.727 -4.355 1.00 40.97 406 HIS A CA 1
ATOM 3274 C C . HIS A 1 406 ? 50.103 35.019 -4.726 1.00 40.97 406 HIS A C 1
ATOM 3276 O O . HIS A 1 406 ? 49.349 35.468 -3.855 1.00 40.97 406 HIS A O 1
ATOM 3282 N N . ASP A 1 407 ? 49.669 34.689 -5.951 1.00 44.28 407 ASP A N 1
ATOM 3283 C CA . ASP A 1 407 ? 48.264 34.810 -6.382 1.00 44.28 407 ASP A CA 1
ATOM 3284 C C . ASP A 1 407 ? 47.444 33.570 -6.000 1.00 44.28 407 ASP A C 1
ATOM 3286 O O . ASP A 1 407 ? 46.329 33.702 -5.489 1.00 44.28 407 ASP A O 1
ATOM 3290 N N . LEU A 1 408 ? 48.039 32.371 -6.088 1.00 45.38 408 LEU A N 1
ATOM 3291 C CA . LEU A 1 408 ? 47.421 31.140 -5.588 1.00 45.38 408 LEU A CA 1
ATOM 3292 C C . LEU A 1 408 ? 47.272 31.141 -4.063 1.00 45.38 408 LEU A C 1
ATOM 3294 O O . LEU A 1 408 ? 46.306 30.587 -3.571 1.00 45.38 408 LEU A O 1
ATOM 3298 N N . TYR A 1 409 ? 48.137 31.801 -3.284 1.00 43.78 409 TYR A N 1
ATOM 3299 C CA . TYR A 1 409 ? 47.933 31.896 -1.829 1.00 43.78 409 TYR A CA 1
ATOM 3300 C C . TYR A 1 409 ? 46.790 32.852 -1.448 1.00 43.78 409 TYR A C 1
ATOM 3302 O O . TYR A 1 409 ? 46.179 32.683 -0.396 1.00 43.78 409 TYR A O 1
ATOM 3310 N N . LYS A 1 410 ? 46.452 33.839 -2.293 1.00 42.22 410 LYS A N 1
ATOM 3311 C CA . LYS A 1 410 ? 45.273 34.700 -2.085 1.00 42.22 410 LYS A CA 1
ATOM 3312 C C . LYS A 1 410 ? 43.983 34.041 -2.585 1.00 42.22 410 LYS A C 1
ATOM 3314 O O . LYS A 1 410 ? 42.985 34.124 -1.878 1.00 42.22 410 LYS A O 1
ATOM 3319 N N . GLN A 1 411 ? 44.005 33.335 -3.719 1.00 44.16 411 GLN A N 1
ATOM 3320 C CA . GLN A 1 411 ? 42.849 32.566 -4.208 1.00 44.16 411 GLN A CA 1
ATOM 3321 C C . GLN A 1 411 ? 42.601 31.292 -3.387 1.00 44.16 411 GLN A C 1
ATOM 3323 O O . GLN A 1 411 ? 41.487 31.095 -2.919 1.00 44.16 411 GLN A O 1
ATOM 3328 N N . ALA A 1 412 ? 43.628 30.502 -3.063 1.00 45.19 412 ALA A N 1
ATOM 3329 C CA . ALA A 1 412 ? 43.485 29.289 -2.256 1.00 45.19 412 ALA A CA 1
ATOM 3330 C C . ALA A 1 412 ? 43.118 29.581 -0.799 1.00 45.19 412 ALA A C 1
ATOM 3332 O O . ALA A 1 412 ? 42.448 28.757 -0.192 1.00 45.19 412 ALA A O 1
ATOM 3333 N N . LYS A 1 413 ? 43.493 30.729 -0.211 1.00 40.75 413 LYS A N 1
ATOM 3334 C CA . LYS A 1 413 ? 43.046 31.106 1.147 1.00 40.75 413 LYS A CA 1
ATOM 3335 C C . LYS A 1 413 ? 41.587 31.576 1.163 1.00 40.75 413 LYS A C 1
ATOM 3337 O O . LYS A 1 413 ? 40.891 31.338 2.141 1.00 40.75 413 LYS A O 1
ATOM 3342 N N . VAL A 1 414 ? 41.094 32.171 0.074 1.00 48.72 414 VAL A N 1
ATOM 3343 C CA . VAL A 1 414 ? 39.668 32.505 -0.095 1.00 48.72 414 VAL A CA 1
ATOM 3344 C C . VAL A 1 414 ? 38.840 31.258 -0.450 1.00 48.72 414 VAL A C 1
ATOM 3346 O O . VAL A 1 414 ? 37.743 31.106 0.077 1.00 48.72 414 VAL A O 1
ATOM 3349 N N . GLU A 1 415 ? 39.374 30.312 -1.230 1.00 50.09 415 GLU A N 1
ATOM 3350 C CA . GLU A 1 415 ? 38.705 29.048 -1.588 1.00 50.09 415 GLU A CA 1
ATOM 3351 C C . GLU A 1 415 ? 38.751 27.984 -0.478 1.00 50.09 415 GLU A C 1
ATOM 3353 O O . GLU A 1 415 ? 37.756 27.296 -0.264 1.00 50.09 415 GLU A O 1
ATOM 3358 N N . THR A 1 416 ? 39.837 27.869 0.300 1.00 52.44 416 THR A N 1
ATOM 3359 C CA . THR A 1 416 ? 39.879 26.964 1.472 1.00 52.44 416 THR A CA 1
ATOM 3360 C C . THR A 1 416 ? 39.027 27.481 2.621 1.00 52.44 416 THR A C 1
ATOM 3362 O O . THR A 1 416 ? 38.364 26.682 3.277 1.00 52.44 416 THR A O 1
ATOM 3365 N N . HIS A 1 417 ? 38.967 28.798 2.847 1.00 56.16 417 HIS A N 1
ATOM 3366 C CA . HIS A 1 417 ? 38.014 29.367 3.797 1.00 56.16 417 HIS A CA 1
ATOM 3367 C C . HIS A 1 417 ? 36.579 29.301 3.264 1.00 56.16 417 HIS A C 1
ATOM 3369 O O . HIS A 1 417 ? 35.701 28.907 4.015 1.00 56.16 417 HIS A O 1
ATOM 3375 N N . GLY A 1 418 ? 36.326 29.579 1.982 1.00 60.78 418 GLY A N 1
ATOM 3376 C CA . GLY A 1 418 ? 34.999 29.450 1.368 1.00 60.78 418 GLY A CA 1
ATOM 3377 C C . GLY A 1 418 ? 34.456 28.019 1.400 1.00 60.78 418 GLY A C 1
ATOM 3378 O O . GLY A 1 418 ? 33.320 27.807 1.815 1.00 60.78 418 GLY A O 1
ATOM 3379 N N . GLY A 1 419 ? 35.282 27.027 1.058 1.00 68.62 419 GLY A N 1
ATOM 3380 C CA . GLY A 1 419 ? 34.944 25.606 1.161 1.00 68.62 419 GLY A CA 1
ATOM 3381 C C . GLY A 1 419 ? 34.765 25.141 2.607 1.00 68.62 419 GLY A C 1
ATOM 3382 O O . GLY A 1 419 ? 33.833 24.394 2.893 1.00 68.62 419 GLY A O 1
ATOM 3383 N N . LEU A 1 420 ? 35.587 25.631 3.543 1.00 73.88 420 LEU A N 1
ATOM 3384 C CA . LEU A 1 420 ? 35.437 25.346 4.973 1.00 73.88 420 LEU A CA 1
ATOM 3385 C C . LEU A 1 420 ? 34.182 26.004 5.566 1.00 73.88 420 LEU A C 1
ATOM 3387 O O . LEU A 1 420 ? 33.476 25.353 6.324 1.00 73.88 420 LEU A O 1
ATOM 3391 N N . TYR A 1 421 ? 33.859 27.251 5.214 1.00 77.62 421 TYR A N 1
ATOM 3392 C CA . TYR A 1 421 ? 32.633 27.929 5.647 1.00 77.62 421 TYR A CA 1
ATOM 3393 C C . TYR A 1 421 ? 31.387 27.305 5.020 1.00 77.62 421 TYR A C 1
ATOM 3395 O O . TYR A 1 421 ? 30.371 27.193 5.698 1.00 77.62 421 TYR A O 1
ATOM 3403 N N . LEU A 1 422 ? 31.466 26.841 3.769 1.00 78.12 422 LEU A N 1
ATOM 3404 C CA . LEU A 1 422 ? 30.402 26.070 3.131 1.00 78.12 422 LEU A CA 1
ATOM 3405 C C . LEU A 1 422 ? 30.211 24.718 3.828 1.00 78.12 422 LEU A C 1
ATOM 3407 O O . LEU A 1 422 ? 29.082 24.355 4.137 1.00 78.12 422 LEU A O 1
ATOM 3411 N N . LEU A 1 423 ? 31.295 24.003 4.144 1.00 79.25 423 LEU A N 1
ATOM 3412 C CA . LEU A 1 423 ? 31.245 22.741 4.885 1.00 79.25 423 LEU A CA 1
ATOM 3413 C C . LEU A 1 423 ? 30.690 22.947 6.302 1.00 79.25 423 LEU A C 1
ATOM 3415 O O . LEU A 1 423 ? 29.807 22.207 6.721 1.00 79.25 423 LEU A O 1
ATOM 3419 N N . ILE A 1 424 ? 31.151 23.974 7.023 1.00 84.62 424 ILE A N 1
ATOM 3420 C CA . ILE A 1 424 ? 30.631 24.356 8.344 1.00 84.62 424 ILE A CA 1
ATOM 3421 C C . ILE A 1 424 ? 29.152 24.734 8.236 1.00 84.62 424 ILE A C 1
ATOM 3423 O O . ILE A 1 424 ? 28.356 24.290 9.056 1.00 84.62 424 ILE A O 1
ATOM 3427 N N . GLY A 1 425 ? 28.760 25.493 7.212 1.00 84.12 425 GLY A N 1
ATOM 3428 C CA . GLY A 1 425 ? 27.368 25.837 6.938 1.00 84.12 425 GLY A CA 1
ATOM 3429 C C . GLY A 1 425 ? 26.503 24.601 6.691 1.00 84.12 425 GLY A C 1
ATOM 3430 O O . GLY A 1 425 ? 25.450 24.465 7.308 1.00 84.12 425 GLY A O 1
ATOM 3431 N N . ILE A 1 426 ? 26.969 23.657 5.867 1.00 83.69 426 ILE A N 1
ATOM 3432 C CA . ILE A 1 426 ? 26.296 22.374 5.619 1.00 83.69 426 ILE A CA 1
ATOM 3433 C C . ILE A 1 426 ? 26.182 21.572 6.917 1.00 83.69 426 ILE A C 1
ATOM 3435 O O . ILE A 1 426 ? 25.101 21.084 7.229 1.00 83.69 426 ILE A O 1
ATOM 3439 N N . VAL A 1 427 ? 27.254 21.471 7.707 1.00 85.56 427 VAL A N 1
ATOM 3440 C CA . VAL A 1 427 ? 27.240 20.764 8.996 1.00 85.56 427 VAL A CA 1
ATOM 3441 C C . VAL A 1 427 ? 26.254 21.418 9.963 1.00 85.56 427 VAL A C 1
ATOM 3443 O O . VAL A 1 427 ? 25.464 20.708 10.573 1.00 85.56 427 VAL A O 1
ATOM 3446 N N . ILE A 1 428 ? 26.226 22.749 10.067 1.00 85.62 428 ILE A N 1
ATOM 3447 C CA . ILE A 1 428 ? 25.259 23.473 10.904 1.00 85.62 428 ILE A CA 1
ATOM 3448 C C . ILE A 1 428 ? 23.829 23.193 10.438 1.00 85.62 428 ILE A C 1
ATOM 3450 O O . ILE A 1 428 ? 22.979 22.898 11.271 1.00 85.62 428 ILE A O 1
ATOM 3454 N N . VAL A 1 429 ? 23.557 23.231 9.130 1.00 82.50 429 VAL A N 1
ATOM 3455 C CA . VAL A 1 429 ? 22.226 22.935 8.572 1.00 82.50 429 VAL A CA 1
ATOM 3456 C C . VAL A 1 429 ? 21.824 21.483 8.828 1.00 82.50 429 VAL A C 1
ATOM 3458 O O . VAL A 1 429 ? 20.690 21.233 9.224 1.00 82.50 429 VAL A O 1
ATOM 3461 N N . VAL A 1 430 ? 22.736 20.523 8.660 1.00 80.38 430 VAL A N 1
ATOM 3462 C CA . VAL A 1 430 ? 22.477 19.099 8.919 1.00 80.38 430 VAL A CA 1
ATOM 3463 C C . VAL A 1 430 ? 22.238 18.850 10.406 1.00 80.38 430 VAL A C 1
ATOM 3465 O O . VAL A 1 430 ? 21.286 18.160 10.765 1.00 80.38 430 VAL A O 1
ATOM 3468 N N . VAL A 1 431 ? 23.054 19.435 11.283 1.00 82.75 431 VAL A N 1
ATOM 3469 C CA . VAL A 1 431 ? 22.914 19.307 12.739 1.00 82.75 431 VAL A CA 1
ATOM 3470 C C . VAL A 1 431 ? 21.618 19.964 13.208 1.00 82.75 431 VAL A C 1
ATOM 3472 O O . VAL A 1 431 ? 20.822 19.315 13.882 1.00 82.75 431 VAL A O 1
ATOM 3475 N N . ALA A 1 432 ? 21.348 21.206 12.799 1.00 83.19 432 ALA A N 1
ATOM 3476 C CA . ALA A 1 432 ? 20.103 21.904 13.114 1.00 83.19 432 ALA A CA 1
ATOM 3477 C C . ALA A 1 432 ? 18.884 21.147 12.569 1.00 83.19 432 ALA A C 1
ATOM 3479 O O . ALA A 1 432 ? 17.919 20.937 13.298 1.00 83.19 432 ALA A O 1
ATOM 3480 N N . GLY A 1 433 ? 18.950 20.661 11.327 1.00 78.81 433 GLY A N 1
ATOM 3481 C CA . GLY A 1 433 ? 17.916 19.824 10.723 1.00 78.81 433 GLY A CA 1
ATOM 3482 C C . GLY A 1 433 ? 17.688 18.526 11.500 1.00 78.81 433 GLY A C 1
ATOM 3483 O O . GLY A 1 433 ? 16.544 18.140 11.722 1.00 78.81 433 GLY A O 1
ATOM 3484 N N . THR A 1 434 ? 18.751 17.885 11.987 1.00 76.50 434 THR A N 1
ATOM 3485 C CA . THR A 1 434 ? 18.662 16.670 12.813 1.00 76.50 434 THR A CA 1
ATOM 3486 C C . THR A 1 434 ? 18.009 16.964 14.165 1.00 76.50 434 THR A C 1
ATOM 3488 O O . THR A 1 434 ? 17.117 16.230 14.581 1.00 76.50 434 THR A O 1
ATOM 3491 N N . PHE A 1 435 ? 18.374 18.063 14.831 1.00 80.56 435 PHE A N 1
ATOM 3492 C CA . PHE A 1 435 ? 17.727 18.479 16.080 1.00 80.56 435 PHE A CA 1
ATOM 3493 C C . PHE A 1 435 ? 16.248 18.825 15.882 1.00 80.56 435 PHE A C 1
ATOM 3495 O O . PHE A 1 435 ? 15.416 18.404 16.684 1.00 80.56 435 PHE A O 1
ATOM 3502 N N . ILE A 1 436 ? 15.909 19.537 14.801 1.00 78.94 436 ILE A N 1
ATOM 3503 C CA . ILE A 1 436 ? 14.520 19.821 14.416 1.00 78.94 436 ILE A CA 1
ATOM 3504 C C . ILE A 1 436 ? 13.772 18.500 14.212 1.00 78.94 436 ILE A C 1
ATOM 3506 O O . ILE A 1 436 ? 12.716 18.298 14.804 1.00 78.94 436 ILE A O 1
ATOM 3510 N N . ARG A 1 437 ? 14.349 17.560 13.458 1.00 76.50 437 ARG A N 1
ATOM 3511 C CA . ARG A 1 437 ? 13.749 16.248 13.201 1.00 76.50 437 ARG A CA 1
ATOM 3512 C C . ARG A 1 437 ? 13.469 15.477 14.493 1.00 76.50 437 ARG A C 1
ATOM 3514 O O . ARG A 1 437 ? 12.345 15.025 14.688 1.00 76.50 437 ARG A O 1
ATOM 3521 N N . ILE A 1 438 ? 14.454 15.376 15.387 1.00 77.69 438 ILE A N 1
ATOM 3522 C CA . ILE A 1 438 ? 14.318 14.691 16.684 1.00 77.69 438 ILE A CA 1
ATOM 352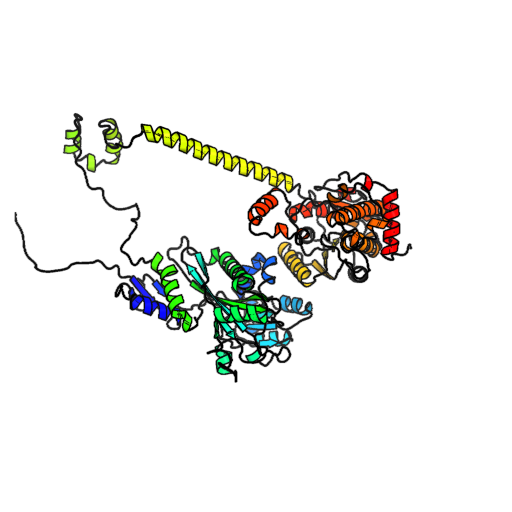3 C C . ILE A 1 438 ? 13.232 15.357 17.538 1.00 77.69 438 ILE A C 1
ATOM 3525 O O . ILE A 1 438 ? 12.390 14.672 18.119 1.00 77.69 438 ILE A O 1
ATOM 3529 N N . TYR A 1 439 ? 13.218 16.692 17.589 1.00 77.88 439 TYR A N 1
ATOM 3530 C CA . TYR A 1 439 ? 12.212 17.447 18.332 1.00 77.88 439 TYR A CA 1
ATOM 3531 C C . TYR A 1 439 ? 10.794 17.172 17.815 1.00 77.88 439 TYR A C 1
ATOM 3533 O O . TYR A 1 439 ? 9.887 16.911 18.606 1.00 77.88 439 TYR A O 1
ATOM 3541 N N . PHE A 1 440 ? 10.599 17.196 16.492 1.00 76.69 440 PHE A N 1
ATOM 3542 C CA . PHE A 1 440 ? 9.289 16.962 15.888 1.00 76.69 440 PHE A CA 1
ATOM 3543 C C . PHE A 1 440 ? 8.852 15.499 15.936 1.00 76.69 440 PHE A C 1
ATOM 3545 O O . PHE A 1 440 ? 7.652 15.273 16.047 1.00 76.69 440 PHE A O 1
ATOM 3552 N N . GLU A 1 441 ? 9.759 14.515 15.898 1.00 78.56 441 GLU A N 1
ATOM 3553 C CA . GLU A 1 441 ? 9.417 13.092 16.070 1.00 78.56 441 GLU A CA 1
ATOM 3554 C C . GLU A 1 441 ? 8.810 12.806 17.452 1.00 78.56 441 GLU A C 1
ATOM 3556 O O . GLU A 1 441 ? 7.822 12.071 17.564 1.00 78.56 441 GLU A O 1
ATOM 3561 N N . GLY A 1 442 ? 9.311 13.469 18.492 1.00 79.88 442 GLY A N 1
ATOM 3562 C CA . GLY A 1 442 ? 8.851 13.270 19.863 1.00 79.88 442 GLY A CA 1
ATOM 3563 C C . GLY A 1 442 ? 9.247 11.901 20.441 1.00 79.88 442 GLY A C 1
ATOM 3564 O O . GLY A 1 442 ? 9.940 11.111 19.797 1.00 79.88 442 GLY A O 1
ATOM 3565 N N . PRO A 1 443 ? 8.843 11.611 21.687 1.00 82.25 443 PRO A N 1
ATOM 3566 C CA . PRO A 1 443 ? 9.301 10.432 22.408 1.00 82.25 443 PRO A CA 1
ATOM 3567 C C . PRO A 1 443 ? 8.646 9.143 21.901 1.00 82.25 443 PRO A C 1
ATOM 3569 O O . PRO A 1 443 ? 7.489 9.118 21.474 1.00 82.25 443 PRO A O 1
ATOM 3572 N N . SER A 1 444 ? 9.390 8.043 22.015 1.00 85.56 444 SER A N 1
ATOM 3573 C CA . SER A 1 444 ? 8.844 6.693 21.858 1.00 85.56 444 SER A CA 1
ATOM 3574 C C . SER A 1 444 ? 8.085 6.253 23.109 1.00 85.56 444 SER A C 1
ATOM 3576 O O . SER A 1 444 ? 8.301 6.791 24.193 1.00 85.56 444 SER A O 1
ATOM 3578 N N . CYS A 1 445 ? 7.188 5.275 22.970 1.00 86.25 445 CYS A N 1
ATOM 3579 C CA . CYS A 1 445 ? 6.471 4.692 24.100 1.00 86.25 445 CYS A CA 1
ATOM 3580 C C . CYS A 1 445 ? 7.479 4.112 25.112 1.00 86.25 445 CYS A C 1
ATOM 3582 O O . CYS A 1 445 ? 8.190 3.169 24.756 1.00 86.25 445 CYS A O 1
ATOM 3584 N N . PRO A 1 446 ? 7.520 4.609 26.364 1.00 81.88 446 PRO A N 1
ATOM 3585 C CA . PRO A 1 446 ? 8.479 4.141 27.366 1.00 81.88 446 PRO A CA 1
ATOM 3586 C C . PRO A 1 446 ? 8.147 2.742 27.908 1.00 81.88 446 PRO A C 1
ATOM 3588 O O . PRO A 1 446 ? 9.018 2.061 28.441 1.00 81.88 446 PRO A O 1
ATOM 3591 N N . SER A 1 447 ? 6.896 2.286 27.770 1.00 83.25 447 SER A N 1
ATOM 3592 C CA . SER A 1 447 ? 6.487 0.955 28.226 1.00 83.25 447 SER A CA 1
ATOM 3593 C C . SER A 1 447 ? 6.897 -0.149 27.242 1.00 83.25 447 SER A C 1
ATOM 3595 O O . SER A 1 447 ? 6.577 -0.125 26.044 1.00 83.25 447 SER A O 1
ATOM 3597 N N . HIS A 1 448 ? 7.552 -1.175 27.787 1.00 84.44 448 HIS A N 1
ATOM 3598 C CA . HIS A 1 448 ? 7.944 -2.407 27.096 1.00 84.44 448 HIS A CA 1
ATOM 3599 C C . HIS A 1 448 ? 7.030 -3.600 27.430 1.00 84.44 448 HIS A C 1
ATOM 3601 O O . HIS A 1 448 ? 7.384 -4.743 27.133 1.00 84.44 448 HIS A O 1
ATOM 3607 N N . ALA A 1 449 ? 5.865 -3.355 28.045 1.00 83.31 449 ALA A N 1
ATOM 3608 C CA . ALA A 1 449 ? 4.920 -4.404 28.423 1.00 83.31 449 ALA A CA 1
ATOM 3609 C C . ALA A 1 449 ? 4.528 -5.280 27.218 1.00 83.31 449 ALA A C 1
ATOM 3611 O O . ALA A 1 449 ? 4.339 -4.787 26.103 1.00 83.31 449 ALA A O 1
ATOM 3612 N N . LYS A 1 450 ? 4.417 -6.594 27.440 1.00 89.12 450 LYS A N 1
ATOM 3613 C CA . LYS A 1 450 ? 3.893 -7.543 26.446 1.00 89.12 450 LYS A CA 1
ATOM 3614 C C . LYS A 1 450 ? 2.372 -7.607 26.559 1.00 89.12 450 LYS A C 1
ATOM 3616 O O . LYS A 1 450 ? 1.828 -7.535 27.650 1.00 89.12 450 LYS A O 1
ATOM 3621 N N . MET A 1 451 ? 1.710 -7.836 25.433 1.00 94.06 451 MET A N 1
ATOM 3622 C CA . MET A 1 451 ? 0.254 -7.945 25.298 1.00 94.06 451 MET A CA 1
ATOM 3623 C C . MET A 1 451 ? -0.179 -9.392 25.004 1.00 94.06 451 MET A C 1
ATOM 3625 O O . MET A 1 451 ? -1.196 -9.636 24.359 1.00 94.06 451 MET A O 1
ATOM 3629 N N . THR A 1 452 ? 0.610 -10.380 25.435 1.00 93.06 452 THR A N 1
ATOM 3630 C CA . THR A 1 452 ? 0.293 -11.799 25.231 1.00 93.06 452 THR A CA 1
ATOM 3631 C C . THR A 1 452 ? -1.058 -12.140 25.858 1.00 93.06 452 THR A C 1
ATOM 3633 O O . THR A 1 452 ? -1.280 -11.882 27.036 1.00 93.06 452 THR A O 1
ATOM 3636 N N . GLY A 1 453 ? -1.948 -12.754 25.076 1.00 92.81 453 GLY A N 1
ATOM 3637 C CA . GLY A 1 453 ? -3.284 -13.141 25.543 1.00 92.81 453 GLY A CA 1
ATOM 3638 C C . GLY A 1 453 ? -4.282 -11.984 25.627 1.00 92.81 453 GLY A C 1
ATOM 3639 O O . GLY A 1 453 ? -5.379 -12.185 26.134 1.00 92.81 453 GLY A O 1
ATOM 3640 N N . LYS A 1 454 ? -3.913 -10.795 25.133 1.00 97.56 454 LYS A N 1
ATOM 3641 C CA . LYS A 1 454 ? -4.791 -9.630 25.021 1.00 97.56 454 LYS A CA 1
ATOM 3642 C C . LYS A 1 454 ? -5.301 -9.477 23.591 1.00 97.56 454 LYS A C 1
ATOM 3644 O O . LYS A 1 454 ? -4.527 -9.676 22.649 1.00 97.56 454 LYS A O 1
ATOM 3649 N N . THR A 1 455 ? -6.560 -9.080 23.437 1.00 98.69 455 THR A N 1
ATOM 3650 C CA . THR A 1 455 ? -7.175 -8.791 22.133 1.00 98.69 455 THR A CA 1
ATOM 3651 C C . THR A 1 455 ? -7.383 -7.291 21.959 1.00 98.69 455 THR A C 1
ATOM 3653 O O . THR A 1 455 ? -7.954 -6.622 22.821 1.00 98.69 455 THR A O 1
ATOM 3656 N N . VAL A 1 456 ? -6.915 -6.762 20.832 1.00 98.81 456 VAL A N 1
ATOM 3657 C CA . VAL A 1 456 ? -6.992 -5.349 20.460 1.00 98.81 456 VAL A CA 1
ATOM 3658 C C . VAL A 1 456 ? -7.859 -5.210 19.218 1.00 98.81 456 VAL A C 1
ATOM 3660 O O . VAL A 1 456 ? -7.541 -5.787 18.182 1.00 98.81 456 VAL A O 1
ATOM 3663 N N . VAL A 1 457 ? -8.896 -4.383 19.291 1.00 98.88 457 VAL A N 1
ATOM 3664 C CA . VAL A 1 457 ? -9.683 -3.950 18.133 1.00 98.88 457 VAL A CA 1
ATOM 3665 C C . VAL A 1 457 ? -9.223 -2.551 17.737 1.00 98.88 457 VAL A C 1
ATOM 3667 O O . VAL A 1 457 ? -9.180 -1.653 18.575 1.00 98.88 457 VAL A O 1
ATOM 3670 N N . ILE A 1 458 ? -8.871 -2.342 16.468 1.00 98.75 458 ILE A N 1
ATOM 3671 C CA . ILE A 1 458 ? -8.411 -1.043 15.962 1.00 98.75 458 ILE A CA 1
ATOM 3672 C C . ILE A 1 458 ? -9.130 -0.654 14.672 1.00 98.75 458 ILE A C 1
ATOM 3674 O O . ILE A 1 458 ? -9.097 -1.377 13.674 1.00 98.75 458 ILE A O 1
ATOM 3678 N N . THR A 1 459 ? -9.742 0.531 14.665 1.00 98.38 459 THR A N 1
ATOM 3679 C CA . THR A 1 459 ? -10.374 1.088 13.463 1.00 98.38 459 THR A CA 1
ATOM 3680 C C . THR A 1 459 ? -9.332 1.768 12.570 1.00 98.38 459 THR A C 1
ATOM 3682 O O . THR A 1 459 ? -8.435 2.476 13.035 1.00 98.38 459 THR A O 1
ATOM 3685 N N . GLY A 1 460 ? -9.414 1.557 11.254 1.00 94.06 460 GLY A N 1
ATOM 3686 C CA . GLY A 1 460 ? -8.458 2.133 10.301 1.00 94.06 460 GLY A CA 1
ATOM 3687 C C . GLY A 1 460 ? -7.028 1.611 10.485 1.00 94.06 460 GLY A C 1
ATOM 3688 O O . GLY A 1 460 ? -6.069 2.324 10.197 1.00 94.06 460 GLY A O 1
ATOM 3689 N N . GLY A 1 461 ? -6.872 0.377 10.976 1.00 91.44 461 GLY A N 1
ATOM 3690 C CA . GLY A 1 461 ? -5.577 -0.287 11.176 1.00 91.44 461 GLY A CA 1
ATOM 3691 C C . GLY A 1 461 ? -4.864 -0.715 9.886 1.00 91.44 461 GLY A C 1
ATOM 3692 O O . GLY A 1 461 ? -3.896 -1.460 9.945 1.00 91.44 461 GLY A O 1
ATOM 3693 N N . ASN A 1 462 ? -5.341 -0.288 8.715 1.00 87.25 462 ASN A N 1
ATOM 3694 C CA . ASN A 1 462 ? -4.817 -0.692 7.411 1.00 87.25 462 ASN A CA 1
ATOM 3695 C C . ASN A 1 462 ? -3.861 0.335 6.776 1.00 87.25 462 ASN A C 1
ATOM 3697 O O . ASN A 1 462 ? -3.133 -0.007 5.850 1.00 87.25 462 ASN A O 1
ATOM 3701 N N . THR A 1 463 ? -3.826 1.585 7.255 1.00 84.25 463 THR A N 1
ATOM 3702 C CA . THR A 1 463 ? -2.881 2.611 6.774 1.00 84.25 463 THR A CA 1
ATOM 3703 C C . THR A 1 463 ? -2.388 3.524 7.902 1.00 84.25 463 THR A C 1
ATOM 3705 O O . THR A 1 463 ? -2.946 3.553 9.002 1.00 84.25 463 THR A O 1
ATOM 3708 N N . GLY A 1 464 ? -1.320 4.283 7.629 1.00 87.19 464 GLY A N 1
ATOM 3709 C CA . GLY A 1 464 ? -0.840 5.375 8.482 1.00 87.19 464 GLY A CA 1
ATOM 3710 C C . GLY A 1 464 ? -0.592 4.985 9.945 1.00 87.19 464 GLY A C 1
ATOM 3711 O O . GLY A 1 464 ? -0.034 3.929 10.237 1.00 87.19 464 GLY A O 1
ATOM 3712 N N . ILE A 1 465 ? -1.019 5.859 10.865 1.00 89.25 465 ILE A N 1
ATOM 3713 C CA . ILE A 1 465 ? -0.855 5.687 12.322 1.00 89.25 465 ILE A CA 1
ATOM 3714 C C . ILE A 1 465 ? -1.535 4.404 12.816 1.00 89.25 465 ILE A C 1
ATOM 3716 O O . ILE A 1 465 ? -0.995 3.718 13.683 1.00 89.25 465 ILE A O 1
ATOM 3720 N N . GLY A 1 466 ? -2.697 4.061 12.254 1.00 94.00 466 GLY A N 1
ATOM 3721 C CA . GLY A 1 466 ? -3.449 2.869 12.636 1.00 94.00 466 GLY A CA 1
ATOM 3722 C C . GLY A 1 466 ? -2.690 1.584 12.337 1.00 94.00 466 GLY A C 1
ATOM 3723 O O . GLY A 1 466 ? -2.524 0.757 13.230 1.00 94.00 466 GLY A O 1
ATOM 3724 N N . LYS A 1 467 ? -2.178 1.443 11.106 1.00 94.38 467 LYS A N 1
ATOM 3725 C CA . LYS A 1 467 ? -1.359 0.286 10.701 1.00 94.38 467 LYS A CA 1
ATOM 3726 C C . LYS A 1 467 ? -0.139 0.125 11.587 1.00 94.38 467 LYS A C 1
ATOM 3728 O O . LYS A 1 467 ? 0.162 -0.973 12.039 1.00 94.38 467 LYS A O 1
ATOM 3733 N N . GLU A 1 468 ? 0.534 1.225 11.884 1.00 93.19 468 GLU A N 1
ATOM 3734 C CA . GLU A 1 468 ? 1.744 1.170 12.688 1.00 93.19 468 GLU A CA 1
ATOM 3735 C C . GLU A 1 468 ? 1.447 0.883 14.167 1.00 93.19 468 GLU A C 1
ATOM 3737 O O . GLU A 1 468 ? 2.137 0.087 14.795 1.00 93.19 468 GLU A O 1
ATOM 3742 N N . THR A 1 469 ? 0.342 1.405 14.708 1.00 96.56 469 THR A N 1
ATOM 3743 C CA . THR A 1 469 ? -0.154 1.022 16.042 1.00 96.56 469 THR A CA 1
ATOM 3744 C C . THR A 1 469 ? -0.462 -0.478 16.098 1.00 96.56 469 THR A C 1
ATOM 3746 O O . THR A 1 469 ? -0.003 -1.168 17.011 1.00 96.56 469 THR A O 1
ATOM 3749 N N . ALA A 1 470 ? -1.168 -1.005 15.091 1.00 97.75 470 ALA A N 1
ATOM 3750 C CA . ALA A 1 470 ? -1.469 -2.428 14.959 1.00 97.75 470 ALA A CA 1
ATOM 3751 C C . ALA A 1 470 ? -0.187 -3.276 14.887 1.00 97.75 470 ALA A C 1
ATOM 3753 O O . ALA A 1 470 ? -0.065 -4.265 15.611 1.00 97.75 470 ALA A O 1
ATOM 3754 N N . ARG A 1 471 ? 0.805 -2.845 14.094 1.00 96.44 471 ARG A N 1
ATOM 3755 C CA . ARG A 1 471 ? 2.105 -3.513 13.957 1.00 96.44 471 ARG A CA 1
ATOM 3756 C C . ARG A 1 471 ? 2.835 -3.627 15.289 1.00 96.44 471 ARG A C 1
ATOM 3758 O O . ARG A 1 471 ? 3.276 -4.711 15.664 1.00 96.44 471 ARG A O 1
ATOM 3765 N N . ILE A 1 472 ? 2.951 -2.530 16.035 1.00 92.38 472 ILE A N 1
ATOM 3766 C CA . ILE A 1 472 ? 3.707 -2.535 17.290 1.00 92.38 472 ILE A CA 1
ATOM 3767 C C . ILE A 1 472 ? 2.958 -3.343 18.378 1.00 92.38 472 ILE A C 1
ATOM 3769 O O . ILE A 1 472 ? 3.590 -4.026 19.189 1.00 92.38 472 ILE A O 1
ATOM 3773 N N . LEU A 1 473 ? 1.620 -3.338 18.395 1.00 97.00 473 LEU A N 1
ATOM 3774 C CA . LEU A 1 473 ? 0.833 -4.175 19.316 1.00 97.00 473 LEU A CA 1
ATOM 3775 C C . LEU A 1 473 ? 0.917 -5.670 18.962 1.00 97.00 473 LEU A C 1
ATOM 3777 O O . LEU A 1 473 ? 1.084 -6.504 19.857 1.00 97.00 473 LEU A O 1
ATOM 3781 N N . ALA A 1 474 ? 0.913 -6.014 17.672 1.00 94.56 474 ALA A N 1
ATOM 3782 C CA . ALA A 1 474 ? 1.163 -7.376 17.206 1.00 94.56 474 ALA A CA 1
ATOM 3783 C C . ALA A 1 474 ? 2.592 -7.839 17.545 1.00 94.56 474 ALA A C 1
ATOM 3785 O O . ALA A 1 474 ? 2.774 -8.960 18.026 1.00 94.56 474 ALA A O 1
ATOM 3786 N N . TRP A 1 475 ? 3.600 -6.969 17.404 1.00 89.00 475 TRP A N 1
ATOM 3787 C CA . TRP A 1 475 ? 4.977 -7.235 17.843 1.00 89.00 475 TRP A CA 1
ATOM 3788 C C . TRP A 1 475 ? 5.054 -7.537 19.346 1.00 89.00 475 TRP A C 1
ATOM 3790 O O . TRP A 1 475 ? 5.732 -8.481 19.761 1.00 89.00 475 TRP A O 1
ATOM 3800 N N . ARG A 1 476 ? 4.254 -6.828 20.154 1.00 90.19 476 ARG A N 1
ATOM 3801 C CA . ARG A 1 476 ? 4.049 -7.098 21.589 1.00 90.19 476 ARG A CA 1
ATOM 3802 C C . ARG A 1 476 ? 3.198 -8.342 21.889 1.00 90.19 476 ARG A C 1
ATOM 3804 O O . ARG A 1 476 ? 2.912 -8.591 23.055 1.00 90.19 476 ARG A O 1
ATOM 3811 N N . LYS A 1 477 ? 2.858 -9.161 20.888 1.00 91.06 477 LYS A N 1
ATOM 3812 C CA . LYS A 1 477 ? 2.131 -10.444 20.994 1.00 91.06 477 LYS A CA 1
ATOM 3813 C C . LYS A 1 477 ? 0.628 -10.343 21.305 1.00 91.06 477 LYS A C 1
ATOM 3815 O O . LYS A 1 477 ? 0.039 -11.341 21.723 1.00 91.06 477 LYS A O 1
ATOM 3820 N N . ALA A 1 478 ? 0.004 -9.189 21.050 1.00 96.38 478 ALA A N 1
ATOM 3821 C CA . ALA A 1 478 ? -1.456 -9.057 21.072 1.00 96.38 478 ALA A CA 1
ATOM 3822 C C . ALA A 1 478 ? -2.122 -9.839 19.927 1.00 96.38 478 ALA A C 1
ATOM 3824 O O . ALA A 1 478 ? -1.538 -9.976 18.850 1.00 96.38 478 ALA A O 1
ATOM 3825 N N . ARG A 1 479 ? -3.364 -10.291 20.122 1.00 98.12 479 ARG A N 1
ATOM 3826 C CA . ARG A 1 479 ? -4.283 -10.551 19.005 1.00 98.12 479 ARG A CA 1
ATOM 3827 C C . ARG A 1 479 ? -4.808 -9.203 18.514 1.00 98.12 479 ARG A C 1
ATOM 3829 O O . ARG A 1 479 ? -5.253 -8.408 19.334 1.00 98.12 479 ARG A O 1
ATOM 3836 N N . VAL A 1 480 ? -4.719 -8.920 17.218 1.00 98.69 480 VAL A N 1
ATOM 3837 C CA . VAL A 1 480 ? -5.093 -7.617 16.646 1.00 98.69 480 VAL A CA 1
ATOM 3838 C C . VAL A 1 480 ? -6.165 -7.800 15.584 1.00 98.69 480 VAL A C 1
ATOM 3840 O O . VAL A 1 480 ? -5.970 -8.551 14.636 1.00 98.69 480 VAL A O 1
ATOM 3843 N N . ILE A 1 481 ? -7.272 -7.078 15.722 1.00 98.69 481 ILE A N 1
ATOM 3844 C CA . ILE A 1 481 ? -8.393 -7.096 14.787 1.00 98.69 481 ILE A CA 1
ATOM 3845 C C . ILE A 1 481 ? -8.489 -5.725 14.130 1.00 98.69 481 ILE A C 1
ATOM 3847 O O . ILE A 1 481 ? -8.769 -4.713 14.779 1.00 98.69 481 ILE A O 1
ATOM 3851 N N . ILE A 1 482 ? -8.221 -5.692 12.831 1.00 98.38 482 ILE A N 1
ATOM 3852 C CA . ILE A 1 482 ? -8.219 -4.490 12.007 1.00 98.38 482 ILE A CA 1
ATOM 3853 C C . ILE A 1 482 ? -9.617 -4.307 11.418 1.00 98.38 482 ILE A C 1
ATOM 3855 O O . ILE A 1 482 ? -10.009 -5.000 10.479 1.00 98.38 482 ILE A O 1
ATOM 3859 N N . GLY A 1 483 ? -10.357 -3.333 11.944 1.00 97.56 483 GLY A N 1
ATOM 3860 C CA . GLY A 1 483 ? -11.616 -2.877 11.362 1.00 97.56 483 GLY A CA 1
ATOM 3861 C C . GLY A 1 483 ? -11.350 -1.863 10.256 1.00 97.56 483 GLY A C 1
ATOM 3862 O O . GLY A 1 483 ? -10.857 -0.764 10.529 1.00 97.56 483 GLY A O 1
ATOM 3863 N N . CYS A 1 484 ? -11.662 -2.193 9.002 1.00 93.81 484 CYS A N 1
ATOM 3864 C CA . CYS A 1 484 ? -11.464 -1.253 7.896 1.00 93.81 484 CYS A CA 1
ATOM 3865 C C . CYS A 1 484 ? -12.498 -1.377 6.772 1.00 93.81 484 CYS A C 1
ATOM 3867 O O . CYS A 1 484 ? -13.121 -2.417 6.558 1.00 93.81 484 CYS A O 1
ATOM 3869 N N . ARG A 1 485 ? -12.656 -0.287 6.010 1.00 86.62 485 ARG A N 1
ATOM 3870 C CA . ARG A 1 485 ? -13.626 -0.220 4.911 1.00 86.62 485 ARG A CA 1
ATOM 3871 C C . ARG A 1 485 ? -13.184 -1.025 3.692 1.00 86.62 485 ARG A C 1
ATOM 3873 O O . ARG A 1 485 ? -14.015 -1.644 3.040 1.00 86.62 485 ARG A O 1
ATOM 3880 N N . ASN A 1 486 ? -11.903 -0.988 3.335 1.00 83.50 486 ASN A N 1
ATOM 3881 C CA . ASN A 1 486 ? -11.380 -1.718 2.179 1.00 83.50 486 ASN A CA 1
ATOM 3882 C C . ASN A 1 486 ? -10.668 -2.982 2.672 1.00 83.50 486 ASN A C 1
ATOM 3884 O O . ASN A 1 486 ? -9.530 -2.896 3.130 1.00 83.50 486 ASN A O 1
ATOM 3888 N N . ILE A 1 487 ? -11.350 -4.126 2.568 1.00 82.75 487 ILE A N 1
ATOM 3889 C CA . ILE A 1 487 ? -10.844 -5.425 3.029 1.00 82.75 487 ILE A CA 1
ATOM 3890 C C . ILE A 1 487 ? -9.542 -5.799 2.330 1.00 82.75 487 ILE A C 1
ATOM 3892 O O . ILE A 1 487 ? -8.614 -6.217 3.005 1.00 82.75 487 ILE A O 1
ATOM 3896 N N . THR A 1 488 ? -9.416 -5.572 1.022 1.00 70.19 488 THR A N 1
ATOM 3897 C CA . THR A 1 488 ? -8.186 -5.876 0.275 1.00 70.19 488 THR A CA 1
ATOM 3898 C C . THR A 1 488 ? -6.975 -5.141 0.854 1.00 70.19 488 THR A C 1
ATOM 3900 O O . THR A 1 488 ? -5.963 -5.769 1.154 1.00 70.19 488 THR A O 1
ATOM 3903 N N . LYS A 1 489 ? -7.094 -3.828 1.107 1.00 71.00 489 LYS A N 1
ATOM 3904 C CA . LYS A 1 489 ? -6.033 -3.047 1.775 1.00 71.00 489 LYS A CA 1
ATOM 3905 C C . LYS A 1 489 ? -5.807 -3.488 3.222 1.00 71.00 489 LYS A C 1
ATOM 3907 O O . LYS A 1 489 ? -4.691 -3.400 3.722 1.00 71.00 489 LYS A O 1
ATOM 3912 N N . GLY A 1 490 ? -6.865 -3.913 3.910 1.00 76.12 490 GLY A N 1
ATOM 3913 C CA . GLY A 1 490 ? -6.777 -4.474 5.255 1.00 76.12 490 GLY A CA 1
ATOM 3914 C C . GLY A 1 490 ? -5.968 -5.765 5.296 1.00 76.12 490 GLY A C 1
ATOM 3915 O O . GLY A 1 490 ? -5.065 -5.876 6.116 1.00 76.12 490 GLY A O 1
ATOM 3916 N N . LEU A 1 491 ? -6.251 -6.707 4.392 1.00 68.81 491 LEU A N 1
ATOM 3917 C CA . LEU A 1 491 ? -5.564 -7.997 4.290 1.00 68.81 491 LEU A CA 1
ATOM 3918 C C . LEU A 1 491 ? -4.088 -7.822 3.932 1.00 68.81 491 LEU A C 1
ATOM 3920 O O . LEU A 1 491 ? -3.248 -8.471 4.543 1.00 68.81 491 LEU A O 1
ATOM 3924 N N . GLN A 1 492 ? -3.767 -6.885 3.034 1.00 69.38 492 GLN A N 1
ATOM 3925 C CA . GLN A 1 492 ? -2.381 -6.487 2.755 1.00 69.38 492 GLN A CA 1
ATOM 3926 C C . GLN A 1 492 ? -1.688 -5.976 4.020 1.00 69.38 492 GLN A C 1
ATOM 3928 O O . GLN A 1 492 ? -0.636 -6.468 4.403 1.00 69.38 492 GLN A O 1
ATOM 3933 N N . ALA A 1 493 ? -2.311 -5.037 4.738 1.00 77.06 493 ALA A N 1
ATOM 3934 C CA . ALA A 1 493 ? -1.733 -4.523 5.974 1.00 77.06 493 ALA A CA 1
ATOM 3935 C C . ALA A 1 493 ? -1.555 -5.610 7.046 1.00 77.06 493 ALA A C 1
ATOM 3937 O O . ALA A 1 493 ? -0.566 -5.573 7.774 1.00 77.06 493 ALA A O 1
ATOM 3938 N N . ALA A 1 494 ? -2.484 -6.563 7.151 1.00 75.44 494 ALA A N 1
ATOM 3939 C CA . ALA A 1 494 ? -2.370 -7.687 8.071 1.00 75.44 494 ALA A CA 1
ATOM 3940 C C . ALA A 1 494 ? -1.219 -8.626 7.692 1.00 75.44 494 ALA A C 1
ATOM 3942 O O . ALA A 1 494 ? -0.454 -8.992 8.581 1.00 75.44 494 ALA A O 1
ATOM 3943 N N . ALA A 1 495 ? -1.060 -8.964 6.407 1.00 67.44 495 ALA A N 1
ATOM 3944 C CA . ALA A 1 495 ? 0.058 -9.767 5.910 1.00 67.44 495 ALA A CA 1
ATOM 3945 C C . ALA A 1 495 ? 1.405 -9.111 6.253 1.00 67.44 495 ALA A C 1
ATOM 3947 O O . ALA A 1 495 ? 2.196 -9.718 6.978 1.00 67.44 495 ALA A O 1
ATOM 3948 N N . ASP A 1 496 ? 1.575 -7.830 5.899 1.00 71.19 496 ASP A N 1
ATOM 3949 C CA . ASP A 1 496 ? 2.776 -7.057 6.229 1.00 71.19 496 ASP A CA 1
ATOM 3950 C C . ASP A 1 496 ? 3.053 -7.079 7.746 1.00 71.19 496 ASP A C 1
ATOM 3952 O O . ASP A 1 496 ? 4.185 -7.259 8.194 1.00 71.19 496 ASP A O 1
ATOM 3956 N N . ILE A 1 497 ? 2.025 -6.886 8.586 1.00 81.25 497 ILE A N 1
ATOM 3957 C CA . ILE A 1 497 ? 2.188 -6.901 10.047 1.00 81.25 497 ILE A CA 1
ATOM 3958 C C . ILE A 1 497 ? 2.610 -8.290 10.539 1.00 81.25 497 ILE A C 1
ATOM 3960 O O . ILE A 1 497 ? 3.480 -8.388 11.409 1.00 81.25 497 ILE A O 1
ATOM 3964 N N . ILE A 1 498 ? 1.999 -9.360 10.032 1.00 76.69 498 ILE A N 1
ATOM 3965 C CA . ILE A 1 498 ? 2.320 -10.736 10.429 1.00 76.69 498 ILE A CA 1
ATOM 3966 C C . ILE A 1 498 ? 3.774 -11.047 10.082 1.00 76.69 498 ILE A C 1
ATOM 3968 O O . ILE A 1 498 ? 4.493 -11.565 10.940 1.00 76.69 498 ILE A O 1
ATOM 3972 N N . GLU A 1 499 ? 4.220 -10.682 8.882 1.00 64.19 499 GLU A N 1
ATOM 3973 C CA . GLU A 1 499 ? 5.600 -10.866 8.435 1.00 64.19 499 GLU A CA 1
ATOM 3974 C C . GLU A 1 499 ? 6.582 -10.099 9.336 1.00 64.19 499 GLU A C 1
ATOM 3976 O O . GLU A 1 499 ? 7.479 -10.690 9.942 1.00 64.19 499 GLU A O 1
ATOM 3981 N N . ASN A 1 500 ? 6.337 -8.801 9.548 1.00 71.69 500 ASN A N 1
ATOM 3982 C CA . ASN A 1 500 ? 7.215 -7.922 10.327 1.00 71.69 500 ASN A CA 1
ATOM 3983 C C . ASN A 1 500 ? 7.310 -8.288 11.819 1.00 71.69 500 ASN A C 1
ATOM 3985 O O . ASN A 1 500 ? 8.222 -7.846 12.522 1.00 71.69 500 ASN A O 1
ATOM 3989 N N . THR A 1 501 ? 6.340 -9.031 12.353 1.00 75.19 501 THR A N 1
ATOM 3990 C CA . THR A 1 501 ? 6.234 -9.295 13.800 1.00 75.19 501 THR A CA 1
ATOM 3991 C C . THR A 1 501 ? 6.336 -10.772 14.173 1.00 75.19 501 THR A C 1
ATOM 3993 O O . THR A 1 501 ? 6.488 -11.109 15.360 1.00 75.19 501 THR A O 1
ATOM 3996 N N . GLY A 1 502 ? 6.210 -11.660 13.184 1.00 72.88 502 GLY A N 1
ATOM 3997 C CA . GLY A 1 502 ? 6.051 -13.101 13.357 1.00 72.88 502 GLY A CA 1
ATOM 3998 C C . GLY A 1 502 ? 4.784 -13.500 14.126 1.00 72.88 502 GLY A C 1
ATOM 3999 O O . GLY A 1 502 ? 4.676 -14.643 14.572 1.00 72.88 502 GLY A O 1
ATOM 4000 N N . ASN A 1 503 ? 3.847 -12.575 14.368 1.00 79.38 503 ASN A N 1
ATOM 4001 C CA . ASN A 1 503 ? 2.624 -12.843 15.116 1.00 79.38 503 ASN A CA 1
ATOM 4002 C C . ASN A 1 503 ? 1.452 -13.060 14.158 1.00 79.38 503 ASN A C 1
ATOM 4004 O O . ASN A 1 503 ? 0.903 -12.107 13.624 1.00 79.38 503 ASN A O 1
ATOM 4008 N N . ARG A 1 504 ? 1.028 -14.318 14.003 1.00 86.38 504 ARG A N 1
ATOM 4009 C CA . ARG A 1 504 ? -0.077 -14.719 13.113 1.00 86.38 504 ARG A CA 1
ATOM 4010 C C . ARG A 1 504 ? -1.475 -14.357 13.632 1.00 86.38 504 ARG A C 1
ATOM 4012 O O . ARG A 1 504 ? -2.456 -14.635 12.958 1.00 86.38 504 ARG A O 1
ATOM 4019 N N . LYS A 1 505 ? -1.600 -13.768 14.826 1.00 92.44 505 LYS A N 1
ATOM 4020 C CA . LYS A 1 505 ? -2.893 -13.415 15.440 1.00 92.44 505 LYS A CA 1
ATOM 4021 C C . LYS A 1 505 ? -3.385 -12.037 14.984 1.00 92.44 505 LYS A C 1
ATOM 4023 O O . LYS A 1 505 ? -3.762 -11.222 15.823 1.00 92.44 505 LYS A O 1
ATOM 4028 N N . VAL A 1 506 ? -3.344 -11.769 13.682 1.00 95.62 506 VAL A N 1
ATOM 4029 C CA . VAL A 1 506 ? -3.828 -10.516 13.090 1.00 95.62 506 VAL A CA 1
ATOM 4030 C C . VAL A 1 506 ? -4.943 -10.844 12.112 1.00 95.62 506 VAL A C 1
ATOM 4032 O O . VAL A 1 506 ? -4.748 -11.648 11.207 1.00 95.62 506 VAL A O 1
ATOM 4035 N N . GLU A 1 507 ? -6.105 -10.237 12.310 1.00 94.31 507 GLU A N 1
ATOM 4036 C CA . GLU A 1 507 ? -7.311 -10.503 11.532 1.00 94.31 507 GLU A CA 1
ATOM 4037 C C . GLU A 1 507 ? -7.918 -9.201 11.014 1.00 94.31 507 GLU A C 1
ATOM 4039 O O . GLU A 1 507 ? -7.716 -8.132 11.592 1.00 94.31 507 GLU A O 1
ATOM 4044 N N . VAL A 1 508 ? -8.652 -9.278 9.908 1.00 95.56 508 VAL A N 1
ATOM 4045 C CA . VAL A 1 508 ? -9.279 -8.127 9.259 1.00 95.56 508 VAL A CA 1
ATOM 4046 C C . VAL A 1 508 ? -10.774 -8.367 9.184 1.00 95.56 508 VAL A C 1
ATOM 4048 O O . VAL A 1 508 ? -11.209 -9.375 8.635 1.00 95.56 508 VAL A O 1
ATOM 4051 N N . LYS A 1 509 ? -11.553 -7.406 9.677 1.00 95.50 509 LYS A N 1
ATOM 4052 C CA . LYS A 1 509 ? -13.016 -7.424 9.605 1.00 95.50 509 LYS A CA 1
ATOM 4053 C C . LYS A 1 509 ? -13.533 -6.142 8.952 1.00 95.50 509 LYS A C 1
ATOM 4055 O O . LYS A 1 509 ? -12.903 -5.077 9.020 1.00 95.50 509 LYS A O 1
ATOM 4060 N N . LYS A 1 510 ? -14.664 -6.247 8.252 1.00 96.38 510 LYS A N 1
ATOM 4061 C CA . LYS A 1 510 ? -15.232 -5.137 7.475 1.00 96.38 510 LYS A CA 1
ATOM 4062 C C . LYS A 1 510 ? -15.837 -4.117 8.429 1.00 96.38 510 LYS A C 1
ATOM 4064 O O . LYS A 1 510 ? -16.755 -4.431 9.170 1.00 96.38 510 LYS A O 1
ATOM 4069 N N . LEU A 1 511 ? -15.375 -2.874 8.348 1.00 98.06 511 LEU A N 1
ATOM 4070 C CA . LEU A 1 511 ? -15.934 -1.762 9.112 1.00 98.06 511 LEU A CA 1
ATOM 4071 C C . LEU A 1 511 ? -15.969 -0.501 8.256 1.00 98.06 511 LEU A C 1
ATOM 4073 O O . LEU A 1 511 ? -14.926 0.090 7.963 1.00 98.06 511 LEU A O 1
ATOM 4077 N N . ASP A 1 512 ? -17.170 -0.082 7.868 1.00 97.12 512 ASP A N 1
ATOM 4078 C CA . ASP A 1 512 ? -17.403 1.216 7.251 1.00 97.12 512 ASP A CA 1
ATOM 4079 C C . ASP A 1 512 ? -18.049 2.189 8.244 1.00 97.12 512 ASP A C 1
ATOM 4081 O O . ASP A 1 512 ? -19.232 2.102 8.556 1.00 97.12 512 ASP A O 1
ATOM 4085 N N . LEU A 1 513 ? -17.261 3.143 8.738 1.00 98.25 513 LEU A N 1
ATOM 4086 C CA . LEU A 1 513 ? -17.718 4.128 9.719 1.00 98.25 513 LEU A CA 1
ATOM 4087 C C . LEU A 1 513 ? -18.673 5.177 9.129 1.00 98.25 513 LEU A C 1
ATOM 4089 O O . LEU A 1 513 ? -19.216 5.966 9.894 1.00 98.25 513 LEU A O 1
ATOM 4093 N N . SER A 1 514 ? -18.901 5.209 7.811 1.00 96.88 514 SER A N 1
ATOM 4094 C CA . SER A 1 514 ? -19.958 6.038 7.213 1.00 96.88 514 SER A CA 1
ATOM 4095 C C . SER A 1 514 ? -21.317 5.328 7.148 1.00 96.88 514 SER A C 1
ATOM 4097 O O . SER A 1 514 ? -22.184 5.769 6.400 1.00 96.88 514 SER A O 1
ATOM 4099 N N . SER A 1 515 ? -21.492 4.210 7.867 1.00 97.75 515 SER A N 1
ATOM 4100 C CA . SER A 1 515 ? -22.764 3.491 8.001 1.00 97.75 515 SER A CA 1
ATOM 4101 C C . SER A 1 515 ? -22.935 2.919 9.411 1.00 97.75 515 SER A C 1
ATOM 4103 O O . SER A 1 515 ? -22.185 2.025 9.809 1.00 97.75 515 SER A O 1
ATOM 4105 N N . PHE A 1 516 ? -23.953 3.351 10.160 1.00 98.38 516 PHE A N 1
ATOM 4106 C CA . PHE A 1 516 ? -24.245 2.784 11.484 1.00 98.38 516 PHE A CA 1
ATOM 4107 C C . PHE A 1 516 ? -24.598 1.297 11.425 1.00 98.38 516 PHE A C 1
ATOM 4109 O O . PHE A 1 516 ? -24.207 0.543 12.316 1.00 98.38 516 PHE A O 1
ATOM 4116 N N . ASN A 1 517 ? -25.254 0.843 10.355 1.00 97.75 517 ASN A N 1
ATOM 4117 C CA . ASN A 1 517 ? -25.506 -0.581 10.137 1.00 97.75 517 ASN A CA 1
ATOM 4118 C C . ASN A 1 517 ? -24.197 -1.382 10.012 1.00 97.75 517 ASN A C 1
ATOM 4120 O O . ASN A 1 517 ? -24.057 -2.440 10.620 1.00 97.75 517 ASN A O 1
ATOM 4124 N N . SER A 1 518 ? -23.200 -0.858 9.287 1.00 98.06 518 SER A N 1
ATOM 4125 C CA . SER A 1 518 ? -21.883 -1.506 9.219 1.00 98.06 518 SER A CA 1
ATOM 4126 C C . SER A 1 518 ? -21.182 -1.542 10.577 1.00 98.06 518 SER A C 1
ATOM 4128 O O . SER A 1 518 ? -20.477 -2.510 10.849 1.00 98.06 518 SER A O 1
ATOM 4130 N N . VAL A 1 519 ? -21.345 -0.509 11.409 1.00 98.75 519 VAL A N 1
ATOM 4131 C CA . VAL A 1 519 ? -20.777 -0.463 12.767 1.00 98.75 519 VAL A CA 1
ATOM 4132 C C . VAL A 1 519 ? -21.425 -1.514 13.668 1.00 98.75 519 VAL A C 1
ATOM 4134 O O . VAL A 1 519 ? -20.709 -2.225 14.369 1.00 98.75 519 VAL A O 1
ATOM 4137 N N . ARG A 1 520 ? -22.758 -1.639 13.622 1.00 98.56 520 ARG A N 1
ATOM 4138 C CA . ARG A 1 520 ? -23.515 -2.639 14.392 1.00 98.56 520 ARG A CA 1
ATOM 4139 C C . ARG A 1 520 ? -23.120 -4.056 14.009 1.00 98.56 520 ARG A C 1
ATOM 4141 O O . ARG A 1 520 ? -22.701 -4.803 14.883 1.00 98.56 520 ARG A O 1
ATOM 4148 N N . LYS A 1 521 ? -23.105 -4.357 12.709 1.00 98.19 521 LYS A N 1
ATOM 4149 C CA . LYS A 1 521 ? -22.677 -5.663 12.200 1.00 98.19 521 LYS A CA 1
ATOM 4150 C C . LYS A 1 521 ? -21.246 -6.015 12.618 1.00 98.19 521 LYS A C 1
ATOM 4152 O O . LYS A 1 521 ? -20.991 -7.118 13.076 1.00 98.19 521 LYS A O 1
ATOM 4157 N N . PHE A 1 522 ? -20.312 -5.069 12.507 1.00 98.62 522 PHE A N 1
ATOM 4158 C CA . PHE A 1 522 ? -18.939 -5.291 12.965 1.00 98.62 522 PHE A CA 1
ATOM 4159 C C . PHE A 1 522 ? -18.883 -5.578 14.471 1.00 98.62 522 PHE A C 1
ATOM 4161 O O . PHE A 1 522 ? -18.155 -6.466 14.900 1.00 98.62 522 PHE A O 1
ATOM 4168 N N . ALA A 1 523 ? -19.638 -4.839 15.288 1.00 98.62 523 ALA A N 1
ATOM 4169 C CA . ALA A 1 523 ? -19.668 -5.069 16.728 1.00 98.62 523 ALA A CA 1
ATOM 4170 C C . ALA A 1 523 ? -20.321 -6.412 17.097 1.00 98.62 523 ALA A C 1
ATOM 4172 O O . ALA A 1 523 ? -19.837 -7.072 18.010 1.00 98.62 523 ALA A O 1
ATOM 4173 N N . GLU A 1 524 ? -21.372 -6.827 16.384 1.00 98.06 524 GLU A N 1
ATOM 4174 C CA . GLU A 1 524 ? -21.995 -8.153 16.503 1.00 98.06 524 GLU A CA 1
ATOM 4175 C C . GLU A 1 524 ? -20.980 -9.261 16.201 1.00 98.06 524 GLU A C 1
ATOM 4177 O O . GLU A 1 524 ? -20.739 -10.099 17.064 1.00 98.06 524 GLU A O 1
ATOM 4182 N N . GLU A 1 525 ? -20.284 -9.195 15.060 1.00 97.62 525 GLU A N 1
ATOM 4183 C CA . GLU A 1 525 ? -19.234 -10.158 14.688 1.00 97.62 525 GLU A CA 1
ATOM 4184 C C . GLU A 1 525 ? -18.133 -10.254 15.762 1.00 97.62 525 GLU A C 1
ATOM 4186 O O . GLU A 1 525 ? -17.722 -11.344 16.152 1.00 97.62 525 GLU A O 1
ATOM 4191 N N . ILE A 1 526 ? -17.667 -9.121 16.304 1.00 98.44 526 ILE A N 1
ATOM 4192 C CA . ILE A 1 526 ? -16.687 -9.113 17.406 1.00 98.44 526 ILE A CA 1
ATOM 4193 C C . ILE A 1 526 ? -17.280 -9.724 18.681 1.00 98.44 526 ILE A C 1
ATOM 4195 O O . ILE A 1 526 ? -16.602 -10.461 19.399 1.00 98.44 526 ILE A O 1
ATOM 4199 N N . ASN A 1 527 ? -18.535 -9.409 18.999 1.00 97.69 527 ASN A N 1
ATOM 4200 C CA . ASN A 1 527 ? -19.187 -9.924 20.192 1.00 97.69 527 ASN A CA 1
ATOM 4201 C C . ASN A 1 527 ? -19.454 -11.434 20.111 1.00 97.69 527 ASN A C 1
ATOM 4203 O O . ASN A 1 527 ? -19.402 -12.095 21.147 1.00 97.69 527 ASN A O 1
ATOM 4207 N N . GLU A 1 528 ? -19.664 -11.982 18.921 1.00 96.50 528 GLU A N 1
ATOM 4208 C CA . GLU A 1 528 ? -19.882 -13.411 18.702 1.00 96.50 528 GLU A CA 1
ATOM 4209 C C . GLU A 1 528 ? -18.573 -14.203 18.611 1.00 96.50 528 GLU A C 1
ATOM 4211 O O . GLU A 1 528 ? -18.435 -15.244 19.252 1.00 96.50 528 GLU A O 1
ATOM 4216 N N . GLU A 1 529 ? -17.601 -13.715 17.841 1.00 95.06 529 GLU A N 1
ATOM 4217 C CA . GLU A 1 529 ? -16.421 -14.504 17.472 1.00 95.06 529 GLU A CA 1
ATOM 4218 C C . GLU A 1 529 ? -15.239 -14.344 18.437 1.00 95.06 529 GLU A C 1
ATOM 4220 O O . GLU A 1 529 ? -14.426 -15.259 18.585 1.00 95.06 529 GLU A O 1
ATOM 4225 N N . GLU A 1 530 ? -15.113 -13.194 19.104 1.00 96.69 530 GLU A N 1
ATOM 4226 C CA . GLU A 1 530 ? -13.968 -12.923 19.974 1.00 96.69 530 GLU A CA 1
ATOM 4227 C C . GLU A 1 530 ? -14.268 -13.259 21.427 1.00 96.69 530 GLU A C 1
ATOM 4229 O O . GLU A 1 530 ? -15.150 -12.672 22.052 1.00 96.69 530 GLU A O 1
ATOM 4234 N N . GLU A 1 531 ? -13.456 -14.132 22.021 1.00 95.12 531 GLU A N 1
ATOM 4235 C CA . GLU A 1 531 ? -13.574 -14.496 23.439 1.00 95.12 531 GLU A CA 1
ATOM 4236 C C . GLU A 1 531 ? -13.433 -13.277 24.367 1.00 95.12 531 GLU A C 1
ATOM 4238 O O . GLU A 1 531 ? -14.096 -13.185 25.399 1.00 95.12 531 GLU A O 1
ATOM 4243 N N . ARG A 1 532 ? -12.579 -12.318 23.993 1.00 97.50 532 ARG A N 1
ATOM 4244 C CA . ARG A 1 532 ? -12.254 -11.139 24.802 1.00 97.50 532 ARG A CA 1
ATOM 4245 C C . ARG A 1 532 ? -11.913 -9.931 23.944 1.00 97.50 532 ARG A C 1
ATOM 4247 O O . ARG A 1 532 ? -11.386 -10.085 22.846 1.00 97.50 532 ARG A O 1
ATOM 4254 N N . VAL A 1 533 ? -12.118 -8.734 24.490 1.00 98.38 533 VAL A N 1
ATOM 4255 C CA . VAL A 1 533 ? -11.575 -7.474 23.960 1.00 98.38 533 VAL A CA 1
ATOM 4256 C C . VAL A 1 533 ? -10.978 -6.696 25.126 1.00 98.38 533 VAL A C 1
ATOM 4258 O O . VAL A 1 533 ? -11.674 -6.358 26.076 1.00 98.38 533 VAL A O 1
ATOM 4261 N N . ASP A 1 534 ? -9.679 -6.419 25.064 1.00 98.56 534 ASP A N 1
ATOM 4262 C CA . ASP A 1 534 ? -8.943 -5.720 26.121 1.00 98.56 534 ASP A CA 1
ATOM 4263 C C . ASP A 1 534 ? -8.669 -4.262 25.776 1.00 98.56 534 ASP A C 1
ATOM 4265 O O . ASP A 1 534 ? -8.557 -3.425 26.669 1.00 98.56 534 ASP A O 1
ATOM 4269 N N . VAL A 1 535 ? -8.516 -3.952 24.489 1.00 98.81 535 VAL A N 1
ATOM 4270 C CA . VAL A 1 535 ? -8.243 -2.590 24.030 1.00 98.81 535 VAL A CA 1
ATOM 4271 C C . VAL A 1 535 ? -9.055 -2.293 22.776 1.00 98.81 535 VAL A C 1
ATOM 4273 O O . VAL A 1 535 ? -8.929 -2.998 21.777 1.00 98.81 535 VAL A O 1
ATOM 4276 N N . LEU A 1 536 ? -9.839 -1.219 22.806 1.00 98.88 536 LEU A N 1
ATOM 4277 C CA . LEU A 1 536 ? -10.478 -0.624 21.635 1.00 98.88 536 LEU A CA 1
ATOM 4278 C C . LEU A 1 536 ? -9.748 0.668 21.258 1.00 98.88 536 LEU A C 1
ATOM 4280 O O . LEU A 1 536 ? -9.652 1.591 22.064 1.00 98.88 536 LEU A O 1
ATOM 4284 N N . ILE A 1 537 ? -9.249 0.749 20.026 1.00 98.88 537 ILE A N 1
ATOM 4285 C CA . ILE A 1 537 ? -8.563 1.928 19.492 1.00 98.88 537 ILE A CA 1
ATOM 4286 C C . ILE A 1 537 ? -9.394 2.525 18.356 1.00 98.88 537 ILE A C 1
ATOM 4288 O O . ILE A 1 537 ? -9.368 2.058 17.214 1.00 98.88 537 ILE A O 1
ATOM 4292 N N . ASN A 1 538 ? -10.089 3.612 18.673 1.00 98.69 538 ASN A N 1
ATOM 4293 C CA . ASN A 1 538 ? -10.843 4.436 17.737 1.00 98.69 538 ASN A CA 1
ATOM 4294 C C . ASN A 1 538 ? -9.878 5.388 17.016 1.00 98.69 538 ASN A C 1
ATOM 4296 O O . ASN A 1 538 ? -9.690 6.544 17.409 1.00 98.69 538 ASN A O 1
ATOM 4300 N N . ASN A 1 539 ? -9.197 4.859 15.998 1.00 97.56 539 ASN A N 1
ATOM 4301 C CA . ASN A 1 539 ? -8.115 5.538 15.285 1.00 97.56 539 ASN A CA 1
ATOM 4302 C C . ASN A 1 539 ? -8.540 6.141 13.939 1.00 97.56 539 ASN A C 1
ATOM 4304 O O . ASN A 1 539 ? -7.979 7.159 13.529 1.00 97.56 539 ASN A O 1
ATOM 4308 N N . ALA A 1 540 ? -9.485 5.520 13.233 1.00 94.06 540 ALA A N 1
ATOM 4309 C CA . ALA A 1 540 ? -9.877 5.963 11.901 1.00 94.06 540 ALA A CA 1
ATOM 4310 C C . ALA A 1 540 ? -10.319 7.440 11.886 1.00 94.06 540 ALA A C 1
ATOM 4312 O O . ALA A 1 540 ? -10.842 7.979 12.861 1.00 94.06 540 ALA A O 1
ATOM 4313 N N . GLY A 1 541 ? -10.113 8.117 10.759 1.00 91.31 541 GLY A N 1
ATOM 4314 C CA . GLY A 1 541 ? -10.544 9.498 10.615 1.00 91.31 541 GLY A CA 1
ATOM 4315 C C . GLY A 1 541 ? -10.653 9.940 9.165 1.00 91.31 541 GLY A C 1
ATOM 4316 O O . GLY A 1 541 ? -9.957 9.431 8.286 1.00 91.31 541 GLY A O 1
ATOM 4317 N N . TYR A 1 542 ? -11.528 10.909 8.933 1.00 90.69 542 TYR A N 1
ATOM 4318 C CA . TYR A 1 542 ? -11.747 11.563 7.656 1.00 90.69 542 TYR A CA 1
ATOM 4319 C C . TYR A 1 542 ? -11.545 13.078 7.788 1.00 90.69 542 TYR A C 1
ATOM 4321 O O . TYR A 1 542 ? -11.882 13.687 8.803 1.00 90.69 542 TYR A O 1
ATOM 4329 N N . LEU A 1 543 ? -10.973 13.662 6.737 1.00 85.88 543 LEU A N 1
ATOM 4330 C CA . LEU A 1 543 ? -10.899 15.093 6.459 1.00 85.88 543 LEU A CA 1
ATOM 4331 C C . LEU A 1 543 ? -11.029 15.232 4.943 1.00 85.88 543 LEU A C 1
ATOM 4333 O O . LEU A 1 543 ? -10.250 14.642 4.188 1.00 85.88 543 LEU A O 1
ATOM 4337 N N . GLY A 1 544 ? -12.005 15.988 4.469 1.00 83.56 544 GLY A N 1
ATOM 4338 C CA . GLY A 1 544 ? -12.222 16.112 3.036 1.00 83.56 544 GLY A CA 1
ATOM 4339 C C . GLY A 1 544 ? -13.385 17.026 2.705 1.00 83.56 544 GLY A C 1
ATOM 4340 O O . GLY A 1 544 ? -13.799 17.792 3.561 1.00 83.56 544 GLY A O 1
ATOM 4341 N N . PRO A 1 545 ? -13.882 17.008 1.463 1.00 84.88 545 PRO A N 1
ATOM 4342 C CA . PRO A 1 545 ? -15.091 17.743 1.113 1.00 84.88 545 PRO A CA 1
ATOM 4343 C C . PRO A 1 545 ? -16.313 17.211 1.874 1.00 84.88 545 PRO A C 1
ATOM 4345 O O . PRO A 1 545 ? -16.305 16.064 2.340 1.00 84.88 545 PRO A O 1
ATOM 4348 N N . PHE A 1 546 ? -17.361 18.040 1.934 1.00 89.69 546 PHE A N 1
ATOM 4349 C CA . PHE A 1 546 ? -18.676 17.653 2.441 1.00 89.69 546 PHE A CA 1
ATOM 4350 C C . PHE A 1 546 ? -19.179 16.423 1.690 1.00 89.69 546 PHE A C 1
ATOM 4352 O O . PHE A 1 546 ? -19.251 16.425 0.459 1.00 89.69 546 PHE A O 1
ATOM 4359 N N . LEU A 1 547 ? -19.550 15.396 2.446 1.00 91.06 547 LEU A N 1
ATOM 4360 C CA . LEU A 1 547 ? -20.216 14.198 1.958 1.00 91.06 547 LEU A CA 1
ATOM 4361 C C . LEU A 1 547 ? -21.324 13.853 2.949 1.00 91.06 547 LEU A C 1
ATOM 4363 O O . LEU A 1 547 ? -21.117 13.959 4.158 1.00 91.06 547 LEU A O 1
ATOM 4367 N N . SER A 1 548 ? -22.472 13.427 2.432 1.00 92.19 548 SER A N 1
ATOM 4368 C CA . SER A 1 548 ? -23.537 12.857 3.254 1.00 92.19 548 SER A CA 1
ATOM 4369 C C . SER A 1 548 ? -23.365 11.343 3.317 1.00 92.19 548 SER A C 1
ATOM 4371 O O . SER A 1 548 ? -23.017 10.709 2.317 1.00 92.19 548 SER A O 1
ATOM 4373 N N . THR A 1 549 ? -23.543 10.776 4.502 1.00 95.69 549 THR A N 1
ATOM 4374 C CA . THR A 1 549 ? -23.516 9.331 4.731 1.00 95.69 549 THR A CA 1
ATOM 4375 C C . THR A 1 549 ? -24.862 8.693 4.400 1.00 95.69 549 THR A C 1
ATOM 4377 O O . THR A 1 549 ? -25.863 9.378 4.196 1.00 95.69 549 THR A O 1
ATOM 4380 N N . VAL A 1 550 ? -24.910 7.357 4.394 1.00 94.19 550 VAL A N 1
ATOM 4381 C CA . VAL A 1 550 ? -26.176 6.622 4.216 1.00 94.19 550 VAL A CA 1
ATOM 4382 C C . VAL A 1 550 ? -27.164 6.852 5.364 1.00 94.19 550 VAL A C 1
ATOM 4384 O O . VAL A 1 550 ? -28.359 6.655 5.179 1.00 94.19 550 VAL A O 1
ATOM 4387 N N . ASP A 1 551 ? -26.675 7.304 6.523 1.00 94.38 551 ASP A N 1
ATOM 4388 C CA . ASP A 1 551 ? -27.484 7.642 7.697 1.00 94.38 551 ASP A CA 1
ATOM 4389 C C . ASP A 1 551 ? -27.947 9.116 7.687 1.00 94.38 551 ASP A C 1
ATOM 4391 O O . ASP A 1 551 ? -28.537 9.592 8.654 1.00 94.38 551 ASP A O 1
ATOM 4395 N N . GLY A 1 552 ? -27.678 9.859 6.603 1.00 93.81 552 GLY A N 1
ATOM 4396 C CA . GLY A 1 552 ? -28.122 11.246 6.428 1.00 93.81 552 GLY A CA 1
ATOM 4397 C C . GLY A 1 552 ? -27.313 12.288 7.207 1.00 93.81 552 GLY A C 1
ATOM 4398 O O . GLY A 1 552 ? -27.761 13.424 7.350 1.00 93.81 552 GLY A O 1
ATOM 4399 N N . LEU A 1 553 ? -26.123 11.934 7.698 1.00 95.62 553 LEU A N 1
ATOM 4400 C CA . LEU A 1 553 ? -25.260 12.809 8.496 1.00 95.62 553 LEU A CA 1
ATOM 4401 C C . LEU A 1 553 ? -24.047 13.281 7.687 1.00 95.62 553 LEU A C 1
ATOM 4403 O O . LEU A 1 553 ? -23.709 12.718 6.644 1.00 95.62 553 LEU A O 1
ATOM 4407 N N . GLU A 1 554 ? -23.362 14.321 8.164 1.00 96.31 554 GLU A N 1
ATOM 4408 C CA . GLU A 1 554 ? -22.096 14.737 7.559 1.00 96.31 554 GLU A CA 1
ATOM 4409 C C . GLU A 1 554 ? -20.988 13.719 7.881 1.00 96.31 554 GLU A C 1
ATOM 4411 O O . GLU A 1 554 ? -20.793 13.293 9.024 1.00 96.31 554 GLU A O 1
ATOM 4416 N N . ASN A 1 555 ? -20.250 13.322 6.844 1.00 95.62 555 ASN A N 1
ATOM 4417 C CA . ASN A 1 555 ? -19.310 12.208 6.883 1.00 95.62 555 ASN A CA 1
ATOM 4418 C C . ASN A 1 555 ? -18.154 12.381 7.881 1.00 95.62 555 ASN A C 1
ATOM 4420 O O . ASN A 1 555 ? -17.755 11.410 8.514 1.00 95.62 555 ASN A O 1
ATOM 4424 N N . THR A 1 556 ? -17.600 13.582 8.047 1.00 95.19 556 THR A N 1
ATOM 4425 C CA . THR A 1 556 ? -16.518 13.853 9.008 1.00 95.19 556 THR A CA 1
ATOM 4426 C C . THR A 1 556 ? -16.995 13.682 10.447 1.00 95.19 556 THR A C 1
ATOM 4428 O O . THR A 1 556 ? -16.327 13.009 11.233 1.00 95.19 556 THR A O 1
ATOM 4431 N N . ILE A 1 557 ? -18.146 14.261 10.794 1.00 97.31 557 ILE A N 1
ATOM 4432 C CA . ILE A 1 557 ? -18.759 14.143 12.121 1.00 97.31 557 ILE A CA 1
ATOM 4433 C C . ILE A 1 557 ? -19.123 12.690 12.408 1.00 97.31 557 ILE A C 1
ATOM 4435 O O . ILE A 1 557 ? -18.775 12.172 13.472 1.00 97.31 557 ILE A O 1
ATOM 4439 N N . GLN A 1 558 ? -19.750 12.003 11.454 1.00 97.88 558 GLN A N 1
ATOM 4440 C CA . GLN A 1 558 ? -20.119 10.611 11.656 1.00 97.88 558 GLN A CA 1
ATOM 4441 C C . GLN A 1 558 ? -18.893 9.701 11.800 1.00 97.88 558 GLN A C 1
ATOM 4443 O O . GLN A 1 558 ? -18.778 8.991 12.797 1.00 97.88 558 GLN A O 1
ATOM 4448 N N . VAL A 1 559 ? -17.953 9.737 10.850 1.00 97.12 559 VAL A N 1
ATOM 4449 C CA . VAL A 1 559 ? -16.784 8.841 10.851 1.00 97.12 559 VAL A CA 1
ATOM 4450 C C . VAL A 1 559 ? -15.884 9.091 12.058 1.00 97.12 559 VAL A C 1
ATOM 4452 O O . VAL A 1 559 ? -15.430 8.140 12.693 1.00 97.12 559 VAL A O 1
ATOM 4455 N N . ASN A 1 560 ? -15.599 10.355 12.382 1.00 97.19 560 ASN A N 1
ATOM 4456 C CA . ASN A 1 560 ? -14.648 10.670 13.445 1.00 97.19 560 ASN A CA 1
ATOM 4457 C C . ASN A 1 560 ? -15.279 10.493 14.830 1.00 97.19 560 ASN A C 1
ATOM 4459 O O . ASN A 1 560 ? -14.605 9.992 15.731 1.00 97.19 560 ASN A O 1
ATOM 4463 N N . HIS A 1 561 ? -16.541 10.898 15.002 1.00 98.19 561 HIS A N 1
ATOM 4464 C CA . HIS A 1 561 ? -17.209 10.945 16.303 1.00 98.19 561 HIS A CA 1
ATOM 4465 C C . HIS A 1 561 ? -18.321 9.899 16.440 1.00 98.19 561 HIS A C 1
ATOM 4467 O O . HIS A 1 561 ? -18.129 8.927 17.166 1.00 98.19 561 HIS A O 1
ATOM 4473 N N . LEU A 1 562 ? -19.453 10.044 15.743 1.00 98.56 562 LEU A N 1
ATOM 4474 C CA . LEU A 1 562 ? -20.674 9.278 16.059 1.00 98.56 562 LEU A CA 1
ATOM 4475 C C . LEU A 1 562 ? -20.522 7.761 15.874 1.00 98.56 562 LEU A C 1
ATOM 4477 O O . LEU A 1 562 ? -21.004 6.989 16.696 1.00 98.56 562 LEU A O 1
ATOM 4481 N N . SER A 1 563 ? -19.814 7.310 14.842 1.00 98.62 563 SER A N 1
ATOM 4482 C CA . SER A 1 563 ? -19.594 5.879 14.610 1.00 98.62 563 SER A CA 1
ATOM 4483 C C . SER A 1 563 ? -18.619 5.264 15.617 1.00 98.62 563 SER A C 1
ATOM 4485 O O . SER A 1 563 ? -18.803 4.118 16.016 1.00 98.62 563 SER A O 1
ATOM 4487 N N . HIS A 1 564 ? -17.616 6.015 16.089 1.00 98.62 564 HIS A N 1
ATOM 4488 C CA . HIS A 1 564 ? -16.749 5.568 17.189 1.00 98.62 564 HIS A CA 1
ATOM 4489 C C . HIS A 1 564 ? -17.459 5.604 18.540 1.00 98.62 564 HIS A C 1
ATOM 4491 O O . HIS A 1 564 ? -17.228 4.726 19.371 1.00 98.62 564 HIS A O 1
ATOM 4497 N N . PHE A 1 565 ? -18.337 6.586 18.747 1.00 98.50 565 PHE A N 1
ATOM 4498 C CA . PHE A 1 565 ? -19.226 6.650 19.899 1.00 98.50 565 PHE A CA 1
ATOM 4499 C C . PHE A 1 565 ? -20.112 5.401 19.942 1.00 98.50 565 PHE A C 1
ATOM 4501 O O . PHE A 1 565 ? -20.086 4.677 20.935 1.00 98.50 565 PHE A O 1
ATOM 4508 N N . LEU A 1 566 ? -20.797 5.084 18.838 1.00 98.69 566 LEU A N 1
ATOM 4509 C CA . LEU A 1 566 ? -21.623 3.884 18.698 1.00 98.69 566 LEU A CA 1
ATOM 4510 C C . LEU A 1 566 ? -20.812 2.600 18.921 1.00 98.69 566 LEU A C 1
ATOM 4512 O O . LEU A 1 566 ? -21.195 1.767 19.737 1.00 98.69 566 LEU A O 1
ATOM 4516 N N . LEU A 1 567 ? -19.663 2.456 18.254 1.00 98.75 567 LEU A N 1
ATOM 4517 C CA . LEU A 1 567 ? -18.809 1.273 18.389 1.00 98.75 567 LEU A CA 1
ATOM 4518 C C . LEU A 1 567 ? -18.351 1.045 19.837 1.00 98.75 567 LEU A C 1
ATOM 4520 O O . LEU A 1 567 ? -18.377 -0.083 20.323 1.00 98.75 567 LEU A O 1
ATOM 4524 N N . SER A 1 568 ? -17.964 2.117 20.533 1.00 98.44 568 SER A N 1
ATOM 4525 C CA . SER A 1 568 ? -17.538 2.049 21.936 1.00 98.44 568 SER A CA 1
ATOM 4526 C C . SER A 1 568 ? -18.646 1.546 22.856 1.00 98.44 568 SER A C 1
ATOM 4528 O O . SER A 1 568 ? -18.355 0.785 23.772 1.00 98.44 568 SER A O 1
ATOM 4530 N N . HIS A 1 569 ? -19.900 1.931 22.604 1.00 97.88 569 HIS A N 1
ATOM 4531 C CA . HIS A 1 569 ? -21.054 1.453 23.369 1.00 97.88 569 HIS A CA 1
ATOM 4532 C C . HIS A 1 569 ? -21.357 -0.018 23.089 1.00 97.88 569 HIS A C 1
ATOM 4534 O O . HIS A 1 569 ? -21.525 -0.794 24.023 1.00 97.88 569 HIS A O 1
ATOM 4540 N N . LEU A 1 570 ? -21.372 -0.423 21.816 1.00 98.38 570 LEU A N 1
ATOM 4541 C CA . LEU A 1 570 ? -21.713 -1.795 21.421 1.00 98.38 570 LEU A CA 1
ATOM 4542 C C . LEU A 1 570 ? -20.692 -2.838 21.903 1.00 98.38 570 LEU A C 1
ATOM 4544 O O . LEU A 1 570 ? -21.036 -4.004 22.086 1.00 98.38 570 LEU A O 1
ATOM 4548 N N . LEU A 1 571 ? -19.437 -2.431 22.111 1.00 98.44 571 LEU A N 1
ATOM 4549 C CA . LEU A 1 571 ? -18.375 -3.292 22.644 1.00 98.44 571 LEU A CA 1
ATOM 4550 C C . LEU A 1 571 ? -18.149 -3.113 24.154 1.00 98.44 571 LEU A C 1
ATOM 4552 O O . LEU A 1 571 ? -17.280 -3.779 24.724 1.00 98.44 571 LEU A O 1
ATOM 4556 N N . LEU A 1 572 ? -18.900 -2.224 24.815 1.00 97.81 572 LEU A N 1
ATOM 4557 C CA . LEU A 1 572 ? -18.635 -1.832 26.198 1.00 97.81 572 LEU A CA 1
ATOM 4558 C C . LEU A 1 572 ? -18.768 -3.006 27.168 1.00 97.81 572 LEU A C 1
ATOM 4560 O O . LEU A 1 572 ? -17.899 -3.194 28.014 1.00 97.81 572 LEU A O 1
ATOM 4564 N N . ASP A 1 573 ? -19.815 -3.818 27.053 1.00 97.00 573 ASP A N 1
ATOM 4565 C CA . ASP A 1 573 ? -20.023 -4.921 27.996 1.00 97.00 573 ASP A CA 1
ATOM 4566 C C . ASP A 1 573 ? -18.973 -6.024 27.838 1.00 97.00 573 ASP A C 1
ATOM 4568 O O . ASP A 1 573 ? -18.483 -6.558 28.836 1.00 97.00 573 ASP A O 1
ATOM 4572 N N . LYS A 1 574 ? -18.517 -6.279 26.605 1.00 97.69 574 LYS A N 1
ATOM 4573 C CA . LYS A 1 574 ? -17.374 -7.162 26.347 1.00 97.69 574 LYS A CA 1
ATOM 4574 C C . LYS A 1 574 ? -16.086 -6.617 26.966 1.00 97.69 574 LYS A C 1
ATOM 4576 O O . LYS A 1 574 ? -15.351 -7.370 27.602 1.00 97.69 574 LYS A O 1
ATOM 4581 N N . LEU A 1 575 ? -15.839 -5.310 26.855 1.00 98.38 575 LEU A N 1
ATOM 4582 C CA . LEU A 1 575 ? -14.710 -4.644 27.514 1.00 98.38 575 LEU A CA 1
ATOM 4583 C C . LEU A 1 575 ? -14.800 -4.752 29.047 1.00 98.38 575 LEU A C 1
ATOM 4585 O O . LEU A 1 575 ? -13.794 -5.072 29.683 1.00 98.38 575 LEU A O 1
ATOM 4589 N N . LYS A 1 576 ? -15.979 -4.537 29.650 1.00 98.00 576 LYS A N 1
ATOM 4590 C CA . LYS A 1 576 ? -16.199 -4.675 31.106 1.00 98.00 576 LYS A CA 1
ATOM 4591 C C . LYS A 1 576 ? -15.917 -6.100 31.586 1.00 98.00 576 LYS A C 1
ATOM 4593 O O . LYS A 1 576 ? -15.205 -6.286 32.575 1.00 98.00 576 LYS A O 1
ATOM 4598 N N . ALA A 1 577 ? -16.414 -7.100 30.855 1.00 97.00 577 ALA A N 1
ATOM 4599 C CA . ALA A 1 577 ? -16.181 -8.515 31.147 1.00 97.00 577 ALA A CA 1
ATOM 4600 C C . ALA A 1 577 ? -14.691 -8.901 31.080 1.00 97.00 577 ALA A C 1
ATOM 4602 O O . ALA A 1 577 ? -14.258 -9.829 31.758 1.00 97.00 577 ALA A O 1
ATOM 4603 N N . CYS A 1 578 ? -13.897 -8.160 30.303 1.00 95.00 578 CYS A N 1
ATOM 4604 C CA . CYS A 1 578 ? -12.459 -8.374 30.132 1.00 95.00 578 CYS A CA 1
ATOM 4605 C C . CYS A 1 578 ? -11.590 -7.427 30.973 1.00 95.00 578 CYS A C 1
ATOM 4607 O O . CYS A 1 578 ? -10.391 -7.309 30.703 1.00 95.00 578 CYS A O 1
ATOM 4609 N N . SER A 1 579 ? -12.172 -6.734 31.958 1.00 90.38 579 SER A N 1
ATOM 4610 C CA . SER A 1 579 ? -11.445 -5.759 32.772 1.00 90.38 579 SER A CA 1
ATOM 4611 C C . SER A 1 579 ? -10.197 -6.374 33.452 1.00 90.38 579 SER A C 1
ATOM 4613 O O . SER A 1 579 ? -10.208 -7.538 33.862 1.00 90.38 579 SER A O 1
ATOM 4615 N N . PRO A 1 580 ? -9.080 -5.628 33.572 1.00 95.12 580 PRO A N 1
ATOM 4616 C CA . PRO A 1 580 ? -8.896 -4.248 33.126 1.00 95.12 580 PRO A CA 1
ATOM 4617 C C . PRO A 1 580 ? -8.783 -4.134 31.597 1.00 95.12 580 PRO A C 1
ATOM 4619 O O . PRO A 1 580 ? -7.999 -4.851 30.969 1.00 95.12 580 PRO A O 1
ATOM 4622 N N . SER A 1 581 ? -9.535 -3.197 31.018 1.00 98.00 581 SER A N 1
ATOM 4623 C CA . SER A 1 581 ? -9.594 -2.942 29.573 1.00 98.00 581 SER A CA 1
ATOM 4624 C C . SER A 1 581 ? -9.630 -1.440 29.270 1.00 98.00 581 SER A C 1
ATOM 4626 O O . SER A 1 581 ? -9.806 -0.618 30.172 1.00 98.00 581 SER A O 1
ATOM 4628 N N . ARG A 1 582 ? -9.363 -1.058 28.016 1.00 98.44 582 ARG A N 1
ATOM 4629 C CA . ARG A 1 582 ? -9.078 0.338 27.642 1.00 98.44 582 ARG A CA 1
ATOM 4630 C C . ARG A 1 582 ? -9.759 0.745 26.342 1.00 98.44 582 ARG A C 1
ATOM 4632 O O . ARG A 1 582 ? -9.707 0.016 25.357 1.00 98.44 582 ARG A O 1
ATOM 4639 N N . ILE A 1 583 ? -10.303 1.953 26.307 1.00 98.81 583 ILE A N 1
ATOM 4640 C CA . ILE A 1 583 ? -10.811 2.618 25.107 1.00 98.81 583 ILE A CA 1
ATOM 4641 C C . ILE A 1 583 ? -9.926 3.832 24.820 1.00 98.81 583 ILE A C 1
ATOM 4643 O O . ILE A 1 583 ? -9.654 4.651 25.698 1.00 98.81 583 ILE A O 1
ATOM 4647 N N . ILE A 1 584 ? -9.452 3.951 23.584 1.00 98.75 584 ILE A N 1
ATOM 4648 C CA . ILE A 1 584 ? -8.513 4.993 23.168 1.00 98.75 584 ILE A CA 1
ATOM 4649 C C . ILE A 1 584 ? -9.086 5.730 21.966 1.00 98.75 584 ILE A C 1
ATOM 4651 O O . ILE A 1 584 ? -9.250 5.148 20.894 1.00 98.75 584 ILE A O 1
ATOM 4655 N N . ASN A 1 585 ? -9.338 7.027 22.132 1.00 98.56 585 ASN A N 1
ATOM 4656 C CA . ASN A 1 585 ? -9.865 7.900 21.088 1.00 98.56 585 ASN A CA 1
ATOM 4657 C C . ASN A 1 585 ? -8.750 8.768 20.489 1.00 98.56 585 ASN A C 1
ATOM 4659 O O . ASN A 1 585 ? -8.182 9.637 21.157 1.00 98.56 585 ASN A O 1
ATOM 4663 N N . VAL A 1 586 ? -8.439 8.564 19.205 1.00 96.88 586 VAL A N 1
ATOM 4664 C CA . VAL A 1 586 ? -7.411 9.351 18.507 1.00 96.88 586 VAL A CA 1
ATOM 4665 C C . VAL A 1 586 ? -7.999 10.686 18.039 1.00 96.88 586 VAL A C 1
ATOM 4667 O O . VAL A 1 586 ? -8.616 10.805 16.972 1.00 96.88 586 VAL A O 1
ATOM 4670 N N . SER A 1 587 ? -7.772 11.716 18.853 1.00 94.25 587 SER A N 1
ATOM 4671 C CA . SER A 1 587 ? -8.130 13.106 18.581 1.00 94.25 587 SER A CA 1
ATOM 4672 C C . SER A 1 587 ? -6.968 13.864 17.903 1.00 94.25 587 SER A C 1
ATOM 4674 O O . SER A 1 587 ? -6.159 13.293 17.168 1.00 94.25 587 SER A O 1
ATOM 4676 N N . SER A 1 588 ? -6.906 15.187 18.051 1.00 89.31 588 SER A N 1
ATOM 4677 C CA . SER A 1 588 ? -5.888 16.050 17.455 1.00 89.31 588 SER A CA 1
ATOM 4678 C C . SER A 1 588 ? -5.734 17.345 18.242 1.00 89.31 588 SER A C 1
ATOM 4680 O O . SER A 1 588 ? -6.702 17.815 18.831 1.00 89.31 588 SER A O 1
ATOM 4682 N N . ARG A 1 589 ? -4.569 18.008 18.149 1.00 88.25 589 ARG A N 1
ATOM 4683 C CA . ARG A 1 589 ? -4.393 19.403 18.598 1.00 88.25 589 ARG A CA 1
ATOM 4684 C C . ARG A 1 589 ? -5.462 20.339 18.015 1.00 88.25 589 ARG A C 1
ATOM 4686 O O . ARG A 1 589 ? -5.847 21.282 18.680 1.00 88.25 589 ARG A O 1
ATOM 4693 N N . GLN A 1 590 ? -5.982 20.045 16.827 1.00 86.12 590 GLN A N 1
ATOM 4694 C CA . GLN A 1 590 ? -7.002 20.853 16.151 1.00 86.12 590 GLN A CA 1
ATOM 4695 C C . GLN A 1 590 ? -8.285 21.101 16.969 1.00 86.12 590 GLN A C 1
ATOM 4697 O O . GLN A 1 590 ? -8.979 22.082 16.720 1.00 86.12 590 GLN A O 1
ATOM 4702 N N . HIS A 1 591 ? -8.583 20.277 17.981 1.00 89.56 591 HIS A N 1
ATOM 4703 C CA . HIS A 1 591 ? -9.698 20.543 18.895 1.00 89.56 591 HIS A CA 1
ATOM 4704 C C . HIS A 1 591 ? -9.564 21.891 19.633 1.00 89.56 591 HIS A C 1
ATOM 4706 O O . HIS A 1 591 ? -10.572 22.479 20.009 1.00 89.56 591 HIS A O 1
ATOM 4712 N N . SER A 1 592 ? -8.335 22.385 19.856 1.00 90.31 592 SER A N 1
ATOM 4713 C CA . SER A 1 592 ? -8.092 23.634 20.588 1.00 90.31 592 SER A CA 1
ATOM 4714 C C . SER A 1 592 ? -8.332 24.893 19.762 1.00 90.31 592 SER A C 1
ATOM 4716 O O . SER A 1 592 ? -8.349 25.980 20.323 1.00 90.31 592 SER A O 1
ATOM 4718 N N . GLU A 1 593 ? -8.505 24.755 18.448 1.00 90.19 593 GLU A N 1
ATOM 4719 C CA . GLU A 1 593 ? -8.807 25.873 17.546 1.00 90.19 593 GLU A CA 1
ATOM 4720 C C . GLU A 1 593 ? -10.310 26.226 17.548 1.00 90.19 593 GLU A C 1
ATOM 4722 O O . GLU A 1 593 ? -10.741 27.159 16.872 1.00 90.19 593 GLU A O 1
ATOM 4727 N N . VAL A 1 594 ? -11.133 25.477 18.291 1.00 91.88 594 VAL A N 1
ATOM 4728 C CA . VAL A 1 594 ? -12.565 25.745 18.445 1.00 91.88 594 VAL A CA 1
ATOM 4729 C C . VAL A 1 594 ? -12.769 26.817 19.516 1.00 91.88 594 VAL A C 1
ATOM 4731 O O . VAL A 1 594 ? -12.536 26.579 20.699 1.00 91.88 594 VAL A O 1
ATOM 4734 N N . SER A 1 595 ? -13.230 27.999 19.106 1.00 87.00 595 SER A N 1
ATOM 4735 C CA . SER A 1 595 ? -13.561 29.110 20.011 1.00 87.00 595 SER A CA 1
ATOM 4736 C C . SER A 1 595 ? -15.033 29.140 20.432 1.00 87.00 595 SER A C 1
ATOM 4738 O O . SER A 1 595 ? -15.356 29.637 21.508 1.00 87.00 595 SER A O 1
ATOM 4740 N N . HIS A 1 596 ? -15.927 28.601 19.602 1.00 88.81 596 HIS A N 1
ATOM 4741 C CA . HIS A 1 596 ? -17.361 28.519 19.860 1.00 88.81 596 HIS A CA 1
ATOM 4742 C C . HIS A 1 596 ? -17.898 27.171 19.378 1.00 88.81 596 HIS A C 1
ATOM 4744 O O . HIS A 1 596 ? -17.602 26.756 18.255 1.00 88.81 596 HIS A O 1
ATOM 4750 N N . PHE A 1 597 ? -18.681 26.498 20.223 1.00 92.56 597 PHE A N 1
ATOM 4751 C CA . PHE A 1 597 ? -19.173 25.149 19.968 1.00 92.56 597 PHE A CA 1
ATOM 4752 C C . PHE A 1 597 ? -20.676 25.059 20.247 1.00 92.56 597 PHE A C 1
ATOM 4754 O O . PHE A 1 597 ? -21.111 25.032 21.394 1.00 92.56 597 PHE A O 1
ATOM 4761 N N . ASP A 1 598 ? -21.454 25.035 19.169 1.00 92.69 598 ASP A N 1
ATOM 4762 C CA . ASP A 1 598 ? -22.906 24.852 19.180 1.00 92.69 598 ASP A CA 1
ATOM 4763 C C . ASP A 1 598 ? -23.197 23.414 18.743 1.00 92.69 598 ASP A C 1
ATOM 4765 O O . ASP A 1 598 ? -23.005 23.074 17.574 1.00 92.69 598 ASP A O 1
ATOM 4769 N N . ILE A 1 599 ? -23.605 22.564 19.690 1.00 94.19 599 ILE A N 1
ATOM 4770 C CA . ILE A 1 599 ? -23.773 21.119 19.471 1.00 94.19 599 ILE A CA 1
ATOM 4771 C C . ILE A 1 599 ? -24.765 20.849 18.341 1.00 94.19 599 ILE A C 1
ATOM 4773 O O . ILE A 1 599 ? -24.459 20.054 17.453 1.00 94.19 599 ILE A O 1
ATOM 4777 N N . ASN A 1 600 ? -25.900 21.553 18.326 1.00 91.75 600 ASN A N 1
ATOM 4778 C CA . ASN A 1 600 ? -26.938 21.348 17.321 1.00 91.75 600 ASN A CA 1
ATOM 4779 C C . ASN A 1 600 ? -26.366 21.616 15.928 1.00 91.75 600 ASN A C 1
ATOM 4781 O O . ASN A 1 600 ? -26.425 20.750 15.062 1.00 91.75 600 ASN A O 1
ATOM 4785 N N . LYS A 1 601 ? -25.689 22.758 15.739 1.00 91.31 601 LYS A N 1
ATOM 4786 C CA . LYS A 1 601 ? -25.035 23.080 14.457 1.00 91.31 601 LYS A CA 1
ATOM 4787 C C . LYS A 1 601 ? -23.904 22.120 14.104 1.00 91.31 601 LYS A C 1
ATOM 4789 O O . LYS A 1 601 ? -23.650 21.867 12.930 1.00 91.31 601 LYS A O 1
ATOM 4794 N N . VAL A 1 602 ? -23.168 21.625 15.098 1.00 92.38 602 VAL A N 1
ATOM 4795 C CA . VAL A 1 602 ? -22.066 20.678 14.892 1.00 92.38 602 VAL A CA 1
ATOM 4796 C C . VAL A 1 602 ? -22.577 19.319 14.429 1.00 92.38 602 VAL A C 1
ATOM 4798 O O . VAL A 1 602 ? -21.941 18.718 13.568 1.00 92.38 602 VAL A O 1
ATOM 4801 N N . LEU A 1 603 ? -23.702 18.845 14.959 1.00 92.88 603 LEU A N 1
ATOM 4802 C CA . LEU A 1 603 ? -24.266 17.543 14.610 1.00 92.88 603 LEU A CA 1
ATOM 4803 C C . LEU A 1 603 ? -25.205 17.597 13.393 1.00 92.88 603 LEU A C 1
ATOM 4805 O O . LEU A 1 603 ? -25.342 16.592 12.702 1.00 92.88 603 LEU A O 1
ATOM 4809 N N . SER A 1 604 ? -25.781 18.761 13.073 1.00 90.75 604 SER A N 1
ATOM 4810 C CA . SER A 1 604 ? -26.662 18.979 11.915 1.00 90.75 604 SER A CA 1
ATOM 4811 C C . SER A 1 604 ? -25.976 19.736 10.763 1.00 90.75 604 SER A C 1
ATOM 4813 O O . SER A 1 604 ? -26.569 20.638 10.168 1.00 90.75 604 SER A O 1
ATOM 4815 N N . GLN A 1 605 ? -24.705 19.429 10.475 1.00 89.50 605 GLN A N 1
ATOM 4816 C CA . GLN A 1 605 ? -23.935 20.126 9.434 1.00 89.50 605 GLN A CA 1
ATOM 4817 C C . GLN A 1 605 ? -24.590 20.004 8.055 1.00 89.50 605 GLN A C 1
ATOM 4819 O O . GLN A 1 605 ? -24.836 18.902 7.563 1.00 89.50 605 GLN A O 1
ATOM 4824 N N . THR A 1 606 ? -24.803 21.147 7.411 1.00 88.12 606 THR A N 1
ATOM 4825 C CA . THR A 1 606 ? -25.339 21.256 6.051 1.00 88.12 606 THR A CA 1
ATOM 4826 C C . THR A 1 606 ? -24.222 21.561 5.057 1.00 88.12 606 THR A C 1
ATOM 4828 O O . THR A 1 606 ? -23.086 21.875 5.428 1.00 88.12 606 THR A O 1
ATOM 4831 N N . LYS A 1 607 ? -24.534 21.465 3.764 1.00 87.38 607 LYS A N 1
ATOM 4832 C CA . LYS A 1 607 ? -23.571 21.771 2.704 1.00 87.38 607 LYS A CA 1
ATOM 4833 C C . LYS A 1 607 ? -23.244 23.267 2.662 1.00 87.38 607 LYS A C 1
ATOM 4835 O O . LYS A 1 607 ? -22.114 23.632 2.348 1.00 87.38 607 LYS A O 1
ATOM 4840 N N . GLU A 1 608 ? -24.219 24.112 2.980 1.00 83.94 608 GLU A N 1
ATOM 4841 C CA . GLU A 1 608 ? -24.141 25.573 2.938 1.00 83.94 608 GLU A CA 1
ATOM 4842 C C . GLU A 1 608 ? -23.228 26.132 4.040 1.00 83.94 608 GLU A C 1
ATOM 4844 O O . GLU A 1 608 ? -22.483 27.080 3.800 1.00 83.94 608 GLU A O 1
ATOM 4849 N N . ASP A 1 609 ? -23.222 25.500 5.217 1.00 82.25 609 ASP A N 1
ATOM 4850 C CA . ASP A 1 609 ? -22.428 25.919 6.379 1.00 82.25 609 ASP A CA 1
ATOM 4851 C C . ASP A 1 609 ? -21.059 25.214 6.475 1.00 82.25 609 ASP A C 1
ATOM 4853 O O . ASP A 1 609 ? -20.311 25.384 7.452 1.00 82.25 609 ASP A O 1
ATOM 4857 N N . TYR A 1 610 ? -20.707 24.414 5.461 1.00 88.56 610 TYR A N 1
ATOM 4858 C CA . TYR A 1 610 ? -19.557 23.522 5.516 1.00 88.56 610 TYR A CA 1
ATOM 4859 C C . TYR A 1 610 ? -18.215 24.250 5.409 1.00 88.56 610 TYR A C 1
ATOM 4861 O O . TYR A 1 610 ? -17.789 24.706 4.347 1.00 88.56 610 TYR A O 1
ATOM 4869 N N . GLY A 1 611 ? -17.467 24.244 6.511 1.00 88.12 611 GLY A N 1
ATOM 4870 C CA . GLY A 1 611 ? -16.041 24.558 6.521 1.00 88.12 611 GLY A CA 1
ATOM 4871 C C . GLY A 1 611 ? -15.222 23.313 6.839 1.00 88.12 611 GLY A C 1
ATOM 4872 O O . GLY A 1 611 ? -15.219 22.886 7.987 1.00 88.12 611 GLY A O 1
ATOM 4873 N N . MET A 1 612 ? -14.475 22.774 5.869 1.00 86.69 612 MET A N 1
ATOM 4874 C CA . MET A 1 612 ? -13.683 21.535 6.014 1.00 86.69 612 MET A CA 1
ATOM 4875 C C . MET A 1 612 ? -12.888 21.467 7.332 1.00 86.69 612 MET A C 1
ATOM 4877 O O . MET A 1 612 ? -13.055 20.538 8.120 1.00 86.69 612 MET A O 1
ATOM 4881 N N . PHE A 1 613 ? -12.044 22.469 7.603 1.00 86.81 613 PHE A N 1
ATOM 4882 C CA . PHE A 1 613 ? -11.256 22.510 8.839 1.00 86.81 613 PHE A CA 1
ATOM 4883 C C . PHE A 1 613 ? -12.119 22.772 10.076 1.00 86.81 613 PHE A C 1
ATOM 4885 O O . PHE A 1 613 ? -11.887 22.162 11.110 1.00 86.81 613 PHE A O 1
ATOM 4892 N N . LYS A 1 614 ? -13.153 23.614 9.974 1.00 91.56 614 LYS A N 1
ATOM 4893 C CA . LYS A 1 614 ? -14.078 23.893 11.084 1.00 91.56 614 LYS A CA 1
ATOM 4894 C C . LYS A 1 614 ? -14.776 22.613 11.555 1.00 91.56 614 LYS A C 1
ATOM 4896 O O . LYS A 1 614 ? -14.760 22.309 12.744 1.00 91.56 614 LYS A O 1
ATOM 4901 N N . VAL A 1 615 ? -15.331 21.838 10.625 1.00 93.38 615 VAL A N 1
ATOM 4902 C CA . VAL A 1 615 ? -16.016 20.571 10.914 1.00 93.38 615 VAL A CA 1
ATOM 4903 C C . VAL A 1 615 ? -15.042 19.536 11.470 1.00 93.38 615 VAL A C 1
ATOM 4905 O O . VAL A 1 615 ? -15.349 18.871 12.458 1.00 93.38 615 VAL A O 1
ATOM 4908 N N . TYR A 1 616 ? -13.832 19.443 10.914 1.00 93.12 616 TYR A N 1
ATOM 4909 C CA . TYR A 1 616 ? -12.806 18.558 11.457 1.00 93.12 616 TYR A CA 1
ATOM 4910 C C . TYR A 1 616 ? -12.418 18.924 12.895 1.00 93.12 616 TYR A C 1
ATOM 4912 O O . TYR A 1 616 ? -12.422 18.050 13.762 1.00 93.12 616 TYR A O 1
ATOM 4920 N N . ASN A 1 617 ? -12.151 20.201 13.173 1.00 93.81 617 ASN A N 1
ATOM 4921 C CA . ASN A 1 617 ? -11.798 20.694 14.506 1.00 93.81 617 ASN A CA 1
ATOM 4922 C C . ASN A 1 617 ? -12.913 20.385 15.516 1.00 93.81 617 ASN A C 1
ATOM 4924 O O . ASN A 1 617 ? -12.637 19.839 16.586 1.00 93.81 617 ASN A O 1
ATOM 4928 N N . ASN A 1 618 ? -14.170 20.623 15.126 1.00 96.31 618 ASN A N 1
ATOM 4929 C CA . ASN A 1 618 ? -15.347 20.268 15.917 1.00 96.31 618 ASN A CA 1
ATOM 4930 C C . ASN A 1 618 ? -15.421 18.759 16.180 1.00 96.31 618 ASN A C 1
ATOM 4932 O O . ASN A 1 618 ? -15.569 18.356 17.329 1.00 96.31 618 ASN A O 1
ATOM 4936 N N . SER A 1 619 ? -15.219 17.916 15.160 1.00 96.56 619 SER A N 1
ATOM 4937 C CA . SER A 1 619 ? -15.230 16.452 15.317 1.00 96.56 619 SER A CA 1
ATOM 4938 C C . SER A 1 619 ? -14.176 15.955 16.319 1.00 96.56 619 SER A C 1
ATOM 4940 O O . SER A 1 619 ? -14.423 15.024 17.083 1.00 96.56 619 SER A O 1
ATOM 4942 N N . LYS A 1 620 ? -13.003 16.603 16.358 1.00 96.50 620 LYS A N 1
ATOM 4943 C CA . LYS A 1 620 ? -11.913 16.272 17.286 1.00 96.50 620 LYS A CA 1
ATOM 4944 C C . LYS A 1 620 ? -12.198 16.749 18.710 1.00 96.50 620 LYS A C 1
ATOM 4946 O O . LYS A 1 620 ? -11.803 16.063 19.655 1.00 96.50 620 LYS A O 1
ATOM 4951 N N . LEU A 1 621 ? -12.924 17.857 18.872 1.00 97.56 621 LEU A N 1
ATOM 4952 C CA . LEU A 1 621 ? -13.456 18.284 20.167 1.00 97.56 621 LEU A CA 1
ATOM 4953 C C . LEU A 1 621 ? -14.563 17.339 20.666 1.00 97.56 621 LEU A C 1
ATOM 4955 O O . LEU A 1 621 ? -14.522 16.955 21.834 1.00 97.56 621 LEU A O 1
ATOM 4959 N N . CYS A 1 622 ? -15.469 16.876 19.793 1.00 98.00 622 CYS A N 1
ATOM 4960 C CA . CYS A 1 622 ? -16.498 15.890 20.147 1.00 98.00 622 CYS A CA 1
ATOM 4961 C C . CYS A 1 622 ? -15.901 14.616 20.764 1.00 98.00 622 CYS A C 1
ATOM 4963 O O . CYS A 1 622 ? -16.403 14.127 21.775 1.00 98.00 622 CYS A O 1
ATOM 4965 N N . GLN A 1 623 ? -14.801 14.105 20.198 1.00 97.81 623 GLN A N 1
ATOM 4966 C CA . GLN A 1 623 ? -14.106 12.926 20.727 1.00 97.81 623 GLN A CA 1
ATOM 4967 C C . GLN A 1 623 ? -13.576 13.150 22.155 1.00 97.81 623 GLN A C 1
ATOM 4969 O O . GLN A 1 623 ? -13.634 12.237 22.977 1.00 97.81 623 GLN A O 1
ATOM 4974 N N . ILE A 1 624 ? -13.070 14.350 22.473 1.00 97.75 624 ILE A N 1
ATOM 4975 C CA . ILE A 1 624 ? -12.560 14.683 23.816 1.00 97.75 624 ILE A CA 1
ATOM 4976 C C . ILE A 1 624 ? -13.712 14.824 24.809 1.00 97.75 624 ILE A C 1
ATOM 4978 O O . ILE A 1 624 ? -13.669 14.207 25.868 1.00 97.75 624 ILE A O 1
ATOM 4982 N N . LEU A 1 625 ? -14.760 15.566 24.444 1.00 98.25 625 LEU A N 1
ATOM 4983 C CA . LEU A 1 625 ? -15.966 15.717 25.263 1.00 98.25 625 LEU A CA 1
ATOM 4984 C C . LEU A 1 625 ? -16.611 14.357 25.567 1.00 98.25 625 LEU A C 1
ATOM 4986 O O . LEU A 1 625 ? -16.928 14.053 26.711 1.00 98.25 625 LEU A O 1
ATOM 4990 N N . SER A 1 626 ? -16.713 13.490 24.562 1.00 97.62 626 SER A N 1
ATOM 4991 C CA . SER A 1 626 ? -17.287 12.150 24.737 1.00 97.62 626 SER A CA 1
ATOM 4992 C C . SER A 1 626 ? -16.396 11.238 25.573 1.00 97.62 626 SER A C 1
ATOM 4994 O O . SER A 1 626 ? -16.904 10.415 26.321 1.00 97.62 626 SER A O 1
ATOM 4996 N N . THR A 1 627 ? -15.071 11.399 25.496 1.00 98.25 627 THR A N 1
ATOM 4997 C CA . THR A 1 627 ? -14.122 10.699 26.382 1.00 98.25 627 THR A CA 1
ATOM 4998 C C . THR A 1 627 ? -14.326 11.127 27.834 1.00 98.25 627 THR A C 1
ATOM 5000 O O . THR A 1 627 ? -14.390 10.272 28.717 1.00 98.25 627 THR A O 1
ATOM 5003 N N . LEU A 1 628 ? -14.461 12.436 28.079 1.00 98.00 628 LEU A N 1
ATOM 5004 C CA . LEU A 1 628 ? -14.715 12.986 29.409 1.00 98.00 628 LEU A CA 1
ATOM 5005 C C . LEU A 1 628 ? -16.013 12.421 29.992 1.00 98.00 628 LEU A C 1
ATOM 5007 O O . LEU A 1 628 ? -16.003 11.894 31.103 1.00 98.00 628 LEU A O 1
ATOM 5011 N N . GLU A 1 629 ? -17.108 12.464 29.237 1.00 98.31 629 GLU A N 1
ATOM 5012 C CA . GLU A 1 629 ? -18.402 11.986 29.727 1.00 98.31 629 GLU A CA 1
ATOM 5013 C C . GLU A 1 629 ? -18.441 10.459 29.890 1.00 98.31 629 GLU A C 1
ATOM 5015 O O . GLU A 1 629 ? -18.885 9.959 30.927 1.00 98.31 629 GLU A O 1
ATOM 5020 N N . MET A 1 630 ? -17.870 9.703 28.943 1.00 97.94 630 MET A N 1
ATOM 5021 C CA . MET A 1 630 ? -17.758 8.247 29.066 1.00 97.94 630 MET A CA 1
ATOM 5022 C C . MET A 1 630 ? -16.991 7.855 30.328 1.00 97.94 630 MET A C 1
ATOM 5024 O O . MET A 1 630 ? -17.413 6.941 31.030 1.00 97.94 630 MET A O 1
ATOM 5028 N N . SER A 1 631 ? -15.902 8.565 30.653 1.00 97.88 631 SER A N 1
ATOM 5029 C CA . SER A 1 631 ? -15.066 8.256 31.819 1.00 97.88 631 SER A CA 1
ATOM 5030 C C . SER A 1 631 ? -15.832 8.323 33.143 1.00 97.88 631 SER A C 1
ATOM 5032 O O . SER A 1 631 ? -15.574 7.524 34.045 1.00 97.88 631 SER A O 1
ATOM 5034 N N . LYS A 1 632 ? -16.813 9.228 33.248 1.00 97.69 632 LYS A N 1
ATOM 5035 C CA . LYS A 1 632 ? -17.689 9.338 34.419 1.00 97.69 632 LYS A CA 1
ATOM 5036 C C . LYS A 1 632 ? -18.696 8.198 34.463 1.00 97.69 632 LYS A C 1
ATOM 5038 O O . LYS A 1 632 ? -18.879 7.590 35.515 1.00 97.69 632 LYS A O 1
ATOM 5043 N N . ARG A 1 633 ? -19.315 7.890 33.321 1.00 96.56 633 ARG A N 1
ATOM 5044 C CA . ARG A 1 633 ? -20.368 6.868 33.198 1.00 96.56 633 ARG A CA 1
ATOM 5045 C C . ARG A 1 633 ? -19.855 5.453 33.434 1.00 96.56 633 ARG A C 1
ATOM 5047 O O . ARG A 1 633 ? -20.562 4.645 34.021 1.00 96.56 633 ARG A O 1
ATOM 5054 N N . ILE A 1 634 ? -18.620 5.159 33.028 1.00 96.56 634 ILE A N 1
ATOM 5055 C CA . ILE A 1 634 ? -18.008 3.832 33.205 1.00 96.56 634 ILE A CA 1
ATOM 5056 C C . ILE A 1 634 ? -17.179 3.719 34.493 1.00 96.56 634 ILE A C 1
ATOM 5058 O O . ILE A 1 634 ? -16.499 2.710 34.704 1.00 96.56 634 ILE A O 1
ATOM 5062 N N . LYS A 1 635 ? -17.203 4.732 35.368 1.00 96.25 635 LYS A N 1
ATOM 5063 C CA . LYS A 1 635 ? -16.423 4.735 36.609 1.00 96.25 635 LYS A CA 1
ATOM 5064 C C . LYS A 1 635 ? -16.755 3.508 37.464 1.00 96.25 635 LYS A C 1
ATOM 5066 O O . LYS A 1 635 ? -17.914 3.208 37.722 1.00 96.25 635 LYS A O 1
ATOM 5071 N N . GLY A 1 636 ? -15.720 2.802 37.919 1.00 94.75 636 GLY A N 1
ATOM 5072 C CA . GLY A 1 636 ? -15.863 1.579 38.719 1.00 94.75 636 GLY A CA 1
ATOM 5073 C C . GLY A 1 636 ? -16.087 0.297 37.908 1.00 94.75 636 GLY A C 1
ATOM 5074 O O . GLY A 1 636 ? -16.079 -0.780 38.491 1.00 94.75 636 GLY A O 1
ATOM 5075 N N . SER A 1 637 ? -16.212 0.377 36.580 1.00 96.44 637 SER A N 1
ATOM 5076 C CA . SER A 1 637 ? -16.367 -0.807 35.719 1.00 96.44 637 SER A CA 1
ATOM 5077 C C . SER A 1 637 ? -15.061 -1.564 35.429 1.00 96.44 637 SER A C 1
ATOM 5079 O O . SER A 1 637 ? -15.089 -2.630 34.821 1.00 96.44 637 SER A O 1
ATOM 5081 N N . GLY A 1 638 ? -13.909 -1.000 35.811 1.00 96.00 638 GLY A N 1
ATOM 5082 C CA . GLY A 1 638 ? -12.585 -1.523 35.453 1.00 96.00 638 GLY A CA 1
ATOM 5083 C C . GLY A 1 638 ? -12.156 -1.231 34.007 1.00 96.00 638 GLY A C 1
ATOM 5084 O O . GLY A 1 638 ? -11.076 -1.659 33.601 1.00 96.00 638 GLY A O 1
ATOM 5085 N N . VAL A 1 639 ? -12.974 -0.501 33.241 1.00 98.25 639 VAL A N 1
ATOM 5086 C CA . VAL A 1 639 ? -12.644 0.001 31.900 1.00 98.25 639 VAL A CA 1
ATOM 5087 C C . VAL A 1 639 ? -12.187 1.456 32.001 1.00 98.25 639 VAL A C 1
ATOM 5089 O O . VAL A 1 639 ? -12.855 2.265 32.647 1.00 98.25 639 VAL A O 1
ATOM 5092 N N . THR A 1 640 ? -11.081 1.810 31.345 1.00 98.56 640 THR A N 1
ATOM 5093 C CA . THR A 1 640 ? -10.650 3.211 31.197 1.00 98.56 640 THR A CA 1
ATOM 5094 C C . THR A 1 640 ? -10.885 3.724 29.786 1.00 98.56 640 THR A C 1
ATOM 5096 O O . THR A 1 640 ? -10.855 2.967 28.818 1.00 98.56 640 THR A O 1
ATOM 5099 N N . VAL A 1 641 ? -11.115 5.029 29.649 1.00 98.62 641 VAL A N 1
ATOM 5100 C CA . VAL A 1 641 ? -11.293 5.696 28.356 1.00 98.62 641 VAL A CA 1
ATOM 5101 C C . VAL A 1 641 ? -10.492 6.986 28.321 1.00 98.62 641 VAL A C 1
ATOM 5103 O O . VAL A 1 641 ? -10.664 7.845 29.180 1.00 98.62 641 VAL A O 1
ATOM 5106 N N . ASN A 1 642 ? -9.597 7.124 27.346 1.00 98.50 642 ASN A N 1
ATOM 5107 C CA . ASN A 1 642 ? -8.718 8.287 27.216 1.00 98.50 642 ASN A CA 1
ATOM 5108 C C . ASN A 1 642 ? -8.648 8.772 25.766 1.00 98.50 642 ASN A C 1
ATOM 5110 O O . ASN A 1 642 ? -8.832 8.003 24.820 1.00 98.50 642 ASN A O 1
ATOM 5114 N N . ALA A 1 643 ? -8.336 10.054 25.593 1.00 97.94 643 ALA A N 1
ATOM 5115 C CA . ALA A 1 643 ? -8.126 10.670 24.291 1.00 97.94 643 ALA A CA 1
ATOM 5116 C C . ALA A 1 643 ? -6.651 11.030 24.100 1.00 97.94 643 ALA A C 1
ATOM 5118 O O . ALA A 1 643 ? -5.912 11.237 25.059 1.00 97.94 643 ALA A O 1
ATOM 5119 N N . LEU A 1 644 ? -6.199 11.139 22.853 1.00 97.00 644 LEU A N 1
ATOM 5120 C CA . LEU A 1 644 ? -4.821 11.545 22.574 1.00 97.00 644 LEU A CA 1
ATOM 5121 C C . LEU A 1 644 ? -4.675 12.346 21.289 1.00 97.00 644 LEU A C 1
ATOM 5123 O O . LEU A 1 644 ? -5.532 12.300 20.410 1.00 97.00 644 LEU A O 1
ATOM 5127 N N . HIS A 1 645 ? -3.540 13.027 21.155 1.00 91.38 645 HIS A N 1
ATOM 5128 C CA . HIS A 1 645 ? -3.056 13.565 19.892 1.00 91.38 645 HIS A CA 1
ATOM 5129 C C . HIS A 1 645 ? -1.787 12.831 19.440 1.00 91.38 645 HIS A C 1
ATOM 5131 O O . HIS A 1 645 ? -0.795 12.833 20.170 1.00 91.38 645 HIS A O 1
ATOM 5137 N N . PRO A 1 646 ? -1.767 12.280 18.212 1.00 84.62 646 PRO A N 1
ATOM 5138 C CA . PRO A 1 646 ? -0.618 11.529 17.704 1.00 84.62 646 PRO A CA 1
ATOM 5139 C C . PRO A 1 646 ? 0.557 12.420 17.252 1.00 84.62 646 PRO A C 1
ATOM 5141 O O . PRO A 1 646 ? 1.583 11.920 16.806 1.00 84.62 646 PRO A O 1
ATOM 5144 N N . GLY A 1 647 ? 0.438 13.747 17.333 1.00 78.56 647 GLY A N 1
ATOM 5145 C CA . GLY A 1 647 ? 1.366 14.682 16.694 1.00 78.56 647 GLY A CA 1
ATOM 5146 C C . GLY A 1 647 ? 0.940 15.054 15.272 1.00 78.56 647 GLY A C 1
ATOM 5147 O O . GLY A 1 647 ? -0.094 14.611 14.764 1.00 78.56 647 GLY A O 1
ATOM 5148 N N . VAL A 1 648 ? 1.727 15.912 14.625 1.00 67.19 648 VAL A N 1
ATOM 5149 C CA . VAL A 1 648 ? 1.510 16.306 13.227 1.00 67.19 648 VAL A CA 1
ATOM 5150 C C . VAL A 1 648 ? 2.176 15.257 12.343 1.00 67.19 648 VAL A C 1
ATOM 5152 O O . VAL A 1 648 ? 3.369 15.331 12.080 1.00 67.19 648 VAL A O 1
ATOM 5155 N N . VAL A 1 649 ? 1.429 14.223 11.966 1.00 62.97 649 VAL A N 1
ATOM 5156 C CA . VAL A 1 649 ? 1.958 13.052 11.252 1.00 62.97 649 VAL A CA 1
ATOM 5157 C C . VAL A 1 649 ? 1.695 13.184 9.756 1.00 62.97 649 VAL A C 1
ATOM 5159 O O . VAL A 1 649 ? 0.593 13.557 9.344 1.00 62.97 649 VAL A O 1
ATOM 5162 N N . GLN A 1 650 ? 2.680 12.820 8.936 1.00 57.25 650 GLN A N 1
ATOM 5163 C CA . GLN A 1 650 ? 2.484 12.660 7.498 1.00 57.25 650 GLN A CA 1
ATOM 5164 C C . GLN A 1 650 ? 1.559 11.455 7.255 1.00 57.25 650 GLN A C 1
ATOM 5166 O O . GLN A 1 650 ? 1.984 10.303 7.278 1.00 57.25 650 GLN A O 1
ATOM 5171 N N . THR A 1 651 ? 0.264 11.716 7.090 1.00 53.12 651 THR A N 1
ATOM 5172 C CA . THR A 1 651 ? -0.770 10.694 6.864 1.00 53.12 651 THR A CA 1
ATOM 5173 C C . THR A 1 651 ? -1.539 10.989 5.585 1.00 53.12 651 THR A C 1
ATOM 5175 O O . THR A 1 651 ? -1.579 12.127 5.120 1.00 53.12 651 THR A O 1
ATOM 5178 N N . GLU A 1 652 ? -2.217 9.978 5.038 1.00 52.81 652 GLU A N 1
ATOM 5179 C CA . GLU A 1 652 ? -3.081 10.124 3.857 1.00 52.81 652 GLU A CA 1
ATOM 5180 C C . GLU A 1 652 ? -4.285 11.065 4.064 1.00 52.81 652 GLU A C 1
ATOM 5182 O O . GLU A 1 652 ? -5.025 11.330 3.121 1.00 52.81 652 GLU A O 1
ATOM 5187 N N . ILE A 1 653 ? -4.496 11.607 5.268 1.00 52.41 653 ILE A N 1
ATOM 5188 C CA . ILE A 1 653 ? -5.551 12.590 5.567 1.00 52.41 653 ILE A CA 1
ATOM 5189 C C . ILE A 1 653 ? -5.412 13.852 4.697 1.00 52.41 653 ILE A C 1
ATOM 5191 O O . ILE A 1 653 ? -6.406 14.511 4.403 1.00 52.41 653 ILE A O 1
ATOM 5195 N N . THR A 1 654 ? -4.208 14.166 4.207 1.00 52.88 654 THR A N 1
ATOM 5196 C CA . THR A 1 654 ? -3.969 15.301 3.303 1.00 52.88 654 THR A CA 1
ATOM 5197 C C . THR A 1 654 ? -4.190 14.986 1.816 1.00 52.88 654 THR A C 1
ATOM 5199 O O . THR A 1 654 ? -4.008 15.871 0.978 1.00 52.88 654 THR A O 1
ATOM 5202 N N . ARG A 1 655 ? -4.633 13.769 1.452 1.00 52.50 655 ARG A N 1
ATOM 5203 C CA . ARG A 1 655 ? -4.802 13.336 0.046 1.00 52.50 655 ARG A CA 1
ATOM 5204 C C . ARG A 1 655 ? -5.751 14.205 -0.787 1.00 52.50 655 ARG A C 1
ATOM 5206 O O . ARG A 1 655 ? -5.656 14.198 -2.008 1.00 52.50 655 ARG A O 1
ATOM 5213 N N . ASN A 1 656 ? -6.639 14.955 -0.132 1.00 47.91 656 ASN A N 1
ATOM 5214 C CA . ASN A 1 656 ? -7.651 15.798 -0.774 1.00 47.91 656 ASN A CA 1
ATOM 5215 C C . ASN A 1 656 ? -7.162 17.230 -1.095 1.00 47.91 656 ASN A C 1
ATOM 5217 O O . ASN A 1 656 ? -7.895 17.998 -1.716 1.00 47.91 656 ASN A O 1
ATOM 5221 N N . PHE A 1 657 ? -5.943 17.623 -0.702 1.00 56.75 657 PHE A N 1
ATOM 5222 C CA . PHE A 1 657 ? -5.421 18.970 -0.970 1.00 56.75 657 PHE A CA 1
ATOM 5223 C C . PHE A 1 657 ? -4.698 19.034 -2.325 1.00 56.75 657 PHE A C 1
ATOM 5225 O O . PHE A 1 657 ? -3.506 18.753 -2.430 1.00 56.75 657 PHE A O 1
ATOM 5232 N N . ARG A 1 658 ? -5.419 19.475 -3.363 1.00 49.16 658 ARG A N 1
ATOM 5233 C CA . ARG A 1 658 ? -4.945 19.604 -4.759 1.00 49.16 658 ARG A CA 1
ATOM 5234 C C . ARG A 1 658 ? -3.678 20.474 -4.915 1.00 49.16 658 ARG A C 1
ATOM 5236 O O . ARG A 1 658 ? -2.846 20.198 -5.770 1.00 49.16 658 ARG A O 1
ATOM 5243 N N . LEU A 1 659 ? -3.488 21.474 -4.043 1.00 51.91 659 LEU A N 1
ATOM 5244 C CA . LEU A 1 659 ? -2.293 22.341 -3.987 1.00 51.91 659 LEU A CA 1
ATOM 5245 C C . LEU A 1 659 ? -1.010 21.593 -3.576 1.00 51.91 659 LEU A C 1
ATOM 5247 O O . LEU A 1 659 ? 0.065 21.899 -4.083 1.00 51.91 659 LEU A O 1
ATOM 5251 N N . LEU A 1 660 ? -1.117 20.579 -2.708 1.00 50.72 660 LEU A N 1
ATOM 5252 C CA . LEU A 1 660 ? 0.022 19.760 -2.264 1.00 50.72 660 LEU A CA 1
ATOM 5253 C C . LEU A 1 660 ? 0.478 18.747 -3.336 1.00 50.72 660 LEU A C 1
ATOM 5255 O O . LEU A 1 660 ? 1.507 18.097 -3.165 1.00 50.72 660 LEU A O 1
ATOM 5259 N N . GLN A 1 661 ? -0.269 18.619 -4.440 1.00 51.69 661 GLN A N 1
ATOM 5260 C CA . GLN A 1 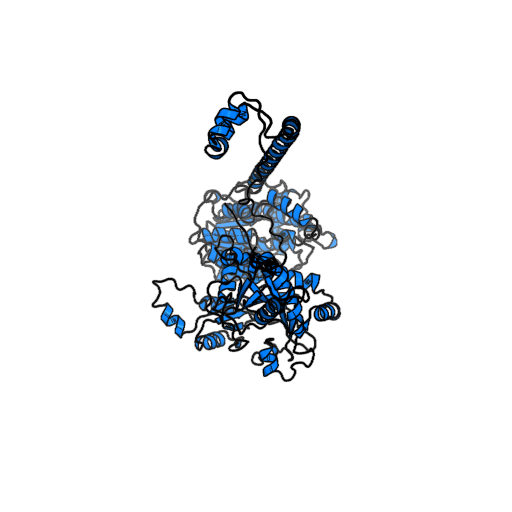661 ? 0.012 17.702 -5.552 1.00 51.69 661 GLN A CA 1
ATOM 5261 C C . GLN A 1 661 ? 0.704 18.383 -6.752 1.00 51.69 661 GLN A C 1
ATOM 5263 O O . GLN A 1 661 ? 1.049 17.708 -7.722 1.00 51.69 661 GLN A O 1
ATOM 5268 N N . MET A 1 662 ? 0.954 19.701 -6.701 1.00 54.34 662 MET A N 1
ATOM 5269 C CA . MET A 1 662 ? 1.640 20.435 -7.774 1.00 54.34 662 MET A CA 1
ATOM 5270 C C . MET A 1 662 ? 3.131 20.069 -7.847 1.00 54.34 662 MET A C 1
ATOM 5272 O O . MET A 1 662 ? 3.882 20.267 -6.891 1.00 54.34 662 MET A O 1
ATOM 5276 N N . TRP A 1 663 ? 3.585 19.590 -9.009 1.00 50.84 663 TRP A N 1
ATOM 5277 C CA . TRP A 1 663 ? 4.949 19.078 -9.224 1.00 50.84 663 TRP A CA 1
ATOM 5278 C C . TRP A 1 663 ? 6.066 20.085 -8.920 1.00 50.84 663 TRP A C 1
ATOM 5280 O O . TRP A 1 663 ? 7.124 19.688 -8.442 1.00 50.84 663 TRP A O 1
ATOM 5290 N N . ILE A 1 664 ? 5.816 21.379 -9.129 1.00 59.72 664 ILE A N 1
ATOM 5291 C CA . ILE A 1 664 ? 6.807 22.449 -8.932 1.00 59.72 664 ILE A CA 1
ATOM 5292 C C . ILE A 1 664 ? 7.106 22.675 -7.439 1.00 59.72 664 ILE A C 1
ATOM 5294 O O . ILE A 1 664 ? 8.237 22.971 -7.065 1.00 59.72 664 ILE A O 1
ATOM 5298 N N . ILE A 1 665 ? 6.111 22.494 -6.566 1.00 57.50 665 ILE A N 1
ATOM 5299 C CA . ILE A 1 665 ? 6.231 22.753 -5.119 1.00 57.50 665 ILE A CA 1
ATOM 5300 C C . ILE A 1 665 ? 6.622 21.466 -4.366 1.00 57.50 665 ILE A C 1
ATOM 5302 O O . ILE A 1 665 ? 7.103 21.509 -3.237 1.00 57.50 665 ILE A O 1
ATOM 5306 N N . ARG A 1 666 ? 6.465 20.300 -5.003 1.00 59.81 666 ARG A N 1
ATOM 5307 C CA . ARG A 1 666 ? 6.615 18.968 -4.403 1.00 59.81 666 ARG A CA 1
ATOM 5308 C C . ARG A 1 666 ? 7.990 18.677 -3.768 1.00 59.81 666 ARG A C 1
ATOM 5310 O O . ARG A 1 666 ? 7.980 18.109 -2.679 1.00 59.81 666 ARG A O 1
ATOM 5317 N N . PRO A 1 667 ? 9.151 19.060 -4.343 1.00 62.25 667 PRO A N 1
ATOM 5318 C CA . PRO A 1 667 ? 10.454 18.825 -3.706 1.00 62.25 667 PRO A CA 1
ATOM 5319 C C . PRO A 1 667 ? 10.646 19.675 -2.443 1.00 62.25 667 PRO A C 1
ATOM 5321 O O . PRO A 1 667 ? 11.105 19.176 -1.417 1.00 62.25 667 PRO A O 1
ATOM 5324 N N . LEU A 1 668 ? 10.226 20.944 -2.500 1.00 65.81 668 LEU A N 1
ATOM 5325 C CA . LEU A 1 668 ? 10.275 21.876 -1.373 1.00 65.81 668 LEU A CA 1
ATOM 5326 C C . LEU A 1 668 ? 9.309 21.448 -0.260 1.00 65.81 668 LEU A C 1
ATOM 5328 O O . LEU A 1 668 ? 9.685 21.407 0.907 1.00 65.81 668 LEU A O 1
ATOM 5332 N N . LEU A 1 669 ? 8.083 21.064 -0.623 1.00 60.84 669 LEU A N 1
ATOM 5333 C CA . LEU A 1 669 ? 7.098 20.511 0.302 1.00 60.84 669 LEU A CA 1
ATOM 5334 C C . LEU A 1 669 ? 7.576 19.203 0.921 1.00 60.84 669 LEU A C 1
ATOM 5336 O O . LEU A 1 669 ? 7.396 19.028 2.114 1.00 60.84 669 LEU A O 1
ATOM 5340 N N . TRP A 1 670 ? 8.201 18.300 0.162 1.00 63.50 670 TRP A N 1
ATOM 5341 C CA . TRP A 1 670 ? 8.768 17.068 0.716 1.00 63.50 670 TRP A CA 1
ATOM 5342 C C . TRP A 1 670 ? 9.873 17.365 1.733 1.00 63.50 670 TRP A C 1
ATOM 5344 O O . TRP A 1 670 ? 9.858 16.792 2.819 1.00 63.50 670 TRP A O 1
ATOM 5354 N N . PHE A 1 671 ? 10.767 18.309 1.427 1.00 63.53 671 PHE A N 1
ATOM 5355 C CA . PHE A 1 671 ? 11.815 18.748 2.348 1.00 63.53 671 PHE A CA 1
ATOM 5356 C C . PHE A 1 671 ? 11.224 19.331 3.643 1.00 63.53 671 PHE A C 1
ATOM 5358 O O . PHE A 1 671 ? 11.595 18.914 4.736 1.00 63.53 671 PHE A O 1
ATOM 5365 N N . VAL A 1 672 ? 10.237 20.227 3.542 1.00 64.69 672 VAL A N 1
ATOM 5366 C CA . VAL A 1 672 ? 9.528 20.782 4.710 1.00 64.69 672 VAL A CA 1
ATOM 5367 C C . VAL A 1 672 ? 8.785 19.678 5.477 1.00 64.69 672 VAL A C 1
ATOM 5369 O O . VAL A 1 672 ? 8.907 19.564 6.694 1.00 64.69 672 VAL A O 1
ATOM 5372 N N . MET A 1 673 ? 8.058 18.803 4.788 1.00 65.56 673 MET A N 1
ATOM 5373 C CA . MET A 1 673 ? 7.320 17.705 5.416 1.00 65.56 673 MET A CA 1
ATOM 5374 C C . MET A 1 673 ? 8.263 16.759 6.176 1.00 65.56 673 MET A C 1
ATOM 5376 O O . MET A 1 673 ? 7.964 16.383 7.305 1.00 65.56 673 MET A O 1
ATOM 5380 N N . TYR A 1 674 ? 9.434 16.442 5.614 1.00 68.25 674 TYR A N 1
ATOM 5381 C CA . TYR A 1 674 ? 10.433 15.585 6.252 1.00 68.25 674 TYR A CA 1
ATOM 5382 C C . TYR A 1 674 ? 10.969 16.166 7.567 1.00 68.25 674 TYR A C 1
ATOM 5384 O O . TYR A 1 674 ? 11.139 15.426 8.531 1.00 68.25 674 TYR A O 1
ATOM 5392 N N . PHE A 1 675 ? 11.213 17.474 7.664 1.00 61.81 675 PHE A N 1
ATOM 5393 C CA . PHE A 1 675 ? 11.737 18.053 8.909 1.00 61.81 675 PHE A CA 1
ATOM 5394 C C . PHE A 1 675 ? 10.658 18.336 9.960 1.00 61.81 675 PHE A C 1
ATOM 5396 O O . PHE A 1 675 ? 10.939 18.224 11.150 1.00 61.81 675 PHE A O 1
ATOM 5403 N N . PHE A 1 676 ? 9.430 18.661 9.544 1.00 62.91 676 PHE A N 1
ATOM 5404 C CA . PHE A 1 676 ? 8.399 19.189 10.447 1.00 62.91 676 PHE A CA 1
ATOM 5405 C C . PHE A 1 676 ? 7.245 18.215 10.765 1.00 62.91 676 PHE A C 1
ATOM 5407 O O . PHE A 1 676 ? 6.450 18.501 11.660 1.00 62.91 676 PHE A O 1
ATOM 5414 N N . PHE A 1 677 ? 7.129 17.068 10.077 1.00 69.81 677 PHE A N 1
ATOM 5415 C CA . PHE A 1 677 ? 6.050 16.092 10.299 1.00 69.81 677 PHE A CA 1
ATOM 5416 C C . PHE A 1 677 ? 6.575 14.768 10.858 1.00 69.81 677 PHE A C 1
ATOM 5418 O O . PHE A 1 677 ? 7.548 14.205 10.369 1.00 69.81 677 PHE A O 1
ATOM 5425 N N . LYS A 1 678 ? 5.879 14.200 11.842 1.00 77.81 678 LYS A N 1
ATOM 5426 C CA . LYS A 1 678 ? 6.166 12.875 12.405 1.00 77.81 678 LYS A CA 1
ATOM 5427 C C . LYS A 1 678 ? 6.015 11.762 11.365 1.00 77.81 678 LYS A C 1
ATOM 5429 O O . LYS A 1 678 ? 5.131 11.821 10.505 1.00 77.81 678 LYS A O 1
ATOM 5434 N N . THR A 1 679 ? 6.824 10.705 11.502 1.00 80.12 679 THR A N 1
ATOM 5435 C CA . THR A 1 679 ? 6.537 9.425 10.827 1.00 80.12 679 THR A CA 1
ATOM 5436 C C . THR A 1 679 ? 5.274 8.785 11.407 1.00 80.12 679 THR A C 1
ATOM 5438 O O . THR A 1 679 ? 4.886 9.081 12.540 1.00 80.12 679 THR A O 1
ATOM 5441 N N . ALA A 1 680 ? 4.661 7.851 10.675 1.00 83.06 680 ALA A N 1
ATOM 5442 C CA . ALA A 1 680 ? 3.573 7.031 11.211 1.00 83.06 680 ALA A CA 1
ATOM 5443 C C . ALA A 1 680 ? 3.986 6.269 12.488 1.00 83.06 680 ALA A C 1
ATOM 5445 O O . ALA A 1 680 ? 3.184 6.176 13.415 1.00 83.06 680 ALA A O 1
ATOM 5446 N N . ASN A 1 681 ? 5.245 5.815 12.576 1.00 83.50 681 ASN A N 1
ATOM 5447 C CA . ASN A 1 681 ? 5.791 5.135 13.757 1.00 83.50 681 ASN A CA 1
ATOM 5448 C C . ASN A 1 681 ? 5.866 6.050 14.969 1.00 83.50 681 ASN A C 1
ATOM 5450 O O . ASN A 1 681 ? 5.334 5.704 16.020 1.00 83.50 681 ASN A O 1
ATOM 5454 N N . SER A 1 682 ? 6.432 7.245 14.814 1.00 82.50 682 SER A N 1
ATOM 5455 C CA . SER A 1 682 ? 6.449 8.257 15.873 1.00 82.50 682 SER A CA 1
ATOM 5456 C C . SER A 1 682 ? 5.025 8.682 16.264 1.00 82.50 682 SER A C 1
ATOM 5458 O O . SER A 1 682 ? 4.738 8.902 17.438 1.00 82.50 682 SER A O 1
ATOM 5460 N N . GLY A 1 683 ? 4.107 8.740 15.293 1.00 86.50 683 GLY A N 1
ATOM 5461 C CA . GLY A 1 683 ? 2.695 9.047 15.519 1.00 86.50 683 GLY A CA 1
ATOM 5462 C C . GLY A 1 683 ? 1.927 7.981 16.305 1.00 86.50 683 GLY A C 1
ATOM 5463 O O . GLY A 1 683 ? 1.018 8.308 17.066 1.00 86.50 683 GLY A O 1
ATOM 5464 N N . ALA A 1 684 ? 2.306 6.711 16.161 1.00 92.56 684 ALA A N 1
ATOM 5465 C CA . ALA A 1 684 ? 1.683 5.590 16.861 1.00 92.56 684 ALA A CA 1
ATOM 5466 C C . ALA A 1 684 ? 2.072 5.508 18.348 1.00 92.56 684 ALA A C 1
ATOM 5468 O O . ALA A 1 684 ? 1.360 4.886 19.135 1.00 92.56 684 ALA A O 1
ATOM 5469 N N . GLN A 1 685 ? 3.176 6.143 18.762 1.00 93.62 685 GLN A N 1
ATOM 5470 C CA . GLN A 1 685 ? 3.773 5.934 20.089 1.00 93.62 685 GLN A CA 1
ATOM 5471 C C . GLN A 1 685 ? 2.839 6.295 21.244 1.00 93.62 685 GLN A C 1
ATOM 5473 O O . GLN A 1 685 ? 2.765 5.547 22.214 1.00 93.62 685 GLN A O 1
ATOM 5478 N N . THR A 1 686 ? 2.082 7.393 21.140 1.00 94.94 686 THR A N 1
ATOM 5479 C CA . THR A 1 686 ? 1.136 7.773 22.205 1.00 94.94 686 THR A CA 1
ATOM 5480 C C . THR A 1 686 ? -0.065 6.822 22.257 1.00 94.94 686 THR A C 1
ATOM 5482 O O . THR A 1 686 ? -0.475 6.442 23.349 1.00 94.94 686 THR A O 1
ATOM 5485 N N . SER A 1 687 ? -0.579 6.355 21.111 1.00 97.38 687 SER A N 1
ATOM 5486 C CA . SER A 1 687 ? -1.644 5.335 21.063 1.00 97.38 687 SER A CA 1
ATOM 5487 C C . SER A 1 687 ? -1.200 4.024 21.696 1.00 97.38 687 SER A C 1
ATOM 5489 O O . SER A 1 687 ? -1.920 3.432 22.496 1.00 97.38 687 SER A O 1
ATOM 5491 N N . VAL A 1 688 ? 0.023 3.604 21.381 1.00 97.38 688 VAL A N 1
ATOM 5492 C CA . VAL A 1 688 ? 0.659 2.436 21.981 1.00 97.38 688 VAL A CA 1
ATOM 5493 C C . VAL A 1 688 ? 0.837 2.625 23.487 1.00 97.38 688 VAL A C 1
ATOM 5495 O O . VAL A 1 688 ? 0.486 1.725 24.243 1.00 97.38 688 VAL A O 1
ATOM 5498 N N . TYR A 1 689 ? 1.332 3.781 23.934 1.00 97.56 689 TYR A N 1
ATOM 5499 C CA . TYR A 1 689 ? 1.508 4.086 25.353 1.00 97.56 689 TYR A CA 1
ATOM 5500 C C . TYR A 1 689 ? 0.186 3.973 26.120 1.00 97.56 689 TYR A C 1
ATOM 5502 O O . TYR A 1 689 ? 0.099 3.209 27.079 1.00 97.56 689 TYR A O 1
ATOM 5510 N N . CYS A 1 690 ? -0.876 4.621 25.632 1.00 97.56 690 CYS A N 1
ATOM 5511 C CA . CYS A 1 690 ? -2.212 4.514 26.220 1.00 97.56 690 CYS A CA 1
ATOM 5512 C C . CYS A 1 690 ? -2.734 3.065 26.252 1.00 97.56 690 CYS A C 1
ATOM 5514 O O . CYS A 1 690 ? -3.426 2.684 27.197 1.00 97.56 690 CYS A O 1
ATOM 5516 N N . ALA A 1 691 ? -2.370 2.236 25.268 1.00 97.75 691 ALA A N 1
ATOM 5517 C CA . ALA A 1 691 ? -2.793 0.839 25.190 1.00 97.75 691 ALA A CA 1
ATOM 5518 C C . ALA A 1 691 ? -2.056 -0.099 26.159 1.00 97.75 691 ALA A C 1
ATOM 5520 O O . ALA A 1 691 ? -2.666 -1.062 26.617 1.00 97.75 691 ALA A O 1
ATOM 5521 N N . VAL A 1 692 ? -0.775 0.150 26.462 1.00 96.06 692 VAL A N 1
ATOM 5522 C CA . VAL A 1 692 ? 0.096 -0.852 27.121 1.00 96.06 692 VAL A CA 1
ATOM 5523 C C . VAL A 1 692 ? 0.735 -0.403 28.438 1.00 96.06 692 VAL A C 1
ATOM 5525 O O . VAL A 1 692 ? 1.349 -1.214 29.123 1.00 96.06 692 VAL A O 1
ATOM 5528 N N . ALA A 1 693 ? 0.677 0.881 28.789 1.00 95.00 693 ALA A N 1
ATOM 5529 C CA . ALA A 1 693 ? 1.321 1.401 29.995 1.00 95.00 693 ALA A CA 1
ATOM 5530 C C . ALA A 1 693 ? 0.557 0.986 31.260 1.00 95.00 693 ALA A C 1
ATOM 5532 O O . ALA A 1 693 ? -0.603 1.368 31.426 1.00 95.00 693 ALA A O 1
ATOM 5533 N N . GLU A 1 694 ? 1.170 0.201 32.143 1.00 92.88 694 GLU A N 1
ATOM 5534 C CA . GLU A 1 694 ? 0.522 -0.304 33.364 1.00 92.88 694 GLU A CA 1
ATOM 5535 C C . GLU A 1 694 ? 0.172 0.824 34.341 1.00 92.88 694 GLU A C 1
ATOM 5537 O O . GLU A 1 694 ? -0.865 0.775 34.996 1.00 92.88 694 GLU A O 1
ATOM 5542 N N . GLU A 1 695 ? 0.960 1.901 34.365 1.00 94.12 695 GLU A N 1
ATOM 5543 C CA . GLU A 1 695 ? 0.685 3.094 35.168 1.00 94.12 695 GLU A CA 1
ATOM 5544 C C . GLU A 1 695 ? -0.605 3.828 34.761 1.00 94.12 695 GLU A C 1
ATOM 5546 O O . GLU A 1 695 ? -1.126 4.630 35.531 1.00 94.12 695 GLU A O 1
ATOM 5551 N N . LEU A 1 696 ? -1.153 3.535 33.575 1.00 95.12 696 LEU A N 1
ATOM 5552 C CA . LEU A 1 696 ? -2.421 4.092 33.097 1.00 95.12 696 LEU A CA 1
ATOM 5553 C C . LEU A 1 696 ? -3.630 3.191 33.381 1.00 95.12 696 LEU A C 1
ATOM 5555 O O . LEU A 1 696 ? -4.728 3.491 32.915 1.00 95.12 696 LEU A O 1
ATOM 5559 N N . LYS A 1 697 ? -3.454 2.089 34.121 1.00 92.69 697 LYS A N 1
ATOM 5560 C CA . LYS A 1 697 ? -4.526 1.122 34.405 1.00 92.69 697 LYS A CA 1
ATOM 5561 C C . LYS A 1 697 ? -5.773 1.766 35.020 1.00 92.69 697 LYS A C 1
ATOM 5563 O O . LYS A 1 697 ? -6.870 1.386 34.633 1.00 92.69 697 LYS A O 1
ATOM 5568 N N . ASP A 1 698 ? -5.597 2.742 35.911 1.00 94.56 698 ASP A N 1
ATOM 5569 C CA . ASP A 1 698 ? -6.689 3.434 36.616 1.00 94.56 698 ASP A CA 1
ATOM 5570 C C . ASP A 1 698 ? -6.868 4.895 36.153 1.00 94.56 698 ASP A C 1
ATOM 5572 O O . ASP A 1 698 ? -7.592 5.675 36.771 1.00 94.56 698 ASP A O 1
ATOM 5576 N N . VAL A 1 699 ? -6.206 5.286 35.058 1.00 97.31 699 VAL A N 1
ATOM 5577 C CA . VAL A 1 699 ? -6.274 6.643 34.502 1.00 97.31 699 VAL A CA 1
ATOM 5578 C C . VAL A 1 699 ? -7.345 6.687 33.419 1.00 97.31 699 VAL A C 1
ATOM 5580 O O . VAL A 1 699 ? -7.242 5.980 32.419 1.00 97.31 699 VAL A O 1
ATOM 5583 N N . SER A 1 700 ? -8.366 7.523 33.599 1.00 97.81 700 SER A N 1
ATOM 5584 C CA . SER A 1 700 ? -9.496 7.652 32.674 1.00 97.81 700 SER A CA 1
ATOM 5585 C C . SER A 1 700 ? -9.956 9.105 32.572 1.00 97.81 700 SER A C 1
ATOM 5587 O O . SER A 1 700 ? -9.894 9.840 33.552 1.00 97.81 700 SER A O 1
ATOM 5589 N N . GLY A 1 701 ? -10.462 9.500 31.404 1.00 96.88 701 GLY A N 1
ATOM 5590 C CA . GLY A 1 701 ? -10.924 10.862 31.114 1.00 96.88 701 GLY A CA 1
ATOM 5591 C C . GLY A 1 701 ? -9.803 11.835 30.740 1.00 96.88 701 GLY A C 1
ATOM 5592 O O . GLY A 1 701 ? -10.053 13.026 30.572 1.00 96.88 701 GLY A O 1
ATOM 5593 N N . GLU A 1 702 ? -8.574 11.343 30.588 1.00 97.00 702 GLU A N 1
ATOM 5594 C CA . GLU A 1 702 ? -7.391 12.164 30.353 1.00 97.00 702 GLU A CA 1
ATOM 5595 C C . GLU A 1 702 ? -7.090 12.344 28.858 1.00 97.00 702 GLU A C 1
ATOM 5597 O O . GLU A 1 702 ? -7.512 11.564 27.995 1.00 97.00 702 GLU A O 1
ATOM 5602 N N . TYR A 1 703 ? -6.319 13.391 28.556 1.00 97.25 703 TYR A N 1
ATOM 5603 C CA . TYR A 1 703 ? -5.856 13.707 27.209 1.00 97.25 703 TYR A CA 1
ATOM 5604 C C . TYR A 1 703 ? -4.330 13.616 27.123 1.00 97.25 703 TYR A C 1
ATOM 5606 O O . TYR A 1 703 ? -3.619 14.256 27.892 1.00 97.25 703 TYR A O 1
ATOM 5614 N N . PHE A 1 704 ? -3.813 12.842 26.170 1.00 97.00 704 PHE A N 1
ATOM 5615 C CA . PHE A 1 704 ? -2.382 12.551 26.058 1.00 97.00 704 PHE A CA 1
ATOM 5616 C C . PHE A 1 704 ? -1.740 13.163 24.812 1.00 97.00 704 PHE A C 1
ATOM 5618 O O . PHE A 1 704 ? -2.336 13.249 23.736 1.00 97.00 704 PHE A O 1
ATOM 5625 N N . LYS A 1 705 ? -0.470 13.541 24.942 1.00 92.44 705 LYS A N 1
ATOM 5626 C CA . LYS A 1 705 ? 0.407 13.943 23.840 1.00 92.44 705 LYS A CA 1
ATOM 5627 C C . LYS A 1 705 ? 1.829 13.525 24.187 1.00 92.44 705 LYS A C 1
ATOM 5629 O O . LYS A 1 705 ? 2.243 13.706 25.325 1.00 92.44 705 LYS A O 1
ATOM 5634 N N . ASP A 1 706 ? 2.573 13.007 23.210 1.00 89.81 706 ASP A N 1
ATOM 5635 C CA . ASP A 1 706 ? 3.988 12.655 23.389 1.00 89.81 706 ASP A CA 1
ATOM 5636 C C . ASP A 1 706 ? 4.201 11.717 24.597 1.00 89.81 706 ASP A C 1
ATOM 5638 O O . ASP A 1 706 ? 5.100 11.911 25.408 1.00 89.81 706 ASP A O 1
ATOM 5642 N N . CYS A 1 707 ? 3.330 10.706 24.725 1.00 91.12 707 CYS A N 1
ATOM 5643 C CA . CYS A 1 707 ? 3.347 9.717 25.813 1.00 91.12 707 CYS A CA 1
ATOM 5644 C C . CYS A 1 707 ? 3.227 10.313 27.235 1.00 91.12 707 CYS A C 1
ATOM 5646 O O . CYS A 1 707 ? 3.657 9.686 28.197 1.00 91.12 707 CYS A O 1
ATOM 5648 N N . ALA A 1 708 ? 2.630 11.500 27.384 1.00 93.50 708 ALA A N 1
ATOM 5649 C CA . ALA A 1 708 ? 2.372 12.137 28.675 1.00 93.50 708 ALA A CA 1
ATOM 5650 C C . ALA A 1 708 ? 0.960 12.746 28.732 1.00 93.50 708 ALA A C 1
ATOM 5652 O O . ALA A 1 708 ? 0.421 13.170 27.704 1.00 93.50 708 ALA A O 1
ATOM 5653 N N . SER A 1 709 ? 0.355 12.797 29.927 1.00 93.69 709 SER A N 1
ATOM 5654 C CA . SER A 1 709 ? -0.906 13.532 30.128 1.00 93.69 709 SER A CA 1
ATOM 5655 C C . SER A 1 709 ? -0.670 15.031 29.912 1.00 93.69 709 SER A C 1
ATOM 5657 O O . SER A 1 709 ? 0.353 15.595 30.313 1.00 93.69 709 SER A O 1
ATO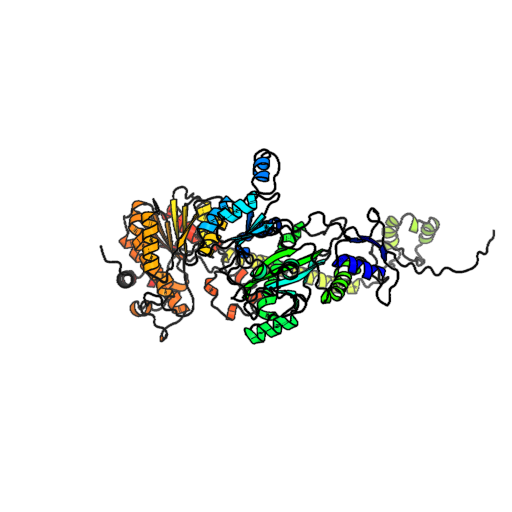M 5659 N N . THR A 1 710 ? -1.606 15.682 29.227 1.00 91.75 710 THR A N 1
ATOM 5660 C CA . THR A 1 710 ? -1.551 17.102 28.905 1.00 91.75 710 THR A CA 1
ATOM 5661 C C . THR A 1 710 ? -2.934 17.740 28.976 1.00 91.75 710 THR A C 1
ATOM 5663 O O . THR A 1 710 ? -3.969 17.088 28.867 1.00 91.75 710 THR A O 1
ATOM 5666 N N . LYS A 1 711 ? -2.976 19.064 29.135 1.00 89.25 711 LYS A N 1
ATOM 5667 C CA . LYS A 1 711 ? -4.248 19.788 29.211 1.00 89.25 711 LYS A CA 1
ATOM 5668 C C . LYS A 1 711 ? -4.872 19.896 27.815 1.00 89.25 711 LYS A C 1
ATOM 5670 O O . LYS A 1 711 ? -4.250 20.432 26.900 1.00 89.25 711 LYS A O 1
ATOM 5675 N N . CYS A 1 712 ? -6.114 19.439 27.672 1.00 91.19 712 CYS A N 1
ATOM 5676 C CA . CYS A 1 712 ? -6.966 19.791 26.535 1.00 91.19 712 CYS A CA 1
ATOM 5677 C C . CYS A 1 712 ? -7.492 21.239 26.655 1.00 91.19 712 CYS A C 1
ATOM 5679 O O . CYS A 1 712 ? -7.274 21.912 27.670 1.00 91.19 712 CYS A O 1
ATOM 5681 N N . SER A 1 713 ? -8.163 21.717 25.602 1.00 92.31 713 SER A N 1
ATOM 5682 C CA . SER A 1 713 ? -8.817 23.037 25.557 1.00 92.31 713 SER A CA 1
ATOM 5683 C C . SER A 1 713 ? -9.823 23.252 26.696 1.00 92.31 713 SER A C 1
ATOM 5685 O O . SER A 1 713 ? -10.348 22.286 27.244 1.00 92.31 713 SER A O 1
ATOM 5687 N N . THR A 1 714 ? -10.148 24.513 27.008 1.00 93.31 714 THR A N 1
ATOM 5688 C CA . THR A 1 714 ? -11.156 24.859 28.027 1.00 93.31 714 THR A CA 1
ATOM 5689 C C . THR A 1 714 ? -12.509 24.207 27.741 1.00 93.31 714 THR A C 1
ATOM 5691 O O . THR A 1 714 ? -13.075 23.594 28.637 1.00 93.31 714 THR A O 1
ATOM 5694 N N . LEU A 1 715 ? -12.979 24.257 26.486 1.00 93.81 715 LEU A N 1
ATOM 5695 C CA . LEU A 1 715 ? -14.228 23.603 26.077 1.00 93.81 715 LEU A CA 1
ATOM 5696 C C . LEU A 1 715 ? -14.161 22.084 26.253 1.00 93.81 715 LEU A C 1
ATOM 5698 O O . LEU A 1 715 ? -15.126 21.481 26.688 1.00 93.81 715 LEU A O 1
ATOM 5702 N N . GLY A 1 716 ? -13.010 21.460 25.991 1.00 92.38 716 GLY A N 1
ATOM 5703 C CA . GLY A 1 716 ? -12.821 20.015 26.170 1.00 92.38 716 GLY A CA 1
ATOM 5704 C C . GLY A 1 716 ? -12.895 19.530 27.623 1.00 92.38 716 GLY A C 1
ATOM 5705 O O . GLY A 1 716 ? -12.855 18.324 27.845 1.00 92.38 716 GLY A O 1
ATOM 5706 N N . LYS A 1 717 ? -12.981 20.446 28.596 1.00 93.25 717 LYS A N 1
ATOM 5707 C CA . LYS A 1 717 ? -13.182 20.162 30.026 1.00 93.25 717 LYS A CA 1
ATOM 5708 C C . LYS A 1 717 ? -14.566 20.573 30.525 1.00 93.25 717 LYS A C 1
ATOM 5710 O O . LYS A 1 717 ? -14.833 20.451 31.717 1.00 93.25 717 LYS A O 1
ATOM 5715 N N . ASP A 1 718 ? -15.412 21.103 29.647 1.00 95.88 718 ASP A N 1
ATOM 5716 C CA . ASP A 1 718 ? -16.757 21.524 30.005 1.00 95.88 718 ASP A CA 1
ATOM 5717 C C . ASP A 1 718 ? -17.649 20.292 30.171 1.00 95.88 718 ASP A C 1
ATOM 5719 O O . ASP A 1 718 ? -18.053 19.638 29.210 1.00 95.88 718 ASP A O 1
ATOM 5723 N N . GLU A 1 719 ? -17.929 19.964 31.428 1.00 96.00 719 GLU A N 1
ATOM 5724 C CA . GLU A 1 719 ? -18.746 18.816 31.795 1.00 96.00 719 GLU A CA 1
ATOM 5725 C C . GLU A 1 719 ? -20.200 18.934 31.332 1.00 96.00 719 GLU A C 1
ATOM 5727 O O . GLU A 1 719 ? -20.805 17.922 30.986 1.00 96.00 719 GLU A O 1
ATOM 5732 N N . THR A 1 720 ? -20.749 20.151 31.303 1.00 96.75 720 THR A N 1
ATOM 5733 C CA . THR A 1 720 ? -22.139 20.382 30.885 1.00 96.75 720 THR A CA 1
ATOM 5734 C C . THR A 1 720 ? -22.258 20.174 29.383 1.00 96.75 720 THR A C 1
ATOM 5736 O O . THR A 1 720 ? -23.175 19.511 28.902 1.00 96.75 720 THR A O 1
ATOM 5739 N N . LEU A 1 721 ? -21.283 20.697 28.638 1.00 96.62 721 LEU A N 1
ATOM 5740 C CA . LEU A 1 721 ? -21.202 20.512 27.196 1.00 96.62 721 LEU A CA 1
ATOM 5741 C C . LEU A 1 721 ? -20.990 19.041 26.817 1.00 96.62 721 LEU A C 1
ATOM 5743 O O . LEU A 1 721 ? -21.542 18.573 25.822 1.00 96.62 721 LEU A O 1
ATOM 5747 N N . ALA A 1 722 ? -20.199 18.312 27.607 1.00 97.38 722 ALA A N 1
ATOM 5748 C CA . ALA A 1 722 ? -19.943 16.893 27.401 1.00 97.38 722 ALA A CA 1
ATOM 5749 C C . ALA A 1 722 ? -21.208 16.035 27.591 1.00 97.38 722 ALA A C 1
ATOM 5751 O O . ALA A 1 722 ? -21.499 15.203 26.732 1.00 97.38 722 ALA A O 1
ATOM 5752 N N . ASP A 1 723 ? -21.982 16.275 28.655 1.00 97.38 723 ASP A N 1
ATOM 5753 C CA . ASP A 1 723 ? -23.260 15.589 28.910 1.00 97.38 723 ASP A CA 1
ATOM 5754 C C . ASP A 1 723 ? -24.315 15.897 27.831 1.00 97.38 723 ASP A C 1
ATOM 5756 O O . ASP A 1 723 ? -25.014 14.997 27.362 1.00 97.38 723 ASP A O 1
ATOM 5760 N N . GLU A 1 724 ? -24.404 17.146 27.368 1.00 96.88 724 GLU A N 1
ATOM 5761 C CA . GLU A 1 724 ? -25.340 17.511 26.298 1.00 96.88 724 GLU A CA 1
ATOM 5762 C C . GLU A 1 724 ? -24.957 16.862 24.957 1.00 96.88 724 GLU A C 1
ATOM 5764 O O . GLU A 1 724 ? -25.801 16.259 24.290 1.00 96.88 724 GLU A O 1
ATOM 5769 N N . LEU A 1 725 ? -23.669 16.898 24.583 1.00 97.81 725 LEU A N 1
ATOM 5770 C CA . LEU A 1 725 ? -23.178 16.225 23.376 1.00 97.81 725 LEU A CA 1
ATOM 5771 C C . LEU A 1 725 ? -23.457 14.720 23.433 1.00 97.81 725 LEU A C 1
ATOM 5773 O O . LEU A 1 725 ? -23.808 14.117 22.415 1.00 97.81 725 LEU A O 1
ATOM 5777 N N . TRP A 1 726 ? -23.287 14.117 24.610 1.00 97.31 726 TRP A N 1
ATOM 5778 C CA . TRP A 1 726 ? -23.549 12.703 24.837 1.00 97.31 726 TRP A CA 1
ATOM 5779 C C . TRP A 1 726 ? -25.001 12.346 24.532 1.00 97.31 726 TRP A C 1
ATOM 5781 O O . TRP A 1 726 ? -25.241 11.466 23.709 1.00 97.31 726 TRP A O 1
ATOM 5791 N N . LYS A 1 727 ? -25.968 13.062 25.121 1.00 96.25 727 LYS A N 1
ATOM 5792 C CA . LYS A 1 727 ? -27.407 12.811 24.910 1.00 96.25 727 LYS A CA 1
ATOM 5793 C C . LYS A 1 727 ? -27.802 12.914 23.439 1.00 96.25 727 LYS A C 1
ATOM 5795 O O . LYS A 1 727 ? -28.542 12.070 22.939 1.00 96.25 727 LYS A O 1
ATOM 5800 N N . GLN A 1 728 ? -27.287 13.918 22.731 1.00 96.62 728 GLN A N 1
ATOM 5801 C CA . GLN A 1 728 ? -27.562 14.060 21.300 1.00 96.62 728 GLN A CA 1
ATOM 5802 C C . GLN A 1 728 ? -26.897 12.956 20.471 1.00 96.62 728 GLN A C 1
ATOM 5804 O O . GLN A 1 728 ? -27.485 12.458 19.512 1.00 96.62 728 GLN A O 1
ATOM 5809 N N . SER A 1 729 ? -25.693 12.525 20.858 1.00 97.19 729 SER A N 1
ATOM 5810 C CA . SER A 1 729 ? -25.006 11.407 20.203 1.00 97.19 729 SER A CA 1
ATOM 5811 C C . SER A 1 729 ? -25.756 10.085 20.413 1.00 97.19 729 SER A C 1
ATOM 5813 O O . SER A 1 729 ? -25.907 9.334 19.451 1.00 97.19 729 SER A O 1
ATOM 5815 N N . GLU A 1 730 ? -26.288 9.815 21.613 1.00 95.69 730 GLU A N 1
ATOM 5816 C CA . GLU A 1 730 ? -27.169 8.663 21.891 1.00 95.69 730 GLU A CA 1
ATOM 5817 C C . GLU A 1 730 ? -28.399 8.676 20.977 1.00 95.69 730 GLU A C 1
ATOM 5819 O O . GLU A 1 730 ? -28.693 7.680 20.313 1.00 95.69 730 GLU A O 1
ATOM 5824 N N . GLN A 1 731 ? -29.073 9.828 20.885 1.00 95.06 731 GLN A N 1
ATOM 5825 C CA . GLN A 1 731 ? -30.267 9.989 20.057 1.00 95.06 731 GLN A CA 1
ATOM 5826 C C . GLN A 1 731 ? -29.978 9.731 18.573 1.00 95.06 731 GLN A C 1
ATOM 5828 O O . GLN A 1 731 ? -30.709 8.982 17.929 1.00 95.06 731 GLN A O 1
ATOM 5833 N N . LEU A 1 732 ? -28.912 10.324 18.026 1.00 95.81 732 LEU A N 1
ATOM 5834 C CA . LEU A 1 732 ? -28.563 10.184 16.607 1.00 95.81 732 LEU A CA 1
ATOM 5835 C C . LEU A 1 732 ? -28.076 8.783 16.247 1.00 95.81 732 LEU A C 1
ATOM 5837 O O . LEU A 1 732 ? -28.312 8.313 15.138 1.00 95.81 732 LEU A O 1
ATOM 5841 N N . THR A 1 733 ? -27.378 8.119 17.165 1.00 96.50 733 THR A N 1
ATOM 5842 C CA . THR A 1 733 ? -26.870 6.762 16.931 1.00 96.50 733 THR A CA 1
ATOM 5843 C C . THR A 1 733 ? -27.916 5.685 17.210 1.00 96.50 733 THR A C 1
ATOM 5845 O O . THR A 1 733 ? -27.712 4.533 16.821 1.00 96.50 733 THR A O 1
ATOM 5848 N N . GLY A 1 734 ? -29.042 6.034 17.842 1.00 93.38 734 GLY A N 1
ATOM 5849 C CA . GLY A 1 734 ? -30.100 5.094 18.205 1.00 93.38 734 GLY A CA 1
ATOM 5850 C C . GLY A 1 734 ? -29.637 4.081 19.253 1.00 93.38 734 GLY A C 1
ATOM 5851 O O . GLY A 1 734 ? -29.915 2.887 19.125 1.00 93.38 734 GLY A O 1
ATOM 5852 N N . ILE A 1 735 ? -28.848 4.524 20.233 1.00 88.50 735 ILE A N 1
ATOM 5853 C CA . ILE A 1 735 ? -28.512 3.724 21.415 1.00 88.50 735 ILE A CA 1
ATOM 5854 C C . ILE A 1 735 ? -29.560 4.064 22.473 1.00 88.50 735 ILE A C 1
ATOM 5856 O O . ILE A 1 735 ? -29.575 5.176 22.999 1.00 88.50 735 ILE A O 1
ATOM 5860 N N . ASN A 1 736 ? -30.481 3.136 22.733 1.00 68.31 736 ASN A N 1
ATOM 5861 C CA . ASN A 1 736 ? -31.466 3.311 23.795 1.00 68.31 736 ASN A CA 1
ATOM 5862 C C . ASN A 1 736 ? -30.786 3.174 25.161 1.00 68.31 736 ASN A C 1
ATOM 5864 O O . ASN A 1 736 ? -29.892 2.348 25.336 1.00 68.31 736 ASN A O 1
ATOM 5868 N N . LYS A 1 737 ? -31.212 4.021 26.101 1.00 50.91 737 LYS A N 1
ATOM 5869 C CA . LYS A 1 737 ? -30.763 4.023 27.493 1.00 50.91 737 LYS A CA 1
ATOM 5870 C C . LYS A 1 737 ? -31.329 2.801 28.209 1.00 50.91 737 LYS A C 1
ATOM 5872 O O . LYS A 1 737 ? -32.437 2.900 28.719 1.00 50.91 737 LYS A O 1
ATOM 5877 N N . ASP A 1 738 ? -30.575 1.714 28.252 1.00 33.66 738 ASP A N 1
ATOM 5878 C CA . ASP A 1 738 ? -30.765 0.645 29.236 1.00 33.66 738 ASP A CA 1
ATOM 5879 C C . ASP A 1 738 ? -29.420 0.274 29.869 1.00 33.66 738 ASP A C 1
ATOM 5881 O O . ASP A 1 738 ? -28.466 -0.033 29.113 1.00 33.66 738 ASP A O 1
#